Protein AF-A0A7X7MSM4-F1 (afdb_monomer)

Mean predicted aligned error: 11.75 Å

Nearest PDB structures (foldseek):
  4ycg-assembly1_A  TM=7.084E-01  e=5.075E-04  Mus musculus
  4yci-assembly1_B  TM=6.351E-01  e=1.186E-03  Mus musculus
  6g5k-assembly1_A  TM=1.797E-01  e=1.759E+00  Clostridium botulinum
  2nm1-assembly1_A  TM=2.088E-01  e=3.469E+00  Clostridium botulinum
  6g5k-assembly2_B  TM=1.821E-01  e=3.098E+00  Clostridium botulinum

Structure (mmCIF, N/CA/C/O backbone):
data_AF-A0A7X7MSM4-F1
#
_entry.id   AF-A0A7X7MSM4-F1
#
loop_
_atom_site.group_PDB
_atom_site.id
_atom_site.type_symbol
_atom_site.label_atom_id
_atom_site.label_alt_id
_atom_site.label_comp_id
_atom_site.label_asym_id
_atom_site.label_entity_id
_atom_site.label_seq_id
_atom_site.pdbx_PDB_ins_code
_atom_site.Cartn_x
_atom_site.Cartn_y
_atom_site.Cartn_z
_atom_site.occupancy
_atom_site.B_iso_or_equiv
_atom_site.auth_seq_id
_atom_site.auth_comp_id
_atom_site.auth_asym_id
_atom_site.auth_atom_id
_atom_site.pdbx_PDB_model_num
ATOM 1 N N . MET A 1 1 ? 29.891 16.832 -31.764 1.00 49.75 1 MET A N 1
ATOM 2 C CA . MET A 1 1 ? 29.745 17.097 -30.317 1.00 49.75 1 MET A CA 1
ATOM 3 C C . MET A 1 1 ? 29.552 15.747 -29.644 1.00 49.75 1 MET A C 1
ATOM 5 O O . MET A 1 1 ? 28.662 15.024 -30.068 1.00 49.75 1 MET A O 1
ATOM 9 N N . TYR A 1 2 ? 30.433 15.344 -28.725 1.00 67.25 2 TYR A N 1
ATOM 10 C CA . TYR A 1 2 ? 30.343 14.034 -28.066 1.00 67.25 2 TYR A CA 1
ATOM 11 C C . TYR A 1 2 ? 29.548 14.181 -26.764 1.00 67.25 2 TYR A C 1
ATOM 13 O O . TYR A 1 2 ? 30.027 14.790 -25.814 1.00 67.25 2 TYR A O 1
ATOM 21 N N . TYR A 1 3 ? 28.326 13.645 -26.734 1.00 86.38 3 TYR A N 1
ATOM 22 C CA . TYR A 1 3 ? 27.412 13.709 -25.581 1.00 86.38 3 TYR A CA 1
ATOM 23 C C . TYR A 1 3 ? 27.647 12.590 -24.559 1.00 86.38 3 TYR A C 1
ATOM 25 O O . TYR A 1 3 ? 26.788 12.309 -23.731 1.00 86.38 3 TYR A O 1
ATOM 33 N N . SER A 1 4 ? 28.794 11.915 -24.611 1.00 89.00 4 SER A N 1
ATOM 34 C CA . SER A 1 4 ? 29.025 10.716 -23.807 1.00 89.00 4 SER A CA 1
ATOM 35 C C . SER A 1 4 ? 29.181 11.024 -22.305 1.00 89.00 4 SER A C 1
ATOM 37 O O . SER A 1 4 ? 28.826 10.212 -21.456 1.00 89.00 4 SER A O 1
ATOM 39 N N . ALA A 1 5 ? 29.602 12.244 -21.969 1.00 93.44 5 ALA A N 1
ATOM 40 C CA . ALA A 1 5 ? 29.641 12.759 -20.601 1.00 93.44 5 ALA A CA 1
ATOM 41 C C . ALA A 1 5 ? 28.328 13.428 -20.143 1.00 93.44 5 ALA A C 1
ATOM 43 O O . ALA A 1 5 ? 28.282 13.978 -19.046 1.00 93.44 5 ALA A O 1
ATOM 44 N N . TYR A 1 6 ? 27.285 13.467 -20.980 1.00 94.94 6 TYR A N 1
ATOM 45 C CA . TYR A 1 6 ? 26.054 14.190 -20.650 1.00 94.94 6 TYR A CA 1
ATOM 46 C C . TYR A 1 6 ? 25.112 13.300 -19.840 1.00 94.94 6 TYR A C 1
ATOM 48 O O . TYR A 1 6 ? 24.932 12.125 -20.162 1.00 94.94 6 TYR A O 1
ATOM 56 N N . ASN A 1 7 ? 24.489 13.877 -18.815 1.00 94.38 7 ASN A N 1
ATOM 57 C CA . ASN A 1 7 ? 23.416 13.248 -18.058 1.00 94.38 7 ASN A CA 1
ATOM 58 C C . ASN A 1 7 ? 22.048 13.763 -18.538 1.00 94.38 7 ASN A C 1
ATOM 60 O O . ASN A 1 7 ? 21.883 14.929 -18.918 1.00 94.38 7 ASN A O 1
ATOM 64 N N . TRP A 1 8 ? 21.081 12.850 -18.526 1.00 93.69 8 TRP A N 1
ATOM 65 C CA . TRP A 1 8 ? 19.710 13.058 -18.986 1.00 93.69 8 TRP A CA 1
ATOM 66 C C . TRP A 1 8 ? 18.687 12.663 -17.909 1.00 93.69 8 TRP A C 1
ATOM 68 O O . TRP A 1 8 ? 17.534 12.412 -18.239 1.00 93.69 8 TRP A O 1
ATOM 78 N N . GLY A 1 9 ? 19.094 12.605 -16.636 1.00 91.25 9 GLY A N 1
ATOM 79 C CA . GLY A 1 9 ? 18.265 12.114 -15.529 1.00 91.25 9 GLY A CA 1
ATOM 80 C C . GLY A 1 9 ? 17.025 12.954 -15.234 1.00 91.25 9 GLY A C 1
ATOM 81 O O . GLY A 1 9 ? 16.038 12.432 -14.746 1.00 91.25 9 GLY A O 1
ATOM 82 N N . GLN A 1 10 ? 17.033 14.246 -15.579 1.00 92.75 10 GLN A N 1
ATOM 83 C CA . GLN A 1 10 ? 15.855 15.121 -15.465 1.00 92.75 10 GLN A CA 1
ATOM 84 C C . GLN A 1 10 ? 15.074 15.274 -16.780 1.00 92.75 10 GLN A C 1
ATOM 86 O O . GLN A 1 10 ? 14.201 16.139 -16.893 1.00 92.75 10 GLN A O 1
ATOM 91 N N . HIS A 1 11 ? 15.420 14.510 -17.817 1.00 93.25 11 HIS A N 1
ATOM 92 C CA . HIS A 1 11 ? 14.712 14.579 -19.087 1.00 93.25 11 HIS A CA 1
ATOM 93 C C . HIS A 1 11 ? 13.347 13.891 -18.954 1.00 93.25 11 HIS A C 1
ATOM 95 O O . HIS A 1 11 ? 13.256 12.771 -18.474 1.00 93.25 11 HIS A O 1
ATOM 101 N N . ASN A 1 12 ? 12.278 14.516 -19.450 1.00 94.31 12 ASN A N 1
ATOM 102 C CA . ASN A 1 12 ? 10.908 13.989 -19.345 1.00 94.31 12 ASN A CA 1
ATOM 103 C C . ASN A 1 12 ? 10.600 12.802 -20.286 1.00 94.31 12 ASN A C 1
ATOM 105 O O . ASN A 1 12 ? 9.439 12.401 -20.424 1.00 94.31 12 ASN A O 1
ATOM 109 N N . LEU A 1 13 ? 11.624 12.283 -20.968 1.00 95.56 13 LEU A N 1
ATOM 110 C CA . LEU A 1 13 ? 11.537 11.210 -21.953 1.00 95.56 13 LEU A CA 1
ATOM 111 C C . LEU A 1 13 ? 12.741 10.277 -21.837 1.00 95.56 13 LEU A C 1
ATOM 113 O O . LEU A 1 13 ? 13.874 10.744 -21.731 1.00 95.56 13 LEU A O 1
ATOM 117 N N . LEU A 1 14 ? 12.480 8.982 -21.971 1.00 96.06 14 LEU A N 1
ATOM 118 C CA . LEU A 1 14 ? 13.456 7.902 -22.081 1.00 96.06 14 LEU A CA 1
ATOM 119 C C . LEU A 1 14 ? 13.618 7.526 -23.555 1.00 96.06 14 LEU A C 1
ATOM 121 O O . LEU A 1 14 ? 12.632 7.191 -24.204 1.00 96.06 14 LEU A O 1
ATOM 125 N N . TRP A 1 15 ? 14.833 7.563 -24.101 1.00 95.38 15 TRP A N 1
ATOM 126 C CA . TRP A 1 15 ? 15.082 7.170 -25.492 1.00 95.38 15 TRP A CA 1
ATOM 127 C C . TRP A 1 15 ? 15.639 5.749 -25.585 1.00 95.38 15 TRP A C 1
ATOM 129 O O . TRP A 1 15 ? 16.510 5.343 -24.813 1.00 95.38 15 TRP A O 1
ATOM 139 N N . THR A 1 16 ? 15.174 4.983 -26.567 1.00 95.50 16 THR A N 1
ATOM 140 C CA . THR A 1 16 ? 15.733 3.667 -26.903 1.00 95.50 16 THR A CA 1
ATOM 141 C C . THR A 1 16 ? 15.725 3.469 -28.409 1.00 95.50 16 THR A C 1
ATOM 143 O O . THR A 1 16 ? 14.747 3.815 -29.073 1.00 95.50 16 THR A O 1
ATOM 146 N N . GLY A 1 17 ? 16.807 2.922 -28.956 1.00 94.31 17 GLY A N 1
ATOM 147 C CA . GLY A 1 17 ? 16.936 2.720 -30.394 1.00 94.31 17 GLY A CA 1
ATOM 148 C C . GLY A 1 17 ? 18.284 3.145 -30.936 1.00 94.31 17 GLY A C 1
ATOM 149 O O . GLY A 1 17 ? 19.222 3.410 -30.195 1.00 94.31 17 GLY A O 1
ATOM 150 N N . LEU A 1 18 ? 18.350 3.319 -32.247 1.00 92.94 18 LEU A N 1
ATOM 151 C CA . LEU A 1 18 ? 19.477 3.929 -32.933 1.00 92.94 18 LEU A CA 1
ATOM 152 C C . LEU A 1 18 ? 19.071 5.310 -33.453 1.00 92.94 18 LEU A C 1
ATOM 154 O O . LEU A 1 18 ? 18.166 5.430 -34.275 1.00 92.94 18 LEU A O 1
ATOM 158 N N . ASN A 1 19 ? 19.771 6.365 -33.027 1.00 89.69 19 ASN A N 1
ATOM 159 C CA . ASN A 1 19 ? 19.680 7.688 -33.664 1.00 89.69 19 ASN A CA 1
ATOM 160 C C . ASN A 1 19 ? 20.375 7.714 -35.039 1.00 89.69 19 ASN A C 1
ATOM 162 O O . ASN A 1 19 ? 20.174 8.624 -35.837 1.00 89.69 19 ASN A O 1
ATOM 166 N N . GLY A 1 20 ? 21.233 6.729 -35.276 1.00 86.50 20 GLY A N 1
ATOM 167 C CA . GLY A 1 20 ? 22.053 6.496 -36.453 1.00 86.50 20 GLY A CA 1
ATOM 168 C C . GLY A 1 20 ? 22.912 5.256 -36.193 1.00 86.50 20 GLY A C 1
ATOM 169 O O . GLY A 1 20 ? 22.944 4.764 -35.067 1.00 86.50 20 GLY A O 1
ATOM 170 N N . VAL A 1 21 ? 23.628 4.772 -37.211 1.00 81.06 21 VAL A N 1
ATOM 171 C CA . VAL A 1 21 ? 24.317 3.460 -37.191 1.00 81.06 21 VAL A CA 1
ATOM 172 C C . VAL A 1 21 ? 25.213 3.241 -35.965 1.00 81.06 21 VAL A C 1
ATOM 174 O O . VAL A 1 21 ? 25.279 2.135 -35.454 1.00 81.06 21 VAL A O 1
ATOM 177 N N . ASN A 1 22 ? 25.868 4.291 -35.464 1.00 84.62 22 ASN A N 1
ATOM 178 C CA . ASN A 1 22 ? 26.800 4.188 -34.336 1.00 84.62 22 ASN A CA 1
ATOM 179 C C . ASN A 1 22 ? 26.330 4.944 -33.086 1.00 84.62 22 ASN A C 1
ATOM 181 O O . ASN A 1 22 ? 27.128 5.163 -32.176 1.00 84.62 22 ASN A O 1
ATOM 185 N N . TRP A 1 23 ? 25.082 5.424 -33.064 1.00 89.06 23 TRP A N 1
ATOM 186 C CA . TRP A 1 23 ? 24.568 6.336 -32.033 1.00 89.06 23 TRP A CA 1
ATOM 187 C C . TRP A 1 23 ? 23.361 5.720 -31.312 1.00 89.06 23 TRP A C 1
ATOM 189 O O . TRP A 1 23 ? 22.225 6.153 -31.545 1.00 89.06 23 TRP A O 1
ATOM 199 N N . PRO A 1 24 ? 23.588 4.696 -30.474 1.00 92.19 24 PRO A N 1
ATOM 200 C CA . PRO A 1 24 ? 22.528 4.063 -29.708 1.00 92.19 24 PRO A CA 1
ATOM 201 C C . PRO A 1 24 ? 21.974 4.976 -28.612 1.00 92.19 24 PRO A C 1
ATOM 203 O O . PRO A 1 24 ? 22.691 5.747 -27.973 1.00 92.19 24 PRO A O 1
ATOM 206 N N . TYR A 1 25 ? 20.678 4.829 -28.380 1.00 93.88 25 TYR A N 1
ATOM 207 C CA . TYR A 1 25 ? 19.969 5.259 -27.192 1.00 93.88 25 TYR A CA 1
ATOM 208 C C . TYR A 1 25 ? 19.653 4.035 -26.341 1.00 93.88 25 TYR A C 1
ATOM 210 O O . TYR A 1 25 ? 19.102 3.048 -26.835 1.00 93.88 25 TYR A O 1
ATOM 218 N N . ARG A 1 26 ? 19.965 4.131 -25.052 1.00 94.81 26 ARG A N 1
ATOM 219 C CA . ARG A 1 26 ? 19.650 3.126 -24.038 1.00 94.81 26 ARG A CA 1
ATOM 220 C C . ARG A 1 26 ? 19.013 3.831 -22.853 1.00 94.81 26 ARG A C 1
ATOM 222 O O . ARG A 1 26 ? 19.369 4.972 -22.559 1.00 94.81 26 ARG A O 1
ATOM 229 N N . SER A 1 27 ? 18.088 3.157 -22.187 1.00 96.69 27 SER A N 1
ATOM 230 C CA . SER A 1 27 ? 17.395 3.697 -21.017 1.00 96.69 27 SER A CA 1
ATOM 231 C C . SER A 1 27 ? 17.534 2.761 -19.827 1.00 96.69 27 SER A C 1
ATOM 233 O O . SER A 1 27 ? 17.449 1.544 -19.979 1.00 96.69 27 SER A O 1
ATOM 235 N N . LEU A 1 28 ? 17.733 3.338 -18.644 1.00 96.88 28 LEU A N 1
ATOM 236 C CA . LEU A 1 28 ? 17.734 2.620 -17.374 1.00 96.88 28 LEU A CA 1
ATOM 237 C C . LEU A 1 28 ? 16.419 2.882 -16.645 1.00 96.88 28 LEU A C 1
ATOM 239 O O . LEU A 1 28 ? 15.907 3.998 -16.657 1.00 96.88 28 LEU A O 1
ATOM 243 N N . LEU A 1 29 ? 15.881 1.846 -16.011 1.00 97.38 29 LEU A N 1
ATOM 244 C CA . LEU A 1 29 ? 14.667 1.917 -15.203 1.00 97.38 29 LEU A CA 1
ATOM 245 C C . LEU A 1 29 ? 14.931 1.228 -13.864 1.00 97.38 29 LEU A C 1
ATOM 247 O O . LEU A 1 29 ? 15.522 0.149 -13.825 1.00 97.38 29 LEU A O 1
ATOM 251 N N . ARG A 1 30 ? 14.462 1.806 -12.759 1.00 95.38 30 ARG A N 1
ATOM 252 C CA . ARG A 1 30 ? 14.508 1.172 -11.435 1.00 95.38 30 ARG A CA 1
ATOM 253 C C . ARG A 1 30 ? 13.174 1.385 -10.735 1.00 95.38 30 ARG A C 1
ATOM 255 O O . ARG A 1 30 ? 12.691 2.506 -10.656 1.00 95.38 30 ARG A O 1
ATOM 262 N N . PHE A 1 31 ? 12.591 0.303 -10.229 1.00 93.75 31 PHE A N 1
ATOM 263 C CA . PHE A 1 31 ? 11.325 0.335 -9.500 1.00 93.75 31 PHE A CA 1
ATOM 264 C C . PHE A 1 31 ? 11.568 0.053 -8.021 1.00 93.75 31 PHE A C 1
ATOM 266 O O . PHE A 1 31 ? 12.302 -0.876 -7.681 1.00 93.75 31 PHE A O 1
ATOM 273 N N . ASP A 1 32 ? 10.936 0.836 -7.150 1.00 88.25 32 ASP A N 1
ATOM 274 C CA . ASP A 1 32 ? 10.901 0.548 -5.720 1.00 88.25 32 ASP A CA 1
ATOM 275 C C . ASP A 1 32 ? 9.791 -0.471 -5.418 1.00 88.25 32 ASP A C 1
ATOM 277 O O . ASP A 1 32 ? 8.602 -0.173 -5.528 1.00 88.25 32 ASP A O 1
ATOM 281 N N . LEU A 1 33 ? 10.196 -1.685 -5.037 1.00 84.69 33 LEU A N 1
ATOM 282 C CA . LEU A 1 33 ? 9.299 -2.771 -4.633 1.00 84.69 33 LEU A CA 1
ATOM 283 C C . LEU A 1 33 ? 9.235 -2.948 -3.111 1.00 84.69 33 LEU A C 1
ATOM 285 O O . LEU A 1 33 ? 8.723 -3.958 -2.628 1.00 84.69 33 LEU A O 1
ATOM 289 N N . SER A 1 34 ? 9.733 -1.983 -2.332 1.00 76.38 34 SER A N 1
ATOM 290 C CA . SER A 1 34 ? 9.702 -2.030 -0.865 1.00 76.38 34 SER A CA 1
ATOM 291 C C . SER A 1 34 ? 8.282 -2.185 -0.314 1.00 76.38 34 SER A C 1
ATOM 293 O O . SER A 1 34 ? 8.083 -2.852 0.700 1.00 76.38 34 SER A O 1
ATOM 295 N N . SER A 1 35 ? 7.279 -1.666 -1.027 1.00 71.44 35 SER A N 1
ATOM 296 C CA . SER A 1 35 ? 5.860 -1.824 -0.700 1.00 71.44 35 SER A CA 1
ATOM 297 C C . SER A 1 35 ? 5.337 -3.256 -0.855 1.00 71.44 35 SER A C 1
ATOM 299 O O . SER A 1 35 ? 4.280 -3.562 -0.313 1.00 71.44 35 SER A O 1
ATOM 301 N N . LEU A 1 36 ? 6.048 -4.141 -1.562 1.00 69.50 36 LEU A N 1
ATOM 302 C CA . LEU A 1 36 ? 5.736 -5.571 -1.650 1.00 69.50 36 LEU A CA 1
ATOM 303 C C . LEU A 1 36 ? 6.496 -6.396 -0.611 1.00 69.50 36 LEU A C 1
ATOM 305 O O . LEU A 1 36 ? 6.230 -7.591 -0.462 1.00 69.50 36 LEU A O 1
ATOM 309 N N . ARG A 1 37 ? 7.440 -5.793 0.121 1.00 68.38 37 ARG A N 1
ATOM 310 C CA . ARG A 1 37 ? 8.276 -6.516 1.075 1.00 68.38 37 ARG A CA 1
ATOM 311 C C . ARG A 1 37 ? 7.413 -7.239 2.090 1.00 68.38 37 ARG A C 1
ATOM 313 O O . ARG A 1 37 ? 6.567 -6.651 2.747 1.00 68.38 37 ARG A O 1
ATOM 320 N N . ALA A 1 38 ? 7.642 -8.543 2.192 1.00 55.28 38 ALA A N 1
ATOM 321 C CA . ALA A 1 38 ? 6.866 -9.463 3.011 1.00 55.28 38 ALA A CA 1
ATOM 322 C C . ALA A 1 38 ? 5.399 -9.669 2.579 1.00 55.28 38 ALA A C 1
ATOM 324 O O . ALA A 1 38 ? 4.798 -10.607 3.089 1.00 55.28 38 ALA A O 1
ATOM 325 N N . ARG A 1 39 ? 4.834 -8.943 1.606 1.00 62.69 39 ARG A N 1
ATOM 326 C CA . ARG A 1 39 ? 3.379 -8.878 1.338 1.00 62.69 39 ARG A CA 1
ATOM 327 C C . ARG A 1 39 ? 2.772 -10.016 0.521 1.00 62.69 39 ARG A C 1
ATOM 329 O O . ARG A 1 39 ? 1.593 -9.985 0.194 1.00 62.69 39 ARG A O 1
ATOM 336 N N . TYR A 1 40 ? 3.561 -11.042 0.236 1.00 68.44 40 TYR A N 1
ATOM 337 C CA . TYR A 1 40 ? 3.130 -12.181 -0.560 1.00 68.44 40 TYR A CA 1
ATOM 338 C C . TYR A 1 40 ? 3.906 -13.456 -0.190 1.00 68.44 40 TYR A C 1
ATOM 340 O O . TYR A 1 40 ? 4.929 -13.412 0.511 1.00 68.44 40 TYR A O 1
ATOM 348 N N . THR A 1 41 ? 3.379 -14.602 -0.617 1.00 69.19 41 THR A N 1
ATOM 349 C CA . THR A 1 41 ? 4.001 -15.931 -0.530 1.00 69.19 41 THR A CA 1
ATOM 350 C C . THR A 1 41 ? 4.704 -16.318 -1.829 1.00 69.19 41 THR A C 1
ATOM 352 O O . THR A 1 41 ? 5.757 -16.948 -1.759 1.00 69.19 41 THR A O 1
ATOM 355 N N . ALA A 1 42 ? 4.178 -15.901 -2.983 1.00 74.62 42 ALA A N 1
ATOM 356 C CA . ALA A 1 42 ? 4.824 -16.046 -4.287 1.00 74.62 42 ALA A CA 1
ATOM 357 C C . ALA A 1 42 ? 4.467 -14.877 -5.218 1.00 74.62 42 ALA A C 1
ATOM 359 O O . ALA A 1 42 ? 3.326 -14.415 -5.202 1.00 74.62 42 ALA A O 1
ATOM 360 N N . LEU A 1 43 ? 5.435 -14.414 -6.016 1.00 82.50 43 LEU A N 1
ATOM 361 C CA . LEU A 1 43 ? 5.165 -13.606 -7.207 1.00 82.50 43 LEU A CA 1
ATOM 362 C C . LEU A 1 43 ? 4.741 -14.537 -8.345 1.00 82.50 43 LEU A C 1
ATOM 364 O O . LEU A 1 43 ? 5.405 -15.541 -8.595 1.00 82.50 43 LEU A O 1
ATOM 368 N N . GLU A 1 44 ? 3.644 -14.208 -9.016 1.00 84.44 44 GLU A N 1
ATOM 369 C CA . GLU A 1 44 ? 3.061 -15.035 -10.078 1.00 84.44 44 GLU A CA 1
ATOM 370 C C . GLU A 1 44 ? 3.448 -14.525 -11.465 1.00 84.44 44 GLU A C 1
ATOM 372 O O . GLU A 1 44 ? 3.837 -15.305 -12.330 1.00 84.44 44 GLU A O 1
ATOM 377 N N . SER A 1 45 ? 3.344 -13.213 -11.670 1.00 85.62 45 SER A N 1
ATOM 378 C CA . SER A 1 45 ? 3.643 -12.559 -12.941 1.00 85.62 45 SER A CA 1
ATOM 379 C C . SER A 1 45 ? 3.942 -11.081 -12.735 1.00 85.62 45 SER A C 1
ATOM 381 O O . SER A 1 45 ? 3.625 -10.492 -11.694 1.00 85.62 45 SER A O 1
ATOM 383 N N . ALA A 1 46 ? 4.548 -10.464 -13.743 1.00 91.88 46 ALA A N 1
ATOM 384 C CA . ALA A 1 46 ? 4.709 -9.021 -13.778 1.00 91.88 46 ALA A CA 1
ATOM 385 C C . ALA A 1 46 ? 4.637 -8.478 -15.204 1.00 91.88 46 ALA A C 1
ATOM 387 O O . ALA A 1 46 ? 4.886 -9.169 -16.190 1.00 91.88 46 ALA A O 1
ATOM 388 N N . THR A 1 47 ? 4.271 -7.209 -15.329 1.00 95.06 47 THR A N 1
ATOM 389 C CA . THR A 1 47 ? 4.140 -6.535 -16.617 1.00 95.06 47 THR A CA 1
ATOM 390 C C . THR A 1 47 ? 4.682 -5.119 -16.522 1.00 95.06 47 THR A C 1
ATOM 392 O O . THR A 1 47 ? 4.214 -4.325 -15.706 1.00 95.06 47 THR A O 1
ATOM 395 N N . LEU A 1 48 ? 5.650 -4.791 -17.378 1.00 98.00 48 LEU A N 1
ATOM 396 C CA . LEU A 1 48 ? 6.149 -3.430 -17.556 1.00 98.00 48 LEU A CA 1
ATOM 397 C C . LEU A 1 48 ? 5.445 -2.785 -18.751 1.00 98.00 48 LEU A C 1
ATOM 399 O O . LEU A 1 48 ? 5.496 -3.309 -19.860 1.00 98.00 48 LEU A O 1
ATOM 403 N N . THR A 1 49 ? 4.831 -1.626 -18.535 1.00 97.44 49 THR A N 1
ATOM 404 C CA . THR A 1 49 ? 4.186 -0.832 -19.588 1.00 97.44 49 THR A CA 1
ATOM 405 C C . THR A 1 49 ? 4.910 0.494 -19.781 1.00 97.44 49 THR A C 1
ATOM 407 O O . THR A 1 49 ? 5.129 1.227 -18.816 1.00 97.44 49 THR A O 1
ATOM 410 N N . LEU A 1 50 ? 5.237 0.820 -21.033 1.00 98.19 50 LEU A N 1
ATOM 411 C CA . LEU A 1 50 ? 5.865 2.079 -21.437 1.00 98.19 50 LEU A CA 1
ATOM 412 C C . LEU A 1 50 ? 5.010 2.788 -22.492 1.00 98.19 50 LEU A C 1
ATOM 414 O O . LEU A 1 50 ? 4.628 2.187 -23.498 1.00 98.19 50 LEU A O 1
ATOM 418 N N . ALA A 1 51 ? 4.719 4.073 -22.286 1.00 97.62 51 ALA A N 1
ATOM 419 C CA . ALA A 1 51 ? 3.955 4.880 -23.236 1.00 97.62 51 ALA A CA 1
ATOM 420 C C . ALA A 1 51 ? 4.877 5.551 -24.257 1.00 97.62 51 ALA A C 1
ATOM 422 O O . ALA A 1 51 ? 5.746 6.329 -23.868 1.00 97.62 51 ALA A O 1
ATOM 423 N N . VAL A 1 52 ? 4.670 5.291 -25.548 1.00 98.31 52 VAL A N 1
ATOM 424 C CA . VAL A 1 52 ? 5.396 5.937 -26.650 1.00 98.31 52 VAL A CA 1
ATOM 425 C C . VAL A 1 52 ? 5.011 7.412 -26.725 1.00 98.31 52 VAL A C 1
ATOM 427 O O . VAL A 1 52 ? 3.828 7.752 -26.743 1.00 98.31 52 VAL A O 1
ATOM 430 N N . ARG A 1 53 ? 6.003 8.301 -26.788 1.00 97.56 53 ARG A N 1
ATOM 431 C CA . ARG A 1 53 ? 5.807 9.760 -26.813 1.00 97.56 53 ARG A CA 1
ATOM 432 C C . ARG A 1 53 ? 6.388 10.443 -28.044 1.00 97.56 53 ARG A C 1
ATOM 434 O O . ARG A 1 53 ? 5.925 11.528 -28.386 1.00 97.56 53 ARG A O 1
ATOM 441 N N . ASP A 1 54 ? 7.367 9.824 -28.698 1.00 96.19 54 ASP A N 1
ATOM 442 C CA . ASP A 1 54 ? 7.946 10.337 -29.937 1.00 96.19 54 ASP A CA 1
ATOM 443 C C . ASP A 1 54 ? 8.318 9.184 -30.875 1.00 96.19 54 ASP A C 1
ATOM 445 O O . ASP A 1 54 ? 9.064 8.278 -30.492 1.00 96.19 54 ASP A O 1
ATOM 449 N N . VAL A 1 55 ? 7.799 9.252 -32.102 1.00 96.38 55 VAL A N 1
ATOM 450 C CA . VAL A 1 55 ? 8.048 8.321 -33.212 1.00 96.38 55 VAL A CA 1
ATOM 451 C C . VAL A 1 55 ? 8.803 8.977 -34.378 1.00 96.38 55 VAL A C 1
ATOM 453 O O . VAL A 1 55 ? 8.954 8.374 -35.434 1.00 96.38 55 VAL A O 1
ATOM 456 N N . SER A 1 56 ? 9.303 10.206 -34.221 1.00 95.31 56 SER A N 1
ATOM 457 C CA . SER A 1 56 ? 9.972 10.974 -35.289 1.00 95.31 56 SER A CA 1
ATOM 458 C C . SER A 1 56 ? 11.235 10.314 -35.853 1.00 95.31 56 SER A C 1
ATOM 460 O O . SER A 1 56 ? 11.682 10.676 -36.940 1.00 95.31 56 SER A O 1
ATOM 462 N N . LYS A 1 57 ? 11.806 9.341 -35.133 1.00 93.56 57 LYS A N 1
ATOM 463 C CA . LYS A 1 57 ? 13.012 8.593 -35.523 1.00 93.56 57 LYS A CA 1
ATOM 464 C C . LYS A 1 57 ? 12.713 7.172 -35.993 1.00 93.56 57 LYS A C 1
ATOM 466 O O . LYS A 1 57 ? 13.620 6.342 -36.031 1.00 93.56 57 LYS A O 1
ATOM 471 N N . ILE A 1 58 ? 11.457 6.882 -36.318 1.00 93.38 58 ILE A N 1
ATOM 472 C CA . ILE A 1 58 ? 11.032 5.610 -36.896 1.00 93.38 58 ILE A CA 1
ATOM 473 C C . ILE A 1 58 ? 11.140 5.667 -38.415 1.00 93.38 58 ILE A C 1
ATOM 475 O O . ILE A 1 58 ? 10.729 6.638 -39.049 1.00 93.38 58 ILE A O 1
ATOM 479 N N . SER A 1 59 ? 11.677 4.604 -39.014 1.00 90.75 59 SER A N 1
ATOM 480 C CA . SER A 1 59 ? 11.822 4.486 -40.458 1.00 90.75 59 SER A CA 1
ATOM 481 C C . SER A 1 59 ? 11.168 3.211 -40.980 1.00 90.75 59 SER A C 1
ATOM 483 O O . SER A 1 59 ? 11.708 2.116 -40.846 1.00 90.75 59 SER A O 1
ATOM 485 N N . VAL A 1 60 ? 10.043 3.364 -41.687 1.00 89.88 60 VAL A N 1
ATOM 486 C CA . VAL A 1 60 ? 9.364 2.245 -42.369 1.00 89.88 60 VAL A CA 1
ATOM 487 C C . VAL A 1 60 ? 10.303 1.530 -43.348 1.00 89.88 60 VAL A C 1
ATOM 489 O O . VAL A 1 60 ? 10.284 0.309 -43.452 1.00 89.88 60 VAL A O 1
ATOM 492 N N . ALA A 1 61 ? 11.197 2.272 -44.009 1.00 89.88 61 ALA A N 1
ATOM 493 C CA . ALA A 1 61 ? 12.181 1.715 -44.939 1.00 89.88 61 ALA A CA 1
ATOM 494 C C . ALA A 1 61 ? 13.231 0.810 -44.267 1.00 89.88 61 ALA A C 1
ATOM 496 O O . ALA A 1 61 ? 13.881 0.021 -44.949 1.00 89.88 61 ALA A O 1
ATOM 497 N N . ARG A 1 62 ? 13.427 0.936 -42.948 1.00 88.50 62 ARG A N 1
ATOM 498 C CA . ARG A 1 62 ? 14.350 0.101 -42.163 1.00 88.50 62 ARG A CA 1
ATOM 499 C C . ARG A 1 62 ? 13.668 -1.119 -41.554 1.00 88.50 62 ARG A C 1
ATOM 501 O O . ARG A 1 62 ? 14.363 -1.996 -41.054 1.00 88.50 62 ARG A O 1
ATOM 508 N N . GLY A 1 63 ? 12.343 -1.194 -41.659 1.00 90.19 63 GLY A N 1
ATOM 509 C CA . GLY A 1 63 ? 11.549 -2.294 -41.141 1.00 90.19 63 GLY A CA 1
ATOM 510 C C . GLY A 1 63 ? 11.456 -2.305 -39.619 1.00 90.19 63 GLY A C 1
ATOM 511 O O . GLY A 1 63 ? 11.939 -1.408 -38.921 1.00 90.19 63 GLY A O 1
ATOM 512 N N . ASN A 1 64 ? 10.786 -3.345 -39.134 1.00 93.06 64 ASN A N 1
ATOM 513 C CA . ASN A 1 64 ? 10.549 -3.583 -37.718 1.00 93.06 64 ASN A CA 1
ATOM 514 C C . ASN A 1 64 ? 11.863 -3.817 -36.971 1.00 93.06 64 ASN A C 1
ATOM 516 O O . ASN A 1 64 ? 12.842 -4.303 -37.538 1.00 93.06 64 ASN A O 1
ATOM 520 N N . PHE A 1 65 ? 11.866 -3.491 -35.685 1.00 93.00 65 PHE A N 1
ATOM 521 C CA . PHE A 1 65 ? 13.007 -3.723 -34.810 1.00 93.00 65 PHE A CA 1
ATOM 522 C C . PHE A 1 65 ? 12.529 -4.164 -33.433 1.00 93.00 65 PHE A C 1
ATOM 524 O O . PHE A 1 65 ? 11.410 -3.854 -33.020 1.00 93.00 65 PHE A O 1
ATOM 531 N N . ASP A 1 66 ? 13.398 -4.865 -32.718 1.00 94.38 66 ASP A N 1
ATOM 532 C CA . ASP A 1 66 ? 13.082 -5.353 -31.386 1.00 94.38 66 ASP A CA 1
ATOM 533 C C . ASP A 1 66 ? 13.560 -4.376 -30.323 1.00 94.38 66 ASP A C 1
ATOM 535 O O . ASP A 1 66 ? 14.692 -3.888 -30.359 1.00 94.38 66 ASP A O 1
ATOM 539 N N . LEU A 1 67 ? 12.702 -4.157 -29.336 1.00 96.25 67 LEU A N 1
ATOM 540 C CA . LEU A 1 67 ? 13.087 -3.673 -28.024 1.00 96.25 67 LEU A CA 1
ATOM 541 C C . LEU A 1 67 ? 13.399 -4.879 -27.141 1.00 96.25 67 LEU A C 1
ATOM 543 O O . LEU A 1 67 ? 12.694 -5.891 -27.170 1.00 96.25 67 LEU A O 1
ATOM 547 N N . LYS A 1 68 ? 14.460 -4.775 -26.348 1.00 96.00 68 LYS A N 1
ATOM 548 C CA . LYS A 1 68 ? 14.952 -5.830 -25.464 1.00 96.00 68 LYS A CA 1
ATOM 549 C C . LYS A 1 68 ? 15.138 -5.248 -24.071 1.00 96.00 68 LYS A C 1
ATOM 551 O O . LYS A 1 68 ? 15.766 -4.202 -23.908 1.00 96.00 68 LYS A O 1
ATOM 556 N N . LEU A 1 69 ? 14.575 -5.930 -23.081 1.00 97.62 69 LEU A N 1
ATOM 557 C CA . LEU A 1 69 ? 14.666 -5.558 -21.678 1.00 97.62 69 LEU A CA 1
ATOM 558 C C . LEU A 1 69 ? 15.606 -6.530 -20.970 1.00 97.62 69 LEU A C 1
ATOM 560 O O . LEU A 1 69 ? 15.310 -7.720 -20.868 1.00 97.62 69 LEU A O 1
ATOM 564 N N . PHE A 1 70 ? 16.728 -6.020 -20.482 1.00 97.31 70 PHE A N 1
ATOM 565 C CA . PHE A 1 70 ? 17.728 -6.785 -19.753 1.00 97.31 70 PHE A CA 1
ATOM 566 C C . PHE A 1 70 ? 17.709 -6.452 -18.266 1.00 97.31 70 PHE A C 1
ATOM 568 O O . PHE A 1 70 ? 17.425 -5.322 -17.867 1.00 97.31 70 PHE A O 1
ATOM 575 N N . LEU A 1 71 ? 18.076 -7.433 -17.451 1.00 96.56 71 LEU A N 1
ATOM 576 C CA . LEU A 1 71 ? 18.466 -7.217 -16.068 1.00 96.56 71 LEU A CA 1
ATOM 577 C C . LEU A 1 71 ? 19.875 -6.608 -16.030 1.00 96.56 71 LEU A C 1
ATOM 579 O O . LEU A 1 71 ? 20.793 -7.105 -16.688 1.00 96.56 71 LEU A O 1
ATOM 583 N N . VAL A 1 72 ? 20.039 -5.522 -15.275 1.00 97.06 72 VAL A N 1
ATOM 584 C CA . VAL A 1 72 ? 21.354 -4.912 -15.037 1.00 97.06 72 VAL A CA 1
ATOM 585 C C . VAL A 1 72 ? 22.130 -5.769 -14.038 1.00 97.06 72 VAL A C 1
ATOM 587 O O . VAL A 1 72 ? 21.548 -6.277 -13.081 1.00 97.06 72 VAL A O 1
ATOM 590 N N . ASP A 1 73 ? 23.434 -5.933 -14.253 1.00 95.44 73 ASP A N 1
ATOM 591 C CA . ASP A 1 73 ? 24.281 -6.686 -13.327 1.00 95.44 73 ASP A CA 1
ATOM 592 C C . ASP A 1 73 ? 24.479 -5.940 -11.993 1.00 95.44 73 ASP A C 1
ATOM 594 O O . ASP A 1 73 ? 24.573 -4.707 -11.958 1.00 95.44 73 ASP A O 1
ATOM 598 N N . ASP A 1 74 ? 24.590 -6.684 -10.890 1.00 94.56 74 ASP A N 1
ATOM 599 C CA . ASP A 1 74 ? 24.793 -6.131 -9.545 1.00 94.56 74 ASP A CA 1
ATOM 600 C C . ASP A 1 74 ? 26.073 -5.283 -9.436 1.00 94.56 74 ASP A C 1
ATOM 602 O O . ASP A 1 74 ? 26.116 -4.344 -8.637 1.00 94.56 74 ASP A O 1
ATOM 606 N N . ALA A 1 75 ? 27.088 -5.531 -10.275 1.00 95.06 75 ALA A N 1
ATOM 607 C CA . ALA A 1 75 ? 28.287 -4.696 -10.369 1.00 95.06 75 ALA A CA 1
ATOM 608 C C . ALA A 1 75 ? 27.977 -3.231 -10.728 1.00 95.06 75 ALA A C 1
ATOM 610 O O . ALA A 1 75 ? 28.748 -2.330 -10.400 1.00 95.06 75 ALA A O 1
ATOM 611 N N . ASN A 1 76 ? 26.832 -2.985 -11.365 1.00 97.00 76 ASN A N 1
ATOM 612 C CA . ASN A 1 76 ? 26.359 -1.658 -11.731 1.00 97.00 76 ASN A CA 1
ATOM 613 C C . ASN A 1 76 ? 25.260 -1.131 -10.792 1.00 97.00 76 ASN A C 1
ATOM 615 O O . ASN A 1 76 ? 24.710 -0.063 -11.043 1.00 97.00 76 ASN A O 1
ATOM 619 N N . ALA A 1 77 ? 24.929 -1.809 -9.687 1.00 95.50 77 ALA A N 1
ATOM 620 C CA . ALA A 1 77 ? 23.798 -1.418 -8.838 1.00 95.50 77 ALA A CA 1
ATOM 621 C C . ALA A 1 77 ? 23.919 -0.017 -8.209 1.00 95.50 77 ALA A C 1
ATOM 623 O O . ALA A 1 77 ? 22.910 0.603 -7.876 1.00 95.50 77 ALA A O 1
ATOM 624 N N . ALA A 1 78 ? 25.137 0.513 -8.088 1.00 95.38 78 ALA A N 1
ATOM 625 C CA . ALA A 1 78 ? 25.392 1.825 -7.499 1.00 95.38 78 ALA A CA 1
ATOM 626 C C . ALA A 1 78 ? 25.042 3.019 -8.412 1.00 95.38 78 ALA A C 1
ATOM 628 O O . ALA A 1 78 ? 25.242 4.158 -7.994 1.00 95.38 78 ALA A O 1
ATOM 629 N N . TRP A 1 79 ? 24.528 2.798 -9.632 1.00 95.31 79 TRP A N 1
ATOM 630 C CA . TRP A 1 79 ? 24.150 3.909 -10.512 1.00 95.31 79 TRP A CA 1
ATOM 631 C C . TRP A 1 79 ? 23.052 4.790 -9.901 1.00 95.31 79 TRP A C 1
ATOM 633 O O . TRP A 1 79 ? 22.161 4.320 -9.178 1.00 95.31 79 TRP A O 1
ATOM 643 N N . THR A 1 80 ? 23.122 6.077 -10.238 1.00 93.44 80 THR A N 1
ATOM 644 C CA . THR A 1 80 ? 22.168 7.118 -9.843 1.00 93.44 80 THR A CA 1
ATOM 645 C C . THR A 1 80 ? 21.587 7.782 -11.095 1.00 93.44 80 THR A C 1
ATOM 647 O O . THR A 1 80 ? 22.294 7.976 -12.082 1.00 93.44 80 THR A O 1
ATOM 650 N N . GLU A 1 81 ? 20.293 8.111 -11.091 1.00 89.44 81 GLU A N 1
ATOM 651 C CA . GLU A 1 81 ? 19.556 8.693 -12.237 1.00 89.44 81 GLU A CA 1
ATOM 652 C C . GLU A 1 81 ? 20.196 9.984 -12.776 1.00 89.44 81 GLU A C 1
ATOM 654 O O . GLU A 1 81 ? 20.208 10.255 -13.977 1.00 89.44 81 GLU A O 1
ATOM 659 N N . GLY A 1 82 ? 20.881 10.703 -11.896 1.00 89.81 82 GLY A N 1
ATOM 660 C CA . GLY A 1 82 ? 21.582 11.935 -12.195 1.00 89.81 82 GLY A CA 1
ATOM 661 C C . GLY A 1 82 ? 20.647 13.136 -12.274 1.00 89.81 82 GLY A C 1
ATOM 662 O O . GLY A 1 82 ? 19.427 13.023 -12.350 1.00 89.81 82 GLY A O 1
ATOM 663 N N . THR A 1 83 ? 21.231 14.323 -12.159 1.00 90.44 83 THR A N 1
ATOM 664 C CA . THR A 1 83 ? 20.481 15.532 -11.782 1.00 90.44 83 THR A CA 1
ATOM 665 C C . THR A 1 83 ? 20.373 16.563 -12.898 1.00 90.44 83 THR A C 1
ATOM 667 O O . THR A 1 83 ? 20.001 17.710 -12.645 1.00 90.44 83 THR A O 1
ATOM 670 N N . LYS A 1 84 ? 20.744 16.202 -14.130 1.00 94.25 84 LYS A N 1
ATOM 671 C CA . LYS A 1 84 ? 20.882 17.133 -15.254 1.00 94.25 84 LYS A CA 1
ATOM 672 C C . LYS A 1 84 ? 19.958 16.769 -16.408 1.00 94.25 84 LYS A C 1
ATOM 674 O O . LYS A 1 84 ? 19.443 15.660 -16.516 1.00 94.25 84 LYS A O 1
ATOM 679 N N . ASN A 1 85 ? 19.773 17.737 -17.297 1.00 93.38 85 ASN A N 1
ATOM 680 C CA . ASN A 1 85 ? 19.042 17.574 -18.541 1.00 93.38 85 ASN A CA 1
ATOM 681 C C . ASN A 1 85 ? 19.888 18.133 -19.690 1.00 93.38 85 ASN A C 1
ATOM 683 O O . ASN A 1 85 ? 20.131 19.339 -19.734 1.00 93.38 85 ASN A O 1
ATOM 687 N N . ALA A 1 86 ? 20.347 17.259 -20.590 1.00 91.94 86 ALA A N 1
ATOM 688 C CA . ALA A 1 86 ? 21.152 17.628 -21.754 1.00 91.94 86 ALA A CA 1
ATOM 689 C C . ALA A 1 86 ? 22.401 18.464 -21.406 1.00 91.94 86 ALA A C 1
ATOM 691 O O . ALA A 1 86 ? 22.796 19.356 -22.158 1.00 91.94 86 ALA A O 1
ATOM 692 N N . ALA A 1 87 ? 23.038 18.169 -20.272 1.00 94.38 87 ALA A N 1
ATOM 693 C CA . ALA A 1 87 ? 24.238 18.857 -19.807 1.00 94.38 87 ALA A CA 1
ATOM 694 C C . ALA A 1 87 ? 25.279 17.854 -19.303 1.00 94.38 87 ALA A C 1
ATOM 696 O O . ALA A 1 87 ? 24.954 16.699 -19.030 1.00 94.38 87 ALA A O 1
ATOM 697 N N . VAL A 1 88 ? 26.532 18.301 -19.172 1.00 95.00 88 VAL A N 1
ATOM 698 C CA . VAL A 1 88 ? 27.607 17.494 -18.575 1.00 95.00 88 VAL A CA 1
ATOM 699 C C . VAL A 1 88 ? 27.168 17.009 -17.192 1.00 95.00 88 VAL A C 1
ATOM 701 O O . VAL A 1 88 ? 26.633 17.789 -16.400 1.00 95.00 88 VAL A O 1
ATOM 704 N N . ALA A 1 89 ? 27.363 15.717 -16.937 1.00 94.25 89 ALA A N 1
ATOM 705 C CA . ALA A 1 89 ? 26.995 15.064 -15.692 1.00 94.25 89 ALA A CA 1
ATOM 706 C C . ALA A 1 89 ? 27.670 15.729 -14.479 1.00 94.25 89 ALA A C 1
ATOM 708 O O . ALA A 1 89 ? 28.813 16.185 -14.558 1.00 94.25 89 ALA A O 1
ATOM 709 N N . GLY A 1 90 ? 26.956 15.810 -13.353 1.00 92.56 90 GLY A N 1
ATOM 710 C CA . GLY A 1 90 ? 27.569 16.172 -12.077 1.00 92.56 90 GLY A CA 1
ATOM 711 C C . GLY A 1 90 ? 28.423 15.023 -11.540 1.00 92.56 90 GLY A C 1
ATOM 712 O O . GLY A 1 90 ? 28.211 13.871 -11.905 1.00 92.56 90 GLY A O 1
ATOM 713 N N . ALA A 1 91 ? 29.382 15.315 -10.658 1.00 92.88 91 ALA A N 1
ATOM 714 C CA . ALA A 1 91 ? 30.145 14.267 -9.977 1.00 92.88 91 ALA A CA 1
ATOM 715 C C . ALA A 1 91 ? 29.192 13.289 -9.264 1.00 92.88 91 ALA A C 1
ATOM 717 O O . ALA A 1 91 ? 28.332 13.721 -8.497 1.00 92.88 91 ALA A O 1
ATOM 718 N N . GLY A 1 92 ? 29.341 11.989 -9.528 1.00 91.75 92 GLY A N 1
ATOM 719 C CA . GLY A 1 92 ? 28.459 10.950 -8.981 1.00 91.75 92 GLY A CA 1
ATOM 720 C C . GLY A 1 92 ? 27.214 10.623 -9.815 1.00 91.75 92 GLY A C 1
ATOM 721 O O . GLY A 1 92 ? 26.631 9.559 -9.604 1.00 91.75 92 GLY A O 1
ATOM 722 N N . ASP A 1 93 ? 26.825 11.474 -10.771 1.00 94.62 93 ASP A N 1
ATOM 723 C CA . ASP A 1 93 ? 25.717 11.189 -11.691 1.00 94.62 93 ASP A CA 1
ATOM 724 C C . ASP A 1 93 ? 26.136 10.103 -12.695 1.00 94.62 93 ASP A C 1
ATOM 726 O O . ASP A 1 93 ? 27.296 10.045 -13.118 1.00 94.62 93 ASP A O 1
ATOM 730 N N . SER A 1 94 ? 25.193 9.274 -13.140 1.00 95.25 94 SER A N 1
ATOM 731 C CA . SER A 1 94 ? 25.455 8.348 -14.243 1.00 95.25 94 SER A CA 1
ATOM 732 C C . SER A 1 94 ? 25.368 9.041 -15.613 1.00 95.25 94 SER A C 1
ATOM 734 O O . SER A 1 94 ? 24.606 9.991 -15.826 1.00 95.25 94 SER A O 1
ATOM 736 N N . CYS A 1 95 ? 26.164 8.579 -16.574 1.00 95.06 95 CYS A N 1
ATOM 737 C CA . CYS A 1 95 ? 26.107 9.000 -17.976 1.00 95.06 95 CYS A CA 1
ATOM 738 C C . CYS A 1 95 ? 26.564 7.859 -18.893 1.00 95.06 95 CYS A C 1
ATOM 740 O O . CYS A 1 95 ? 26.856 6.761 -18.427 1.00 95.06 95 CYS A O 1
ATOM 742 N N . TRP A 1 96 ? 26.645 8.084 -20.207 1.00 94.88 96 TRP A N 1
ATOM 743 C CA . TRP A 1 96 ? 27.064 7.028 -21.138 1.00 94.88 96 TRP A CA 1
ATOM 744 C C . TRP A 1 96 ? 28.445 6.450 -20.789 1.00 94.88 96 TRP A C 1
ATOM 746 O O . TRP A 1 96 ? 28.660 5.245 -20.853 1.00 94.88 96 TRP A O 1
ATOM 756 N N . GLU A 1 97 ? 29.394 7.299 -20.406 1.00 94.88 97 GLU A N 1
ATOM 757 C CA . GLU A 1 97 ? 30.765 6.882 -20.086 1.00 94.88 97 GLU A CA 1
ATOM 758 C C . GLU A 1 97 ? 30.889 6.225 -18.704 1.00 94.88 97 GLU A C 1
ATOM 760 O O . GLU A 1 97 ? 31.675 5.290 -18.535 1.00 94.88 97 GLU A O 1
ATOM 765 N N . PHE A 1 98 ? 30.117 6.695 -17.721 1.00 96.00 98 PHE A N 1
ATOM 766 C CA . PHE A 1 98 ? 30.374 6.426 -16.308 1.00 96.00 98 PHE A CA 1
ATOM 767 C C . PHE A 1 98 ? 29.127 5.973 -15.549 1.00 96.00 98 PHE A C 1
ATOM 769 O O . PHE A 1 98 ? 28.058 6.568 -15.675 1.00 96.00 98 PHE A O 1
ATOM 776 N N . LEU A 1 99 ? 29.319 4.977 -14.683 1.00 96.38 99 LEU A N 1
ATOM 777 C CA . LEU A 1 99 ? 28.388 4.612 -13.615 1.00 96.38 99 LEU A CA 1
ATOM 778 C C . LEU A 1 99 ? 28.229 5.778 -12.624 1.00 96.38 99 LEU A C 1
ATOM 780 O O . LEU A 1 99 ? 27.123 6.100 -12.202 1.00 96.38 99 LEU A O 1
ATOM 784 N N . SER A 1 100 ? 29.366 6.388 -12.277 1.00 96.19 100 SER A N 1
ATOM 785 C CA . SER A 1 100 ? 29.509 7.569 -11.426 1.00 96.19 100 SER A CA 1
ATOM 786 C C . SER A 1 100 ? 30.534 8.489 -12.079 1.00 96.19 100 SER A C 1
ATOM 788 O O . SER A 1 100 ? 31.713 8.129 -12.193 1.00 96.19 100 SER A O 1
ATOM 790 N N . PHE A 1 101 ? 30.076 9.647 -12.558 1.00 95.19 101 PHE A N 1
ATOM 791 C CA . PHE A 1 101 ? 30.855 10.539 -13.411 1.00 95.19 101 PHE A CA 1
ATOM 792 C C . PHE A 1 101 ? 32.251 10.862 -12.854 1.00 95.19 101 PHE A C 1
ATOM 794 O O . PHE A 1 101 ? 32.423 11.121 -11.661 1.00 95.19 101 PHE A O 1
ATOM 801 N N . ASP A 1 102 ? 33.223 10.812 -13.770 1.00 90.75 102 ASP A N 1
ATOM 802 C CA . ASP A 1 102 ? 34.667 11.064 -13.622 1.00 90.75 102 ASP A CA 1
ATOM 803 C C . ASP A 1 102 ? 35.447 10.111 -12.697 1.00 90.75 102 ASP A C 1
ATOM 805 O O . ASP A 1 102 ? 36.634 10.304 -12.452 1.00 90.75 102 ASP A O 1
ATOM 809 N N . THR A 1 103 ? 34.808 9.058 -12.174 1.00 94.56 103 THR A N 1
ATOM 810 C CA . THR A 1 103 ? 35.440 8.188 -11.162 1.00 94.56 103 THR A CA 1
ATOM 811 C C . THR A 1 103 ? 35.238 6.698 -11.399 1.00 94.56 103 THR A C 1
ATOM 813 O O . THR A 1 103 ? 36.181 5.928 -11.227 1.00 94.56 103 THR A O 1
ATOM 816 N N . VAL A 1 104 ? 34.039 6.269 -11.806 1.00 96.88 104 VAL A N 1
ATOM 817 C CA . VAL A 1 104 ? 33.713 4.842 -11.943 1.00 96.88 104 VAL A CA 1
ATOM 818 C C . VAL A 1 104 ? 33.073 4.577 -13.299 1.00 96.88 104 VAL A C 1
ATOM 820 O O . VAL A 1 104 ? 31.986 5.074 -13.599 1.00 96.88 104 VAL A O 1
ATOM 823 N N . GLY A 1 105 ? 33.754 3.789 -14.131 1.00 96.38 105 GLY A N 1
ATOM 824 C CA . GLY A 1 105 ? 33.200 3.283 -15.386 1.00 96.38 105 GLY A CA 1
ATOM 825 C C . GLY A 1 105 ? 32.163 2.185 -15.147 1.00 96.38 105 GLY A C 1
ATOM 826 O O . GLY A 1 105 ? 32.186 1.512 -14.119 1.00 96.38 105 GLY A O 1
ATOM 827 N N . TRP A 1 106 ? 31.266 1.986 -16.108 1.00 97.56 106 TRP A N 1
ATOM 828 C CA . TRP A 1 106 ? 30.332 0.859 -16.089 1.00 97.56 106 TRP A CA 1
ATOM 829 C C . TRP A 1 106 ? 31.069 -0.482 -16.185 1.00 97.56 106 TRP A C 1
ATOM 831 O O . TRP A 1 106 ? 31.962 -0.647 -17.027 1.00 97.56 106 TRP A O 1
ATOM 841 N N . ALA A 1 107 ? 30.626 -1.483 -15.421 1.00 96.12 107 ALA A N 1
ATOM 842 C CA . ALA A 1 107 ? 30.854 -2.867 -15.823 1.00 96.12 107 ALA A CA 1
ATOM 843 C C . ALA A 1 107 ? 30.177 -3.076 -17.190 1.00 96.12 107 ALA A C 1
ATOM 845 O O . ALA A 1 107 ? 29.074 -2.578 -17.412 1.00 96.12 107 ALA A O 1
ATOM 846 N N . GLY A 1 108 ? 30.864 -3.730 -18.130 1.00 94.12 108 GLY A N 1
ATOM 847 C CA . GLY A 1 108 ? 30.446 -3.819 -19.537 1.00 94.12 108 GLY A CA 1
ATOM 848 C C . GLY A 1 108 ? 30.929 -2.674 -20.439 1.00 94.12 108 GLY A C 1
ATOM 849 O O . GLY A 1 108 ? 30.739 -2.726 -21.653 1.00 94.12 108 GLY A O 1
ATOM 850 N N . GLY A 1 109 ? 31.607 -1.666 -19.879 1.00 94.88 109 GLY A N 1
ATOM 851 C CA . GLY A 1 109 ? 32.136 -0.528 -20.630 1.00 94.88 109 GLY A CA 1
ATOM 852 C C . GLY A 1 109 ? 31.072 0.512 -20.991 1.00 94.88 109 GLY A C 1
ATOM 853 O O . GLY A 1 109 ? 29.952 0.493 -20.487 1.00 94.88 109 GLY A O 1
ATOM 854 N N . LYS A 1 110 ? 31.438 1.466 -21.854 1.00 93.38 110 LYS A N 1
ATOM 855 C CA . LYS A 1 110 ? 30.608 2.638 -22.182 1.00 93.38 110 LYS A CA 1
ATOM 856 C C . LYS A 1 110 ? 29.197 2.226 -22.617 1.00 93.38 110 LYS A C 1
ATOM 858 O O . LYS A 1 110 ? 29.022 1.447 -23.554 1.00 93.38 110 LYS A O 1
ATOM 863 N N . GLY A 1 111 ? 28.201 2.777 -21.936 1.00 91.62 111 GLY A N 1
ATOM 864 C CA . GLY A 1 111 ? 26.795 2.487 -22.151 1.00 91.62 111 GLY A CA 1
ATOM 865 C C . GLY A 1 111 ? 26.339 1.139 -21.598 1.00 91.62 111 GLY A C 1
ATOM 866 O O . GLY A 1 111 ? 25.303 0.683 -22.055 1.00 91.62 111 GLY A O 1
ATOM 867 N N . ILE A 1 112 ? 27.078 0.491 -20.686 1.00 93.25 112 ILE A N 1
ATOM 868 C CA . ILE A 1 112 ? 26.751 -0.758 -19.956 1.00 93.25 112 ILE A CA 1
ATOM 869 C C . ILE A 1 112 ? 26.735 -2.071 -20.779 1.00 93.25 112 ILE A C 1
ATOM 871 O O . ILE A 1 112 ? 26.991 -3.156 -20.257 1.00 93.25 112 ILE A O 1
ATOM 875 N N . GLY A 1 113 ? 26.479 -1.993 -22.086 1.00 89.31 113 GLY A N 1
ATOM 876 C CA . GLY A 1 113 ? 26.310 -3.137 -22.995 1.00 89.31 113 GLY A CA 1
ATOM 877 C C . GLY A 1 113 ? 24.905 -3.212 -23.604 1.00 89.31 113 GLY A C 1
ATOM 878 O O . GLY A 1 113 ? 24.048 -2.397 -23.280 1.00 89.31 113 GLY A O 1
ATOM 879 N N . ALA A 1 114 ? 24.672 -4.165 -24.515 1.00 86.12 114 ALA A N 1
ATOM 880 C CA . ALA A 1 114 ? 23.380 -4.337 -25.209 1.00 86.12 114 ALA A CA 1
ATOM 881 C C . ALA A 1 114 ? 22.937 -5.803 -25.381 1.00 86.12 114 ALA A C 1
ATOM 883 O O . ALA A 1 114 ? 21.969 -6.089 -26.084 1.00 86.12 114 ALA A O 1
ATOM 884 N N . ASN A 1 115 ? 23.662 -6.754 -24.790 1.00 87.38 115 ASN A N 1
ATOM 885 C CA . ASN A 1 115 ? 23.325 -8.174 -24.834 1.00 87.38 115 ASN A CA 1
ATOM 886 C C . ASN A 1 115 ? 23.981 -8.922 -23.663 1.00 87.38 115 ASN A C 1
ATOM 888 O O . ASN A 1 115 ? 24.909 -8.404 -23.043 1.00 87.38 115 ASN A O 1
ATOM 892 N N . SER A 1 116 ? 23.538 -10.156 -23.413 1.00 82.06 116 SER A N 1
ATOM 893 C CA . SER A 1 116 ? 23.949 -11.003 -22.282 1.00 82.06 116 SER A CA 1
ATOM 894 C C . SER A 1 116 ? 25.417 -11.456 -22.303 1.00 82.06 116 SER A C 1
ATOM 896 O O . SER A 1 116 ? 25.831 -12.205 -21.426 1.00 82.06 116 SER A O 1
ATOM 898 N N . THR A 1 117 ? 26.213 -11.050 -23.300 1.00 86.44 117 THR A N 1
ATOM 899 C CA . THR A 1 117 ? 27.669 -11.275 -23.295 1.00 86.44 117 THR A CA 1
ATOM 900 C C . THR A 1 117 ? 28.438 -10.115 -22.658 1.00 86.44 117 THR A C 1
ATOM 902 O O . THR A 1 117 ? 29.611 -10.274 -22.325 1.00 86.44 117 THR A O 1
ATOM 905 N N . SER A 1 118 ? 27.799 -8.952 -22.471 1.00 90.88 118 SER A N 1
ATOM 906 C CA . SER A 1 118 ? 28.397 -7.834 -21.738 1.00 90.88 118 SER A CA 1
ATOM 907 C C . SER A 1 118 ? 28.385 -8.123 -20.243 1.00 90.88 118 SER A C 1
ATOM 909 O O . SER A 1 118 ? 27.357 -8.496 -19.699 1.00 90.88 118 SER A O 1
ATOM 911 N N . THR A 1 119 ? 29.492 -7.850 -19.554 1.00 93.62 119 THR A N 1
ATOM 912 C CA . THR A 1 119 ? 29.584 -7.994 -18.092 1.00 93.62 119 THR A CA 1
ATOM 913 C C . THR A 1 119 ? 28.732 -6.985 -17.316 1.00 93.62 119 THR A C 1
ATOM 915 O O . THR A 1 119 ? 28.637 -7.084 -16.099 1.00 93.62 119 THR A O 1
ATOM 918 N N . GLY A 1 120 ? 28.137 -5.996 -17.993 1.00 94.38 120 GLY A N 1
ATOM 919 C CA . GLY A 1 120 ? 27.276 -4.992 -17.367 1.00 94.38 120 GLY A CA 1
ATOM 920 C C . GLY A 1 120 ? 25.802 -5.365 -17.253 1.00 94.38 120 GLY A C 1
ATOM 921 O O . GLY A 1 120 ? 25.047 -4.660 -16.578 1.00 94.38 120 GLY A O 1
ATOM 922 N N . VAL A 1 121 ? 25.388 -6.444 -17.915 1.00 94.56 121 VAL A N 1
ATOM 923 C CA . VAL A 1 121 ? 24.014 -6.957 -17.927 1.00 94.56 121 VAL A CA 1
ATOM 924 C C . VAL A 1 121 ? 24.043 -8.470 -17.769 1.00 94.56 121 VAL A C 1
ATOM 926 O O . VAL A 1 121 ? 25.002 -9.116 -18.176 1.00 94.56 121 VAL A O 1
ATOM 929 N N . SER A 1 122 ? 22.990 -9.050 -17.210 1.00 89.56 122 SER A N 1
ATOM 930 C CA . SER A 1 122 ? 22.950 -10.484 -16.915 1.00 89.56 122 SER A CA 1
ATOM 931 C C . SER A 1 122 ? 21.998 -11.227 -17.854 1.00 89.56 122 SER A C 1
ATOM 933 O O . SER A 1 122 ? 22.428 -11.948 -18.756 1.00 89.56 122 SER A O 1
ATOM 935 N N . ASN A 1 123 ? 20.692 -11.019 -17.695 1.00 93.81 123 ASN A N 1
ATOM 936 C CA . ASN A 1 123 ? 19.658 -11.826 -18.344 1.00 93.81 123 ASN A CA 1
ATOM 937 C C . ASN A 1 123 ? 18.768 -10.978 -19.260 1.00 93.81 123 ASN A C 1
ATOM 939 O O . ASN A 1 123 ? 18.360 -9.879 -18.890 1.00 93.81 123 ASN A O 1
ATOM 943 N N . LEU A 1 124 ? 18.425 -11.503 -20.443 1.00 95.12 124 LEU A N 1
ATOM 944 C CA . LEU A 1 124 ? 17.310 -10.979 -21.239 1.00 95.12 124 LEU A CA 1
ATOM 945 C C . LEU A 1 124 ? 16.007 -11.408 -20.563 1.00 95.12 124 LEU A C 1
ATOM 947 O O . LEU A 1 124 ? 15.770 -12.603 -20.416 1.00 95.12 124 LEU A O 1
ATOM 951 N N . LEU A 1 125 ? 15.175 -10.449 -20.167 1.00 96.00 125 LEU A N 1
ATOM 952 C CA . LEU A 1 125 ? 13.922 -10.722 -19.461 1.00 96.00 125 LEU A CA 1
ATOM 953 C C . LEU A 1 125 ? 12.729 -10.793 -20.411 1.00 96.00 125 LEU A C 1
ATOM 955 O O . LEU A 1 125 ? 11.830 -11.606 -20.218 1.00 96.00 125 LEU A O 1
ATOM 959 N N . ALA A 1 126 ? 12.713 -9.925 -21.422 1.00 96.69 126 ALA A N 1
ATOM 960 C CA . ALA A 1 126 ? 11.637 -9.846 -22.401 1.00 96.69 126 ALA A CA 1
ATOM 961 C C . ALA A 1 126 ? 12.093 -9.122 -23.671 1.00 96.69 126 ALA A C 1
ATOM 963 O O . ALA A 1 126 ? 13.031 -8.318 -23.653 1.00 96.69 126 ALA A O 1
ATOM 964 N N . SER A 1 127 ? 11.386 -9.366 -24.773 1.00 96.06 127 SER A N 1
ATOM 965 C CA . SER A 1 127 ? 11.552 -8.623 -26.018 1.00 96.06 127 SER A CA 1
ATOM 966 C C . SER A 1 127 ? 10.203 -8.368 -26.680 1.00 96.06 127 SER A C 1
ATOM 968 O O . SER A 1 127 ? 9.292 -9.187 -26.568 1.00 96.06 127 SER A O 1
ATOM 970 N N . VAL A 1 128 ? 10.079 -7.220 -27.342 1.00 97.06 128 VAL A N 1
ATOM 971 C CA . VAL A 1 128 ? 8.886 -6.818 -28.090 1.00 97.06 128 VAL A CA 1
ATOM 972 C C . VAL A 1 128 ? 9.319 -6.281 -29.444 1.00 97.06 128 VAL A C 1
ATOM 974 O O . VAL A 1 128 ? 10.124 -5.351 -29.511 1.00 97.06 128 VAL A O 1
ATOM 977 N N . THR A 1 129 ? 8.749 -6.825 -30.515 1.00 96.38 129 THR A N 1
ATOM 978 C CA . THR A 1 129 ? 8.928 -6.291 -31.865 1.00 96.38 129 THR A CA 1
ATOM 979 C C . THR A 1 129 ? 8.041 -5.067 -32.060 1.00 96.38 129 THR A C 1
ATOM 981 O O . THR A 1 129 ? 6.823 -5.127 -31.887 1.00 96.38 129 THR A O 1
ATOM 984 N N . VAL A 1 130 ? 8.649 -3.951 -32.446 1.00 95.81 130 VAL A N 1
ATOM 985 C CA . VAL A 1 130 ? 7.946 -2.728 -32.828 1.00 95.81 130 VAL A CA 1
ATOM 986 C C . VAL A 1 130 ? 7.608 -2.798 -34.309 1.00 95.81 130 VAL A C 1
ATOM 988 O O . VAL A 1 130 ? 8.500 -2.857 -35.159 1.00 95.81 130 VAL A O 1
ATOM 991 N N . ASP A 1 131 ? 6.315 -2.738 -34.612 1.00 95.56 131 ASP A N 1
ATOM 992 C CA . ASP A 1 131 ? 5.838 -2.526 -35.972 1.00 95.56 131 ASP A CA 1
ATOM 993 C C . ASP A 1 131 ? 5.935 -1.040 -36.338 1.00 95.56 131 ASP A C 1
ATOM 995 O O . ASP A 1 131 ? 5.161 -0.197 -35.874 1.00 95.56 131 ASP A O 1
ATOM 999 N N . VAL A 1 132 ? 6.916 -0.719 -37.182 1.00 93.88 132 VAL A N 1
ATOM 1000 C CA . VAL A 1 132 ? 7.201 0.660 -37.596 1.00 93.88 132 VAL A CA 1
ATOM 1001 C C . VAL A 1 132 ? 6.100 1.259 -38.469 1.00 93.88 132 VAL A C 1
ATOM 1003 O O . VAL A 1 132 ? 6.040 2.478 -38.603 1.00 93.88 132 VAL A O 1
ATOM 1006 N N . ALA A 1 133 ? 5.236 0.431 -39.064 1.00 95.19 133 ALA A N 1
ATOM 1007 C CA . ALA A 1 133 ? 4.126 0.905 -39.883 1.00 95.19 133 ALA A CA 1
ATOM 1008 C C . ALA A 1 133 ? 2.932 1.373 -39.042 1.00 95.19 133 ALA A C 1
ATOM 1010 O O . ALA A 1 133 ? 2.123 2.166 -39.523 1.00 95.19 133 ALA A O 1
ATOM 1011 N N . THR A 1 134 ? 2.809 0.887 -37.804 1.00 96.00 134 THR A N 1
ATOM 1012 C CA . THR A 1 134 ? 1.623 1.121 -36.971 1.00 96.00 134 THR A CA 1
ATOM 1013 C C . THR A 1 134 ? 1.919 1.850 -35.668 1.00 96.00 134 THR A C 1
ATOM 1015 O O . THR A 1 134 ? 0.995 2.413 -35.088 1.00 96.00 134 THR A O 1
ATOM 1018 N N . VAL A 1 135 ? 3.170 1.893 -35.194 1.00 97.00 135 VAL A N 1
ATOM 1019 C CA . VAL A 1 135 ? 3.513 2.576 -33.939 1.00 97.00 135 VAL A CA 1
ATOM 1020 C C . VAL A 1 135 ? 3.218 4.081 -33.996 1.00 97.00 135 VAL A C 1
ATOM 1022 O O . VAL A 1 135 ? 3.646 4.784 -34.909 1.00 97.00 135 VAL A O 1
ATOM 1025 N N . THR A 1 136 ? 2.499 4.600 -32.997 1.00 97.31 136 THR A N 1
ATOM 1026 C CA . THR A 1 136 ? 2.154 6.027 -32.890 1.00 97.31 136 THR A CA 1
ATOM 1027 C C . THR A 1 136 ? 2.352 6.557 -31.470 1.00 97.31 136 THR A C 1
ATOM 1029 O O . THR A 1 136 ? 2.480 5.793 -30.509 1.00 97.31 136 THR A O 1
ATOM 1032 N N . ASN A 1 137 ? 2.370 7.884 -31.319 1.00 97.06 137 ASN A N 1
ATOM 1033 C CA . ASN A 1 137 ? 2.379 8.521 -30.002 1.00 97.06 137 ASN A CA 1
ATOM 1034 C C . ASN A 1 137 ? 1.122 8.127 -29.212 1.00 97.06 137 ASN A C 1
ATOM 1036 O O . ASN A 1 137 ? 0.005 8.232 -29.712 1.00 97.06 137 ASN A O 1
ATOM 1040 N N . GLY A 1 138 ? 1.309 7.705 -27.963 1.00 93.50 138 GLY A N 1
ATOM 1041 C CA . GLY A 1 138 ? 0.259 7.176 -27.094 1.00 93.50 138 GLY A CA 1
ATOM 1042 C C . GLY A 1 138 ? 0.153 5.649 -27.095 1.00 93.50 138 GLY A C 1
ATOM 1043 O O . GLY A 1 138 ? -0.468 5.101 -26.183 1.00 93.50 138 GLY A O 1
ATOM 1044 N N . HIS A 1 139 ? 0.785 4.942 -28.043 1.00 97.62 139 HIS A N 1
ATOM 1045 C CA . HIS A 1 139 ? 0.867 3.480 -27.983 1.00 97.62 139 HIS A CA 1
ATOM 1046 C C . HIS A 1 139 ? 1.544 3.016 -26.691 1.00 97.62 139 HIS A C 1
ATOM 1048 O O . HIS A 1 139 ? 2.527 3.604 -26.238 1.00 97.62 139 HIS A O 1
ATOM 1054 N N . LYS A 1 140 ? 1.027 1.933 -26.106 1.00 95.88 140 LYS A N 1
ATOM 1055 C CA . LYS A 1 140 ? 1.597 1.301 -24.916 1.00 95.88 140 LYS A CA 1
ATOM 1056 C C . LYS A 1 140 ? 2.360 0.047 -25.343 1.00 95.88 140 LYS A C 1
ATOM 1058 O O . LYS A 1 140 ? 1.762 -0.895 -25.853 1.00 95.88 140 LYS A O 1
ATOM 1063 N N . ILE A 1 141 ? 3.676 0.050 -25.149 1.00 97.75 141 ILE A N 1
ATOM 1064 C CA . ILE A 1 141 ? 4.514 -1.141 -25.305 1.00 97.75 141 ILE A CA 1
ATOM 1065 C C . ILE A 1 141 ? 4.506 -1.900 -23.984 1.00 97.75 141 ILE A C 1
ATOM 1067 O O . ILE A 1 141 ? 4.741 -1.310 -22.928 1.00 97.75 141 ILE A O 1
ATOM 1071 N N . VAL A 1 142 ? 4.226 -3.198 -24.054 1.00 97.50 142 VAL A N 1
ATOM 1072 C CA . VAL A 1 142 ? 4.020 -4.059 -22.890 1.00 97.50 142 VAL A CA 1
ATOM 1073 C C . VAL A 1 142 ? 5.042 -5.191 -22.909 1.00 97.50 142 VAL A C 1
ATOM 1075 O O . VAL A 1 142 ? 5.077 -5.974 -23.854 1.00 97.50 142 VAL A O 1
ATOM 1078 N N . PHE A 1 143 ? 5.856 -5.282 -21.860 1.00 97.88 143 PHE A N 1
ATOM 1079 C CA . PHE A 1 143 ? 6.781 -6.387 -21.626 1.00 97.88 143 PHE A CA 1
ATOM 1080 C C . PHE A 1 143 ? 6.206 -7.309 -20.552 1.00 97.88 143 PHE A C 1
ATOM 1082 O O . PHE A 1 143 ? 6.016 -6.890 -19.408 1.00 97.88 143 PHE A O 1
ATOM 1089 N N . THR A 1 144 ? 5.965 -8.565 -20.914 1.00 96.75 144 THR A N 1
ATOM 1090 C CA . THR A 1 144 ? 5.591 -9.628 -19.974 1.00 96.75 144 THR A CA 1
ATOM 1091 C C . THR A 1 144 ? 6.844 -10.184 -19.300 1.00 96.75 144 THR A C 1
ATOM 1093 O O . THR A 1 144 ? 7.796 -10.555 -19.982 1.00 96.75 144 THR A O 1
ATOM 1096 N N . LEU A 1 145 ? 6.854 -10.234 -17.967 1.00 95.06 145 LEU A N 1
ATOM 1097 C CA . LEU A 1 145 ? 8.017 -10.571 -17.138 1.00 95.06 145 LEU A CA 1
ATOM 1098 C C . LEU A 1 145 ? 7.789 -11.866 -16.347 1.00 95.06 145 LEU A C 1
ATOM 1100 O O . LEU A 1 145 ? 7.987 -11.909 -15.135 1.00 95.06 145 LEU A O 1
ATOM 1104 N N . ASP A 1 146 ? 7.395 -12.925 -17.053 1.00 89.19 146 ASP A N 1
ATOM 1105 C CA . ASP A 1 146 ? 7.006 -14.210 -16.444 1.00 89.19 146 ASP A CA 1
ATOM 1106 C C . ASP A 1 146 ? 8.141 -15.248 -16.451 1.00 89.19 146 ASP A C 1
ATOM 1108 O O . ASP A 1 146 ? 7.980 -16.374 -15.980 1.00 89.19 146 ASP A O 1
ATOM 1112 N N . SER A 1 147 ? 9.308 -14.888 -16.998 1.00 91.69 147 SER A N 1
ATOM 1113 C CA . SER A 1 147 ? 10.492 -15.753 -16.954 1.00 91.69 147 SER A CA 1
ATOM 1114 C C . SER A 1 147 ? 10.956 -15.995 -15.506 1.00 91.69 147 SER A C 1
ATOM 1116 O O . SER A 1 147 ? 10.860 -15.082 -14.675 1.00 91.69 147 SER A O 1
ATOM 1118 N N . PRO A 1 148 ? 11.513 -17.180 -15.188 1.00 92.25 148 PRO A N 1
ATOM 1119 C CA . PRO A 1 148 ? 12.086 -17.457 -13.870 1.00 92.25 148 PRO A CA 1
ATOM 1120 C C . PRO A 1 148 ? 13.116 -16.413 -13.422 1.00 92.25 148 PRO A C 1
ATOM 1122 O O . PRO A 1 148 ? 13.148 -16.041 -12.252 1.00 92.25 148 PRO A O 1
ATOM 1125 N N . GLU A 1 149 ? 13.928 -15.907 -14.348 1.00 94.06 149 GLU A N 1
ATOM 1126 C CA . GLU A 1 149 ? 14.943 -14.881 -14.114 1.00 94.06 149 GLU A CA 1
ATOM 1127 C C . GLU A 1 149 ? 14.312 -13.545 -13.708 1.00 94.06 149 GLU A C 1
ATOM 1129 O O . GLU A 1 149 ? 14.749 -12.922 -12.738 1.00 94.06 149 GLU A O 1
ATOM 1134 N N . ALA A 1 150 ? 13.261 -13.117 -14.418 1.00 94.56 150 ALA A N 1
ATOM 1135 C CA . ALA A 1 150 ? 12.549 -11.883 -14.104 1.00 94.56 150 ALA A CA 1
ATOM 1136 C C . ALA A 1 150 ? 11.858 -11.975 -12.738 1.00 94.56 150 ALA A C 1
ATOM 1138 O O . ALA A 1 150 ? 12.039 -11.094 -11.897 1.00 94.56 150 ALA A O 1
ATOM 1139 N N . LEU A 1 151 ? 11.125 -13.065 -12.486 1.00 91.94 151 LEU A N 1
ATOM 1140 C CA . LEU A 1 151 ? 10.450 -13.285 -11.208 1.00 91.94 151 LEU A CA 1
ATOM 1141 C C . LEU A 1 151 ? 11.452 -13.369 -10.051 1.00 91.94 151 LEU A C 1
ATOM 1143 O O . LEU A 1 151 ? 11.225 -12.761 -9.008 1.00 91.94 151 LEU A O 1
ATOM 1147 N N . ALA A 1 152 ? 12.592 -14.043 -10.234 1.00 91.88 152 ALA A N 1
ATOM 1148 C CA . ALA A 1 152 ? 13.642 -14.120 -9.219 1.00 91.88 152 ALA A CA 1
ATOM 1149 C C . ALA A 1 152 ? 14.265 -12.749 -8.901 1.00 91.88 152 ALA A C 1
ATOM 1151 O O . ALA A 1 152 ? 14.531 -12.460 -7.730 1.00 91.88 152 ALA A O 1
ATOM 1152 N N . ALA A 1 153 ? 14.474 -11.896 -9.909 1.00 93.19 153 ALA A N 1
ATOM 1153 C CA . ALA A 1 153 ? 14.977 -10.538 -9.709 1.00 93.19 153 ALA A CA 1
ATOM 1154 C C . ALA A 1 153 ? 13.966 -9.669 -8.943 1.00 93.19 153 ALA A C 1
ATOM 1156 O O . ALA A 1 153 ? 14.308 -9.094 -7.910 1.00 93.19 153 ALA A O 1
ATOM 1157 N N . LEU A 1 154 ? 12.704 -9.643 -9.386 1.00 92.81 154 LEU A N 1
ATOM 1158 C CA . LEU A 1 154 ? 11.626 -8.900 -8.724 1.00 92.81 154 LEU A CA 1
ATOM 1159 C C . LEU A 1 154 ? 11.426 -9.358 -7.273 1.00 92.81 154 LEU A C 1
ATOM 1161 O O . LEU A 1 154 ? 11.289 -8.536 -6.368 1.00 92.81 154 LEU A O 1
ATOM 1165 N N . GLU A 1 155 ? 11.488 -10.668 -7.038 1.00 87.62 155 GLU A N 1
ATOM 1166 C CA . GLU A 1 155 ? 11.425 -11.276 -5.714 1.00 87.62 155 GLU A CA 1
ATOM 1167 C C . GLU A 1 155 ? 12.593 -10.828 -4.822 1.00 87.62 155 GLU A C 1
ATOM 1169 O O . GLU A 1 155 ? 12.407 -10.498 -3.648 1.00 87.62 155 GLU A O 1
ATOM 1174 N N . ALA A 1 156 ? 13.815 -10.808 -5.359 1.00 88.00 156 ALA A N 1
ATOM 1175 C CA . ALA A 1 156 ? 14.989 -10.344 -4.634 1.00 88.00 156 ALA A CA 1
ATOM 1176 C C . ALA A 1 156 ? 14.842 -8.867 -4.232 1.00 88.00 156 ALA A C 1
ATOM 1178 O O . ALA A 1 156 ? 15.084 -8.525 -3.070 1.00 88.00 156 ALA A O 1
ATOM 1179 N N . TRP A 1 157 ? 14.384 -8.017 -5.152 1.00 91.00 157 TRP A N 1
ATOM 1180 C CA . TRP A 1 157 ? 14.171 -6.587 -4.917 1.00 91.00 157 TRP A CA 1
ATOM 1181 C C . TRP A 1 157 ? 13.078 -6.335 -3.881 1.00 91.00 157 TRP A C 1
ATOM 1183 O O . TRP A 1 157 ? 13.292 -5.586 -2.929 1.00 91.00 157 TRP A O 1
ATOM 1193 N N . ALA A 1 158 ? 11.941 -7.023 -3.996 1.00 86.00 158 ALA A N 1
ATOM 1194 C CA . ALA A 1 158 ? 10.866 -6.950 -3.012 1.00 86.00 158 ALA A CA 1
ATOM 1195 C C . ALA A 1 158 ? 11.324 -7.435 -1.624 1.00 86.00 158 ALA A C 1
ATOM 1197 O O . ALA A 1 158 ? 10.882 -6.918 -0.602 1.00 86.00 158 ALA A O 1
ATOM 1198 N N . ARG A 1 159 ? 12.276 -8.374 -1.544 1.00 80.75 159 ARG A N 1
ATOM 1199 C CA . ARG A 1 159 ? 12.895 -8.807 -0.276 1.00 80.75 159 ARG A CA 1
ATOM 1200 C C . ARG A 1 159 ? 13.979 -7.859 0.253 1.00 80.75 159 ARG A C 1
ATOM 1202 O O . ARG A 1 159 ? 14.537 -8.126 1.320 1.00 80.75 159 ARG A O 1
ATOM 1209 N N . GLY A 1 160 ? 14.250 -6.751 -0.436 1.00 82.81 160 GLY A N 1
ATOM 1210 C CA . GLY A 1 160 ? 15.248 -5.753 -0.050 1.00 82.81 160 GLY A CA 1
ATOM 1211 C C . GLY A 1 160 ? 16.688 -6.159 -0.366 1.00 82.81 160 GLY A C 1
ATOM 1212 O O . GLY A 1 160 ? 17.608 -5.673 0.289 1.00 82.81 160 GLY A O 1
ATOM 1213 N N . ARG A 1 161 ? 16.897 -7.078 -1.318 1.00 88.31 161 ARG A N 1
ATOM 1214 C CA . ARG A 1 161 ? 18.228 -7.348 -1.881 1.00 88.31 161 ARG A CA 1
ATOM 1215 C C . ARG A 1 161 ? 18.601 -6.275 -2.910 1.00 88.31 161 ARG A C 1
ATOM 1217 O O . ARG A 1 161 ? 17.791 -5.406 -3.229 1.00 88.31 161 ARG A O 1
ATOM 1224 N N . THR A 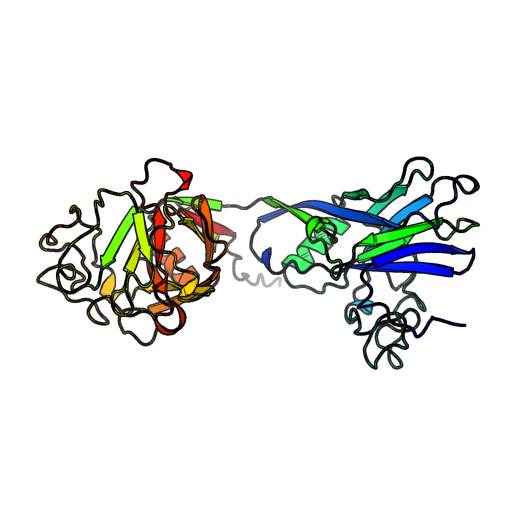1 162 ? 19.833 -6.345 -3.414 1.00 92.06 162 THR A N 1
ATOM 1225 C CA . THR A 1 162 ? 20.369 -5.440 -4.437 1.00 92.06 162 THR A CA 1
ATOM 1226 C C . THR A 1 162 ? 19.406 -5.288 -5.613 1.00 92.06 162 THR A C 1
ATOM 1228 O O . THR A 1 162 ? 18.926 -6.279 -6.159 1.00 92.06 162 THR A O 1
ATOM 1231 N N . ASN A 1 163 ? 19.122 -4.040 -5.989 1.00 94.69 163 ASN A N 1
ATOM 1232 C CA . ASN A 1 163 ? 18.281 -3.695 -7.129 1.00 94.69 163 ASN A CA 1
ATOM 1233 C C . ASN A 1 163 ? 19.076 -2.833 -8.110 1.00 94.69 163 ASN A C 1
ATOM 1235 O O . ASN A 1 163 ? 19.106 -1.606 -8.003 1.00 94.69 163 ASN A O 1
ATOM 1239 N N . ALA A 1 164 ? 19.728 -3.490 -9.067 1.00 95.19 164 ALA A N 1
ATOM 1240 C CA . ALA A 1 164 ? 20.466 -2.811 -10.121 1.00 95.19 164 ALA A CA 1
ATOM 1241 C C . ALA A 1 164 ? 19.555 -2.210 -11.207 1.00 95.19 164 ALA A C 1
ATOM 1243 O O . ALA A 1 164 ? 19.986 -1.321 -11.940 1.00 95.19 164 ALA A O 1
ATOM 1244 N N . GLY A 1 165 ? 18.281 -2.602 -11.254 1.00 96.56 165 GLY A N 1
ATOM 1245 C CA . GLY A 1 165 ? 17.303 -2.123 -12.223 1.00 96.56 165 GLY A CA 1
ATOM 1246 C C . GLY A 1 165 ? 17.340 -2.868 -13.559 1.00 96.56 165 GLY A C 1
ATOM 1247 O O . GLY A 1 165 ? 17.850 -3.982 -13.681 1.00 96.56 165 GLY A O 1
ATOM 1248 N N . LEU A 1 166 ? 16.742 -2.238 -14.562 1.00 97.75 166 LEU A N 1
ATOM 1249 C CA . LEU A 1 166 ? 16.501 -2.771 -15.894 1.00 97.75 166 LEU A CA 1
ATOM 1250 C C . LEU A 1 166 ? 17.177 -1.885 -16.937 1.00 97.75 166 LEU A C 1
ATOM 1252 O O . LEU A 1 166 ? 17.171 -0.659 -16.813 1.00 97.75 166 LEU A O 1
ATOM 1256 N N . LEU A 1 167 ? 17.695 -2.507 -17.990 1.00 97.88 167 LEU A N 1
ATOM 1257 C CA . LEU A 1 167 ? 18.213 -1.836 -19.172 1.00 97.88 167 LEU A CA 1
ATOM 1258 C C . LEU A 1 167 ? 17.280 -2.093 -20.355 1.00 97.88 167 LEU A C 1
ATOM 1260 O O . LEU A 1 167 ? 17.050 -3.238 -20.740 1.00 97.88 167 LEU A O 1
ATOM 1264 N N . LEU A 1 168 ? 16.795 -1.020 -20.965 1.00 97.81 168 LEU A N 1
ATOM 1265 C CA . LEU A 1 168 ? 16.029 -1.051 -22.200 1.00 97.81 168 LEU A CA 1
ATOM 1266 C C . LEU A 1 168 ? 16.934 -0.653 -23.374 1.00 97.81 168 LEU A C 1
ATOM 1268 O O . LEU A 1 168 ? 17.485 0.453 -23.406 1.00 97.81 168 LEU A O 1
ATOM 1272 N N . VAL A 1 169 ? 17.078 -1.565 -24.333 1.00 95.75 169 VAL A N 1
ATOM 1273 C CA . VAL A 1 169 ? 17.856 -1.381 -25.569 1.00 95.75 169 VAL A CA 1
ATOM 1274 C C . VAL A 1 169 ? 17.034 -1.790 -26.788 1.00 95.75 169 VAL A C 1
ATOM 1276 O O . VAL A 1 169 ? 15.995 -2.439 -26.661 1.00 95.75 169 VAL A O 1
ATOM 1279 N N . SER A 1 170 ? 17.499 -1.431 -27.981 1.00 92.69 170 SER A N 1
ATOM 1280 C CA . SER A 1 170 ? 17.008 -2.010 -29.234 1.00 92.69 170 SER A CA 1
ATOM 1281 C C . SER A 1 170 ? 17.955 -3.082 -29.763 1.00 92.69 170 SER A C 1
ATOM 1283 O O . SER A 1 170 ? 19.061 -3.257 -29.252 1.00 92.69 170 SER A O 1
ATOM 1285 N N . ASP A 1 171 ? 17.575 -3.751 -30.849 1.00 83.50 171 ASP A N 1
ATOM 1286 C CA . ASP A 1 171 ? 18.547 -4.470 -31.666 1.00 83.50 171 ASP A CA 1
ATOM 1287 C C . ASP A 1 171 ? 19.500 -3.508 -32.399 1.00 83.50 171 ASP A C 1
ATOM 1289 O O . ASP A 1 171 ? 19.210 -2.959 -33.467 1.00 83.50 171 ASP A O 1
ATOM 1293 N N . GLU A 1 172 ? 20.659 -3.293 -31.785 1.00 84.44 172 GLU A N 1
ATOM 1294 C CA . GLU A 1 172 ? 21.717 -2.422 -32.294 1.00 84.44 172 GLU A CA 1
ATOM 1295 C C . GLU A 1 172 ? 22.519 -3.044 -33.447 1.00 84.44 172 GLU A C 1
ATOM 1297 O O . GLU A 1 172 ? 23.344 -2.358 -34.044 1.00 84.44 172 GLU A O 1
ATOM 1302 N N . ALA A 1 173 ? 22.283 -4.316 -33.799 1.00 74.19 173 ALA A N 1
ATOM 1303 C CA . ALA A 1 173 ? 22.912 -4.935 -34.968 1.00 74.19 173 ALA A CA 1
ATOM 1304 C C . ALA A 1 173 ? 22.288 -4.464 -36.297 1.00 74.19 173 ALA A C 1
ATOM 1306 O O . ALA A 1 173 ? 22.828 -4.735 -37.373 1.00 74.19 173 ALA A O 1
ATOM 1307 N N . SER A 1 174 ? 21.151 -3.761 -36.245 1.00 64.81 174 SER A N 1
ATOM 1308 C CA . SER A 1 174 ? 20.462 -3.244 -37.427 1.00 64.81 174 SER A CA 1
ATOM 1309 C C . SER A 1 174 ? 21.161 -2.006 -38.018 1.00 64.81 174 SER A C 1
ATOM 1311 O O . SER A 1 174 ? 21.622 -1.110 -37.314 1.00 64.81 174 SER A O 1
ATOM 1313 N N . SER A 1 175 ? 21.250 -1.930 -39.352 1.00 61.06 175 SER A N 1
ATOM 1314 C CA . SER A 1 175 ? 21.872 -0.791 -40.044 1.00 61.06 175 SER A CA 1
ATOM 1315 C C . SER A 1 175 ? 20.845 0.308 -40.337 1.00 61.06 175 SER A C 1
ATOM 1317 O O . SER A 1 175 ? 20.233 0.369 -41.407 1.00 61.06 175 SER A O 1
ATOM 1319 N N . GLY A 1 176 ? 20.641 1.220 -39.389 1.00 77.25 176 GLY A N 1
ATOM 1320 C CA . GLY A 1 176 ? 19.828 2.411 -39.642 1.00 77.25 176 GLY A CA 1
ATOM 1321 C C . GLY A 1 176 ? 19.295 3.093 -38.395 1.00 77.25 176 GLY A C 1
ATOM 1322 O O . GLY A 1 176 ? 19.355 2.556 -37.300 1.00 77.25 176 GLY A O 1
ATOM 1323 N N . GLN A 1 177 ? 18.778 4.307 -38.578 1.00 88.81 177 GLN A N 1
ATOM 1324 C CA . GLN A 1 177 ? 18.043 5.006 -37.531 1.00 88.81 177 GLN A CA 1
ATOM 1325 C C . GLN A 1 177 ? 16.675 4.335 -37.338 1.00 88.81 177 GLN A C 1
ATOM 1327 O O . GLN A 1 177 ? 15.911 4.231 -38.296 1.00 88.81 177 GLN A O 1
ATOM 1332 N N . ASN A 1 178 ? 16.405 3.902 -36.109 1.00 92.12 178 ASN A N 1
ATOM 1333 C CA . ASN A 1 178 ? 15.111 3.442 -35.611 1.00 92.12 178 ASN A CA 1
ATOM 1334 C C . ASN A 1 178 ? 15.115 3.650 -34.095 1.00 92.12 178 ASN A C 1
ATOM 1336 O O . ASN A 1 178 ? 15.790 2.918 -33.371 1.00 92.12 178 ASN A O 1
ATOM 1340 N N . ALA A 1 179 ? 14.416 4.677 -33.615 1.00 94.56 179 ALA A N 1
ATOM 1341 C CA . ALA A 1 179 ? 14.330 4.970 -32.190 1.00 94.56 179 ALA A CA 1
ATOM 1342 C C . ALA A 1 179 ? 12.958 5.494 -31.780 1.00 94.56 179 ALA A C 1
ATOM 1344 O O . ALA A 1 179 ? 12.276 6.175 -32.545 1.00 94.56 179 ALA A O 1
ATOM 1345 N N . LEU A 1 180 ? 12.601 5.198 -30.535 1.00 96.31 180 LEU A N 1
ATOM 1346 C CA . LEU A 1 180 ? 11.405 5.687 -29.865 1.00 96.31 180 LEU A CA 1
ATOM 1347 C C . LEU A 1 180 ? 11.806 6.466 -28.622 1.00 96.31 180 LEU A C 1
ATOM 1349 O O . LEU A 1 180 ? 12.833 6.178 -27.996 1.00 96.31 180 LEU A O 1
ATOM 1353 N N . SER A 1 181 ? 10.946 7.404 -28.239 1.00 97.25 181 SER A N 1
ATOM 1354 C CA . SER A 1 181 ? 10.939 7.904 -26.871 1.00 97.25 181 SER A CA 1
ATOM 1355 C C . SER A 1 181 ? 9.718 7.405 -26.108 1.00 97.25 181 SER A C 1
ATOM 1357 O O . SER A 1 181 ? 8.624 7.273 -26.667 1.00 97.25 181 SER A O 1
ATOM 1359 N N . PHE A 1 182 ? 9.914 7.155 -24.821 1.00 98.31 182 PHE A N 1
ATOM 1360 C CA . PHE A 1 182 ? 8.878 6.828 -23.856 1.00 98.31 182 PHE A CA 1
ATOM 1361 C C . PHE A 1 182 ? 8.781 7.934 -22.813 1.00 98.31 182 PHE A C 1
ATOM 1363 O O . PHE A 1 182 ? 9.751 8.650 -22.580 1.00 98.31 182 PHE A O 1
ATOM 1370 N N . ALA A 1 183 ? 7.635 8.075 -22.157 1.00 97.06 183 ALA A N 1
ATOM 1371 C CA . ALA A 1 183 ? 7.538 8.948 -20.989 1.00 97.06 183 ALA A CA 1
ATOM 1372 C C . ALA A 1 183 ? 8.460 8.441 -19.862 1.00 97.06 183 ALA A C 1
ATOM 1374 O O . ALA A 1 183 ? 8.536 7.236 -19.622 1.00 97.06 183 ALA A O 1
ATOM 1375 N N . SER A 1 184 ? 9.158 9.359 -19.186 1.00 95.19 184 SER A N 1
ATOM 1376 C CA . SER A 1 184 ? 9.957 9.072 -17.983 1.00 95.19 184 SER A CA 1
ATOM 1377 C C . SER A 1 184 ? 9.140 9.274 -16.697 1.00 95.19 184 SER A C 1
ATOM 1379 O O . SER A 1 184 ? 7.951 9.605 -16.753 1.00 95.19 184 SER A O 1
ATOM 1381 N N . ALA A 1 185 ? 9.767 9.105 -15.529 1.00 92.06 185 ALA A N 1
ATOM 1382 C CA . ALA A 1 185 ? 9.144 9.398 -14.236 1.00 92.06 185 ALA A CA 1
ATOM 1383 C C . ALA A 1 185 ? 8.819 10.900 -14.056 1.00 92.06 185 ALA A C 1
ATOM 1385 O O . ALA A 1 185 ? 7.846 11.250 -13.383 1.00 92.06 185 ALA A O 1
ATOM 1386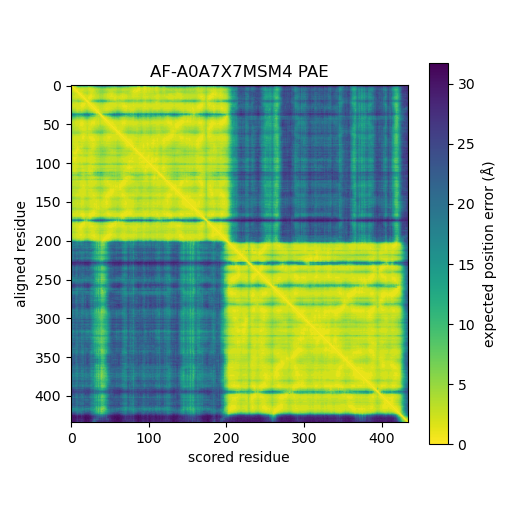 N N . GLU A 1 186 ? 9.564 11.783 -14.724 1.00 91.25 186 GLU A N 1
ATOM 1387 C CA . GLU A 1 186 ? 9.407 13.245 -14.725 1.00 91.25 186 GLU A CA 1
ATOM 1388 C C . GLU A 1 186 ? 8.285 13.711 -15.664 1.00 91.25 186 GLU A C 1
ATOM 1390 O O . GLU A 1 186 ? 7.931 14.893 -15.678 1.00 91.25 186 GLU A O 1
ATOM 1395 N N . HIS A 1 187 ? 7.711 12.814 -16.475 1.00 92.19 187 HIS A N 1
ATOM 1396 C CA . HIS A 1 187 ? 6.666 13.186 -17.421 1.00 92.19 187 HIS A CA 1
ATOM 1397 C C . HIS A 1 187 ? 5.443 13.775 -16.697 1.00 92.19 187 HIS A C 1
ATOM 1399 O O . HIS A 1 187 ? 5.007 13.280 -15.653 1.00 92.19 187 HIS A O 1
ATOM 1405 N N . ALA A 1 188 ? 4.869 14.846 -17.251 1.00 92.06 188 ALA A N 1
ATOM 1406 C CA . ALA A 1 188 ? 3.805 15.607 -16.592 1.00 92.06 188 ALA A CA 1
ATOM 1407 C C . ALA A 1 188 ? 2.514 14.790 -16.397 1.00 92.06 188 ALA A C 1
ATOM 1409 O O . ALA A 1 188 ? 1.854 14.908 -15.367 1.00 92.06 188 ALA A O 1
ATOM 1410 N N . THR A 1 189 ? 2.173 13.933 -17.363 1.00 88.06 189 THR A N 1
ATOM 1411 C CA . THR A 1 189 ? 1.003 13.047 -17.288 1.00 88.06 189 THR A CA 1
ATOM 1412 C C . THR A 1 189 ? 1.362 11.766 -16.544 1.00 88.06 189 THR A C 1
ATOM 1414 O O . THR A 1 189 ? 2.142 10.967 -17.063 1.00 88.06 189 THR A O 1
ATOM 1417 N N . ALA A 1 190 ? 0.783 11.563 -15.357 1.00 83.62 190 ALA A N 1
ATOM 1418 C CA . ALA A 1 190 ? 1.065 10.411 -14.497 1.00 83.62 190 ALA A CA 1
ATOM 1419 C C . ALA A 1 190 ? 0.750 9.060 -15.167 1.00 83.62 190 ALA A C 1
ATOM 1421 O O . ALA A 1 190 ? 1.574 8.154 -15.100 1.00 83.62 190 ALA A O 1
ATOM 1422 N N . ASP A 1 191 ? -0.370 8.961 -15.890 1.00 85.69 191 ASP A N 1
ATOM 1423 C CA . ASP A 1 191 ? -0.819 7.729 -16.572 1.00 85.69 191 ASP A CA 1
ATOM 1424 C C . ASP A 1 191 ? 0.071 7.304 -17.757 1.00 85.69 191 ASP A C 1
ATOM 1426 O O . ASP A 1 191 ? -0.083 6.216 -18.323 1.00 85.69 191 ASP A O 1
ATOM 1430 N N . ASP A 1 192 ? 0.994 8.172 -18.173 1.00 85.88 192 ASP A N 1
ATOM 1431 C CA . ASP A 1 192 ? 1.972 7.860 -19.211 1.00 85.88 192 ASP A CA 1
ATOM 1432 C C . ASP A 1 192 ? 3.309 7.372 -18.653 1.00 85.88 192 ASP A C 1
ATOM 1434 O O . ASP A 1 192 ? 4.071 6.765 -19.403 1.00 85.88 192 ASP A O 1
ATOM 1438 N N . ARG A 1 193 ? 3.591 7.591 -17.363 1.00 93.69 193 ARG A N 1
ATOM 1439 C CA . ARG A 1 193 ? 4.867 7.210 -16.739 1.00 93.69 193 ARG A CA 1
ATOM 1440 C C . ARG A 1 193 ? 5.070 5.685 -16.767 1.00 93.69 193 ARG A C 1
ATOM 1442 O O . ARG A 1 193 ? 4.083 4.945 -16.791 1.00 93.69 193 ARG A O 1
ATOM 1449 N N . PRO A 1 194 ? 6.326 5.194 -16.734 1.00 97.00 194 PRO A N 1
ATOM 1450 C CA . PRO A 1 194 ? 6.607 3.762 -16.683 1.00 97.00 194 PRO A CA 1
ATOM 1451 C C . PRO A 1 194 ? 5.889 3.089 -15.510 1.00 97.00 194 PRO A C 1
ATOM 1453 O O . PRO A 1 194 ? 5.999 3.541 -14.371 1.00 97.00 194 PRO A O 1
ATOM 1456 N N . ALA A 1 195 ? 5.177 1.996 -15.783 1.00 93.81 195 ALA A N 1
ATOM 1457 C CA . ALA A 1 195 ? 4.403 1.275 -14.776 1.00 93.81 195 ALA A CA 1
ATOM 1458 C C . ALA A 1 195 ? 4.787 -0.205 -14.753 1.00 93.81 195 ALA A C 1
ATOM 1460 O O . ALA A 1 195 ? 4.737 -0.876 -15.783 1.00 93.81 195 ALA A O 1
ATOM 1461 N N . LEU A 1 196 ? 5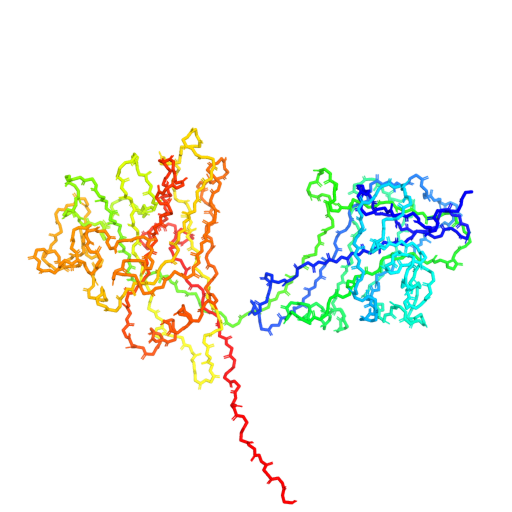.137 -0.709 -13.569 1.00 95.00 196 LEU A N 1
ATOM 1462 C CA . LEU A 1 196 ? 5.368 -2.125 -13.307 1.00 95.00 196 LEU A CA 1
ATOM 1463 C C . LEU A 1 196 ? 4.203 -2.667 -12.473 1.00 95.00 196 LEU A C 1
ATOM 1465 O O . LEU A 1 196 ? 4.066 -2.332 -11.297 1.00 95.00 196 LEU A O 1
ATOM 1469 N N . ALA A 1 197 ? 3.361 -3.489 -13.089 1.00 89.19 197 ALA A N 1
ATOM 1470 C CA . ALA A 1 197 ? 2.299 -4.218 -12.407 1.00 89.19 197 ALA A CA 1
ATOM 1471 C C . ALA A 1 197 ? 2.818 -5.599 -11.988 1.00 89.19 197 ALA A C 1
ATOM 1473 O O . ALA A 1 197 ? 3.462 -6.273 -12.788 1.00 89.19 197 ALA A O 1
ATOM 1474 N N . VAL A 1 198 ? 2.542 -6.017 -10.752 1.00 86.88 198 VAL A N 1
ATOM 1475 C CA . VAL A 1 198 ? 2.981 -7.304 -10.192 1.00 86.88 198 VAL A CA 1
ATOM 1476 C C . VAL A 1 198 ? 1.766 -8.046 -9.640 1.00 86.88 198 VAL A C 1
ATOM 1478 O O . VAL A 1 198 ? 1.008 -7.477 -8.854 1.00 86.88 198 VAL A O 1
ATOM 1481 N N . THR A 1 199 ? 1.609 -9.311 -10.020 1.00 83.62 199 THR A N 1
ATOM 1482 C CA . THR A 1 199 ? 0.584 -10.223 -9.495 1.00 83.62 199 THR A CA 1
ATOM 1483 C C . THR A 1 199 ? 1.234 -11.213 -8.533 1.00 83.62 199 THR A C 1
ATOM 1485 O O . THR A 1 199 ? 2.344 -11.689 -8.778 1.00 83.62 199 THR A O 1
ATOM 1488 N N . TYR A 1 200 ? 0.571 -11.509 -7.414 1.00 81.38 200 TYR A N 1
ATOM 1489 C CA . TYR A 1 200 ? 1.121 -12.336 -6.343 1.00 81.38 200 TYR A CA 1
ATOM 1490 C C . TYR A 1 200 ? 0.031 -13.075 -5.552 1.00 81.38 200 TYR A C 1
ATOM 1492 O O . TYR A 1 200 ? -1.102 -12.603 -5.455 1.00 81.38 200 TYR A O 1
ATOM 1500 N N . SER A 1 201 ? 0.404 -14.182 -4.905 1.00 74.25 201 SER A N 1
ATOM 1501 C CA . SER A 1 201 ? -0.436 -14.907 -3.939 1.00 74.25 201 SER A CA 1
ATOM 1502 C C . SER A 1 201 ? -0.028 -14.590 -2.498 1.00 74.25 201 SER A C 1
ATOM 1504 O O . SER A 1 201 ? 1.155 -14.375 -2.234 1.00 74.25 201 SER A O 1
ATOM 1506 N N . ALA A 1 202 ? -0.952 -14.644 -1.534 1.00 69.38 202 ALA A N 1
ATOM 1507 C CA . ALA A 1 202 ? -0.650 -14.573 -0.100 1.00 69.38 202 ALA A CA 1
ATOM 1508 C C . ALA A 1 202 ? -1.482 -15.598 0.694 1.00 69.38 202 ALA A C 1
ATOM 1510 O O . ALA A 1 202 ? -2.642 -15.840 0.368 1.00 69.38 202 ALA A O 1
ATOM 1511 N N . ASP A 1 203 ? -0.902 -16.189 1.745 1.00 74.81 203 ASP A N 1
ATOM 1512 C CA . ASP A 1 203 ? -1.643 -16.991 2.732 1.00 74.81 203 ASP A CA 1
ATOM 1513 C C . ASP A 1 203 ? -2.301 -16.046 3.742 1.00 74.81 203 ASP A C 1
ATOM 1515 O O . ASP A 1 203 ? -1.751 -15.731 4.803 1.00 74.81 203 ASP A O 1
ATOM 1519 N N . GLU A 1 204 ? -3.436 -15.499 3.319 1.00 80.94 204 GLU A N 1
ATOM 1520 C CA . GLU A 1 204 ? -4.154 -14.429 3.992 1.00 80.94 204 GLU A CA 1
ATOM 1521 C C . GLU A 1 204 ? -5.488 -14.919 4.552 1.00 80.94 204 GLU A C 1
ATOM 1523 O O . GLU A 1 204 ? -6.260 -15.602 3.881 1.00 80.94 204 GLU A O 1
ATOM 1528 N N . THR A 1 205 ? -5.806 -14.502 5.775 1.00 88.44 205 THR A N 1
ATOM 1529 C CA . THR A 1 205 ? -7.160 -14.605 6.327 1.00 88.44 205 THR A CA 1
ATOM 1530 C C . THR A 1 205 ? -7.702 -13.212 6.628 1.00 88.44 205 THR A C 1
ATOM 1532 O O . THR A 1 205 ? -7.037 -12.403 7.277 1.00 88.44 205 THR A O 1
ATOM 1535 N N . ALA A 1 206 ? -8.919 -12.931 6.161 1.00 91.94 206 ALA A N 1
ATOM 1536 C CA . ALA A 1 206 ? -9.611 -11.674 6.412 1.00 91.94 206 ALA A CA 1
ATOM 1537 C C . ALA A 1 206 ? -10.595 -11.815 7.579 1.00 91.94 206 ALA A C 1
ATOM 1539 O O . ALA A 1 206 ? -11.407 -12.738 7.615 1.00 91.94 206 ALA A O 1
ATOM 1540 N N . PHE A 1 207 ? -10.551 -10.855 8.495 1.00 95.38 207 PHE A N 1
ATOM 1541 C CA . PHE A 1 207 ? -11.403 -10.771 9.672 1.00 95.38 207 PHE A CA 1
ATOM 1542 C C . PHE A 1 207 ? -12.178 -9.459 9.634 1.00 95.38 207 PHE A C 1
ATOM 1544 O O . PHE A 1 207 ? -11.591 -8.393 9.459 1.00 95.38 207 PHE A O 1
ATOM 1551 N N . VAL A 1 208 ? -13.492 -9.521 9.827 1.00 95.75 208 VAL A N 1
ATOM 1552 C CA . VAL A 1 208 ? -14.287 -8.324 10.136 1.00 95.75 208 VAL A CA 1
ATOM 1553 C C . VAL A 1 208 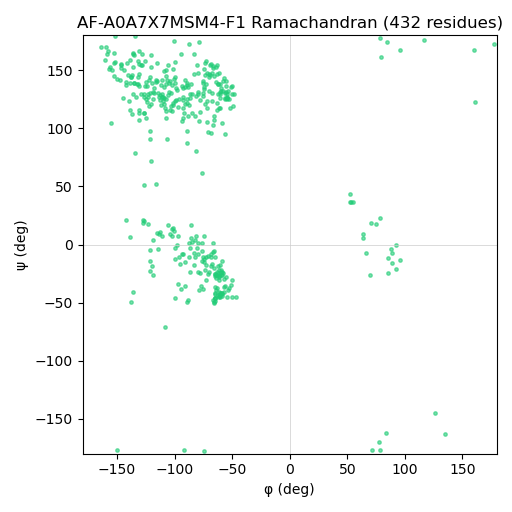? -14.159 -7.999 11.620 1.00 95.75 208 VAL A C 1
ATOM 1555 O O . VAL A 1 208 ? -13.889 -8.893 12.426 1.00 95.75 208 VAL A O 1
ATOM 1558 N N . ALA A 1 209 ? -14.346 -6.732 11.989 1.00 96.25 209 ALA A N 1
ATOM 1559 C CA . ALA A 1 209 ? -14.325 -6.348 13.396 1.00 96.25 209 ALA A CA 1
ATOM 1560 C C . ALA A 1 209 ? -15.364 -7.151 14.204 1.00 96.25 209 ALA A C 1
ATOM 1562 O O . ALA A 1 209 ? -16.528 -7.274 13.813 1.00 96.25 209 ALA A O 1
ATOM 1563 N N . SER A 1 210 ? -14.916 -7.723 15.322 1.00 95.56 210 SER A N 1
ATOM 1564 C CA . SER A 1 210 ? -15.744 -8.491 16.257 1.00 95.56 210 SER A CA 1
ATOM 1565 C C . SER A 1 210 ? -16.429 -7.605 17.292 1.00 95.56 210 SER A C 1
ATOM 1567 O O . SER A 1 210 ? -17.437 -8.021 17.854 1.00 95.56 210 SER A O 1
ATOM 1569 N N . GLU A 1 211 ? -15.864 -6.424 17.545 1.00 95.50 211 GLU A N 1
ATOM 1570 C CA . GLU A 1 211 ? -16.406 -5.326 18.350 1.00 95.50 211 GLU A CA 1
ATOM 1571 C C . GLU A 1 211 ? -15.849 -4.020 17.773 1.00 95.50 211 GLU A C 1
ATOM 1573 O O . GLU A 1 211 ? -14.669 -3.961 17.401 1.00 95.50 211 GLU A O 1
ATOM 1578 N N . ASP A 1 212 ? -16.655 -2.967 17.737 1.00 94.88 212 ASP A N 1
ATOM 1579 C CA . ASP A 1 212 ? -16.190 -1.604 17.546 1.00 94.88 212 ASP A CA 1
ATOM 1580 C C . ASP A 1 212 ? -16.875 -0.632 18.509 1.00 94.88 212 ASP A C 1
ATOM 1582 O O . ASP A 1 212 ? -17.800 -0.970 19.230 1.00 94.88 212 ASP A O 1
ATOM 1586 N N . ASN A 1 213 ? -16.330 0.566 18.671 1.00 94.25 213 ASN A N 1
ATOM 1587 C CA . ASN A 1 213 ? -17.049 1.628 19.367 1.00 94.25 213 ASN A CA 1
ATOM 1588 C C . ASN A 1 213 ? -16.509 2.975 18.921 1.00 94.25 213 ASN A C 1
ATOM 1590 O O . ASN A 1 213 ? -15.330 3.124 18.593 1.00 94.25 213 ASN A O 1
ATOM 1594 N N . PHE A 1 214 ? -17.355 3.985 18.993 1.00 91.62 214 PHE A N 1
ATOM 1595 C CA . PHE A 1 214 ? -16.993 5.361 18.739 1.00 91.62 214 PHE A CA 1
ATOM 1596 C C . PHE A 1 214 ? -17.147 6.202 20.017 1.00 91.62 214 PHE A C 1
ATOM 1598 O O . PHE A 1 214 ? -18.076 6.038 20.804 1.00 91.62 214 PHE A O 1
ATOM 1605 N N . MET A 1 215 ? -16.209 7.119 20.249 1.00 95.19 215 MET A N 1
ATOM 1606 C CA . MET A 1 215 ? -16.186 7.991 21.420 1.00 95.19 215 MET A CA 1
ATOM 1607 C C . MET A 1 215 ? -16.104 9.457 21.007 1.00 95.19 215 MET A C 1
ATOM 1609 O O . MET A 1 215 ? -15.276 9.838 20.176 1.00 95.19 215 MET A O 1
ATOM 1613 N N . PHE A 1 216 ? -16.911 10.291 21.668 1.00 95.06 216 PHE A N 1
ATOM 1614 C CA . PHE A 1 216 ? -17.009 11.722 21.403 1.00 95.06 216 PHE A CA 1
ATOM 1615 C C . PHE A 1 216 ? -16.726 12.552 22.658 1.00 95.06 216 PHE A C 1
ATOM 1617 O O . PHE A 1 216 ? -17.356 12.357 23.696 1.00 95.06 216 PHE A O 1
ATOM 1624 N N . SER A 1 217 ? -15.792 13.500 22.559 1.00 96.31 217 SER A N 1
ATOM 1625 C CA . SER A 1 217 ? -15.331 14.284 23.711 1.00 96.31 217 SER A CA 1
ATOM 1626 C C . SER A 1 217 ? -16.194 15.485 24.088 1.00 96.31 217 SER A C 1
ATOM 1628 O O . SER A 1 217 ? -15.905 16.121 25.102 1.00 96.31 217 SER A O 1
ATOM 1630 N N . LEU A 1 218 ? -17.199 15.846 23.286 1.00 95.50 218 LEU A N 1
ATOM 1631 C CA . LEU A 1 218 ? -18.054 16.991 23.595 1.00 95.50 218 LEU A CA 1
ATOM 1632 C C . LEU A 1 218 ? -18.748 16.752 24.942 1.00 95.50 218 LEU A C 1
ATOM 1634 O O . LEU A 1 218 ? -19.298 15.677 25.166 1.00 95.50 218 LEU A O 1
ATOM 1638 N N . GLY A 1 219 ? -18.730 17.748 25.833 1.00 93.19 219 GLY A N 1
ATOM 1639 C CA . GLY A 1 219 ? -19.100 17.592 27.248 1.00 93.19 219 GLY A CA 1
ATOM 1640 C C . GLY A 1 219 ? -20.402 16.818 27.498 1.00 93.19 219 GLY A C 1
ATOM 1641 O O . GLY A 1 219 ? -20.417 15.887 28.302 1.00 93.19 219 GLY A O 1
ATOM 1642 N N . SER A 1 220 ? -21.465 17.126 26.748 1.00 92.75 220 SER A N 1
ATOM 1643 C CA . SER A 1 220 ? -22.782 16.468 26.839 1.00 92.75 220 SER A CA 1
ATOM 1644 C C . SER A 1 220 ? -22.833 15.021 26.315 1.00 92.75 220 SER A C 1
ATOM 1646 O O . SER A 1 220 ? -23.822 14.321 26.538 1.00 92.75 220 SER A O 1
ATOM 1648 N N . TYR A 1 221 ? -21.775 14.560 25.649 1.00 94.69 221 TYR A N 1
ATOM 1649 C CA . TYR A 1 221 ? -21.655 13.241 25.023 1.00 94.69 221 TYR A CA 1
ATOM 1650 C C . TYR A 1 221 ? -20.586 12.356 25.679 1.00 94.69 221 TYR A C 1
ATOM 1652 O O . TYR A 1 221 ? -20.489 11.176 25.348 1.00 94.69 221 TYR A O 1
ATOM 1660 N N . THR A 1 222 ? -19.836 12.874 26.657 1.00 96.31 222 THR A N 1
ATOM 1661 C CA . THR A 1 222 ? -18.711 12.155 27.289 1.00 96.31 222 THR A CA 1
ATOM 1662 C C . THR A 1 222 ? -19.097 10.829 27.959 1.00 96.31 222 THR A C 1
ATOM 1664 O O . THR A 1 222 ? -18.283 9.910 28.047 1.00 96.31 222 THR A O 1
ATOM 1667 N N . ASN A 1 223 ? -20.355 10.710 28.386 1.00 96.94 223 ASN A N 1
ATOM 1668 C CA . ASN A 1 223 ? -20.913 9.518 29.024 1.00 96.94 223 ASN A CA 1
ATOM 1669 C C . ASN A 1 223 ? -21.811 8.692 28.095 1.00 96.94 223 ASN A C 1
ATOM 1671 O O . ASN A 1 223 ? -22.503 7.788 28.563 1.00 96.94 223 ASN A O 1
ATOM 1675 N N . ARG A 1 224 ? -21.850 9.004 26.796 1.00 95.56 224 ARG A N 1
ATOM 1676 C CA . ARG A 1 224 ? -22.683 8.277 25.838 1.00 95.56 224 ARG A CA 1
ATOM 1677 C C . ARG A 1 224 ? -21.922 7.123 25.203 1.00 95.56 224 ARG A C 1
ATOM 1679 O O . ARG A 1 224 ? -20.734 7.243 24.909 1.00 95.56 224 ARG A O 1
ATOM 1686 N N . ASN A 1 225 ? -22.627 6.017 25.001 1.00 94.56 225 ASN A N 1
ATOM 1687 C CA . ASN A 1 225 ? -22.133 4.850 24.286 1.00 94.56 225 ASN A CA 1
ATOM 1688 C C . ASN A 1 225 ? -22.685 4.840 22.852 1.00 94.56 225 ASN A C 1
ATOM 1690 O O . ASN A 1 225 ? -23.827 5.247 22.609 1.00 94.56 225 ASN A O 1
ATOM 1694 N N . TRP A 1 226 ? -21.837 4.403 21.923 1.00 90.81 226 TRP A N 1
ATOM 1695 C CA . TRP A 1 226 ? -22.100 4.397 20.487 1.00 90.81 226 TRP A CA 1
ATOM 1696 C C . TRP A 1 226 ? -21.847 3.004 19.891 1.00 90.81 226 TRP A C 1
ATOM 1698 O O . TRP A 1 226 ? -21.646 2.892 18.691 1.00 90.81 226 TRP A O 1
ATOM 1708 N N . GLY A 1 227 ? -21.874 1.947 20.711 1.00 85.06 227 GLY A N 1
ATOM 1709 C CA . GLY A 1 227 ? -21.587 0.575 20.275 1.00 85.06 227 GLY A CA 1
ATOM 1710 C C . GLY A 1 227 ? -22.688 -0.068 19.435 1.00 85.06 227 GLY A C 1
ATOM 1711 O O . GLY A 1 227 ? -22.500 -1.124 18.855 1.00 85.06 227 GLY A O 1
ATOM 1712 N N . LYS A 1 228 ? -23.867 0.557 19.352 1.00 80.94 228 LYS A N 1
ATOM 1713 C CA . LYS A 1 228 ? -24.941 0.165 18.431 1.00 80.94 228 LYS A CA 1
ATOM 1714 C C . LYS A 1 228 ? -25.379 1.366 17.604 1.00 80.94 228 LYS A C 1
ATOM 1716 O O . LYS A 1 228 ? -26.551 1.740 17.611 1.00 80.94 228 LYS A O 1
ATOM 1721 N N . TRP A 1 229 ? -24.423 2.043 16.982 1.00 68.56 229 TRP A N 1
ATOM 1722 C CA . TRP A 1 229 ? -24.658 3.336 16.353 1.00 68.56 229 TRP A CA 1
ATOM 1723 C C . TRP A 1 229 ? -25.709 3.264 15.224 1.00 68.56 229 TRP A C 1
ATOM 1725 O O . TRP A 1 229 ? -25.613 2.453 14.305 1.00 68.56 229 TRP A O 1
ATOM 1735 N N . ALA A 1 230 ? -26.747 4.107 15.299 1.00 63.78 230 ALA A N 1
ATOM 1736 C CA . ALA A 1 230 ? -27.880 4.100 14.364 1.00 63.78 230 ALA A CA 1
ATOM 1737 C C . ALA A 1 230 ? -27.523 4.581 12.946 1.00 63.78 230 ALA A C 1
ATOM 1739 O O . ALA A 1 230 ? -28.207 4.229 11.984 1.00 63.78 230 ALA A O 1
ATOM 1740 N N . THR A 1 231 ? -26.456 5.369 12.799 1.00 70.19 231 THR A N 1
ATOM 1741 C CA . THR A 1 231 ? -25.782 5.535 11.510 1.00 70.19 231 THR A CA 1
ATOM 1742 C C . THR A 1 231 ? -24.563 4.620 11.556 1.00 70.19 231 THR A C 1
ATOM 1744 O O . THR A 1 231 ? -23.809 4.729 12.495 1.00 70.19 231 THR A O 1
ATOM 1747 N N . PRO A 1 232 ? -24.331 3.668 10.650 1.00 83.62 232 PRO A N 1
ATOM 1748 C CA . PRO A 1 232 ? -23.265 2.672 10.830 1.00 83.62 232 PRO A CA 1
ATOM 1749 C C . PRO A 1 232 ? -21.863 3.251 10.541 1.00 83.62 232 PRO A C 1
ATOM 1751 O O . PRO A 1 232 ? -21.198 2.865 9.580 1.00 83.62 232 PRO A O 1
ATOM 1754 N N . GLN A 1 233 ? -21.443 4.263 11.302 1.00 91.38 233 GLN A N 1
ATOM 1755 C CA . GLN A 1 233 ? -20.268 5.094 11.048 1.00 91.38 233 GLN A CA 1
ATOM 1756 C C . GLN A 1 233 ? -19.435 5.317 12.314 1.00 91.38 233 GLN A C 1
ATOM 1758 O O . GLN A 1 233 ? -19.966 5.627 13.374 1.00 91.38 233 GLN A O 1
ATOM 1763 N N . LEU A 1 234 ? -18.115 5.255 12.184 1.00 94.62 234 LEU A N 1
ATOM 1764 C CA . LEU A 1 234 ? -17.150 5.469 13.254 1.00 94.62 234 LEU A CA 1
ATOM 1765 C C . LEU A 1 234 ? -16.347 6.743 12.976 1.00 94.62 234 LEU A C 1
ATOM 1767 O O . LEU A 1 234 ? -15.794 6.923 11.889 1.00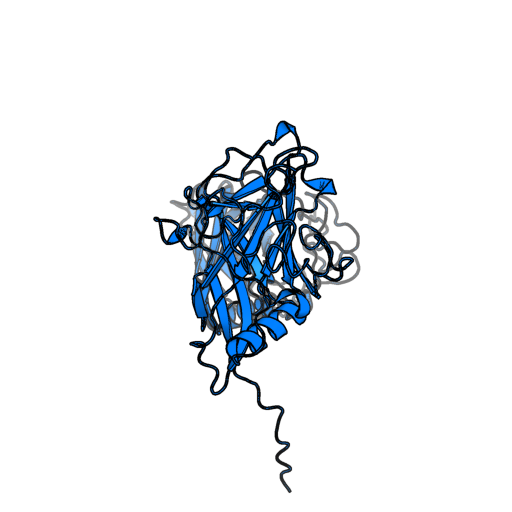 94.62 234 LEU A O 1
ATOM 1771 N N . GLY A 1 235 ? -16.303 7.649 13.952 1.00 94.56 235 GLY A N 1
ATOM 1772 C CA . GLY A 1 235 ? -15.600 8.924 13.832 1.00 94.56 235 GLY A CA 1
ATOM 1773 C C . GLY A 1 235 ? -14.136 8.857 14.269 1.00 94.56 235 GLY A C 1
ATOM 1774 O O . GLY A 1 235 ? -13.811 8.316 15.330 1.00 94.56 235 GLY A O 1
ATOM 1775 N N . ILE A 1 236 ? -13.249 9.491 13.499 1.00 96.19 236 ILE A N 1
ATOM 1776 C CA . ILE A 1 236 ? -11.822 9.618 13.828 1.00 96.19 236 ILE A CA 1
ATOM 1777 C C . ILE A 1 236 ? -11.350 11.033 13.492 1.00 96.19 236 ILE A C 1
ATOM 1779 O O . ILE A 1 236 ? -11.336 11.412 12.324 1.00 96.19 236 ILE A O 1
ATOM 1783 N N . GLY A 1 237 ? -10.937 11.810 14.493 1.00 95.12 237 GLY A N 1
ATOM 1784 C CA . GLY A 1 237 ? -10.352 13.138 14.291 1.00 95.12 237 GLY A CA 1
ATOM 1785 C C . GLY A 1 237 ? -11.031 14.251 15.067 1.00 95.12 237 GLY A C 1
ATOM 1786 O O . GLY A 1 237 ? -11.465 14.042 16.196 1.00 95.12 237 GLY A O 1
ATOM 1787 N N . LEU A 1 238 ? -11.099 15.445 14.487 1.00 94.06 238 LEU A N 1
ATOM 1788 C CA . LEU A 1 238 ? -11.670 16.624 15.129 1.00 94.06 238 LEU A CA 1
ATOM 1789 C C . LEU A 1 238 ? -13.009 17.010 14.498 1.00 94.06 238 LEU A C 1
ATOM 1791 O O . LEU A 1 238 ? -13.085 17.383 13.331 1.00 94.06 238 LEU A O 1
ATOM 1795 N N . ASN A 1 239 ? -14.075 16.959 15.296 1.00 91.38 239 ASN A N 1
ATOM 1796 C CA . ASN A 1 239 ? -15.392 17.475 14.916 1.00 91.38 239 ASN A CA 1
ATOM 1797 C C . ASN A 1 239 ? -15.443 19.008 14.981 1.00 91.38 239 ASN A C 1
ATOM 1799 O O . ASN A 1 239 ? -16.082 19.671 14.161 1.00 91.38 239 ASN A O 1
ATOM 1803 N N . SER A 1 240 ? -14.787 19.560 15.996 1.00 89.94 240 SER A N 1
ATOM 1804 C CA . SER A 1 240 ? -14.588 20.989 16.226 1.00 89.94 240 SER A CA 1
ATOM 1805 C C . SER A 1 240 ? -13.126 21.223 16.608 1.00 89.94 240 SER A C 1
ATOM 1807 O O . SER A 1 240 ? -12.345 20.278 16.681 1.00 89.94 240 SER A O 1
ATOM 1809 N N . THR A 1 241 ? -12.730 22.468 16.852 1.00 85.31 241 THR A N 1
ATOM 1810 C CA . THR A 1 241 ? -11.366 22.784 17.305 1.00 85.31 241 THR A CA 1
ATOM 1811 C C . THR A 1 241 ? -11.001 22.111 18.631 1.00 85.31 241 THR A C 1
ATOM 1813 O O . THR A 1 241 ? -9.819 21.936 18.915 1.00 85.31 241 THR A O 1
ATOM 1816 N N . THR A 1 242 ? -11.991 21.714 19.436 1.00 88.56 242 THR A N 1
ATOM 1817 C CA . THR A 1 242 ? -11.781 21.082 20.746 1.00 88.56 242 THR A CA 1
ATOM 1818 C C . THR A 1 242 ? -12.352 19.676 20.841 1.00 88.56 242 THR A C 1
ATOM 1820 O O . THR A 1 242 ? -11.862 18.879 21.645 1.00 88.56 242 THR A O 1
ATOM 1823 N N . ASP A 1 243 ? -13.379 19.361 20.049 1.00 93.44 243 ASP A N 1
ATOM 1824 C CA . ASP A 1 243 ? -14.100 18.105 20.190 1.00 93.44 243 ASP A CA 1
ATOM 1825 C C . ASP A 1 243 ? -13.533 17.012 19.295 1.00 93.44 243 ASP A C 1
ATOM 1827 O O . ASP A 1 243 ? -13.427 17.149 18.074 1.00 93.44 243 ASP A O 1
ATOM 1831 N N . LYS A 1 244 ? -13.233 15.887 19.931 1.00 95.25 244 LYS A N 1
ATOM 1832 C CA . LYS A 1 244 ? -12.475 14.777 19.382 1.00 95.25 244 LYS A CA 1
ATOM 1833 C C . LYS A 1 244 ? -13.376 13.576 19.173 1.00 95.25 244 LYS A C 1
ATOM 1835 O O . LYS A 1 244 ? -14.228 13.252 20.002 1.00 95.25 244 LYS A O 1
ATOM 1840 N N . TYR A 1 245 ? -13.108 12.901 18.076 1.00 95.44 245 TYR A N 1
ATOM 1841 C CA . TYR A 1 245 ? -13.666 11.638 17.655 1.00 95.44 245 TYR A CA 1
ATOM 1842 C C . TYR A 1 245 ? -12.576 10.574 17.722 1.00 95.44 245 TYR A C 1
ATOM 1844 O O . TYR A 1 245 ? -11.469 10.773 17.212 1.00 95.44 245 TYR A O 1
ATOM 1852 N N . ARG A 1 246 ? -12.886 9.453 18.370 1.00 96.69 246 ARG A N 1
ATOM 1853 C CA . ARG A 1 246 ? -11.984 8.305 18.495 1.00 96.69 246 ARG A CA 1
ATOM 1854 C C . ARG A 1 246 ? -12.747 7.020 18.271 1.00 96.69 246 ARG A C 1
ATOM 1856 O O . ARG A 1 246 ? -13.905 6.916 18.663 1.00 96.69 246 ARG A O 1
ATOM 1863 N N . THR A 1 247 ? -12.074 6.049 17.676 1.00 97.06 247 THR A N 1
ATOM 1864 C CA . THR A 1 247 ? -12.671 4.759 17.337 1.00 97.06 247 THR A CA 1
ATOM 1865 C C . THR A 1 247 ? -11.874 3.627 17.967 1.00 97.06 247 THR A C 1
ATOM 1867 O O . THR A 1 247 ? -10.645 3.641 17.923 1.00 97.06 247 THR A O 1
ATOM 1870 N N . LEU A 1 248 ? -12.578 2.660 18.544 1.00 98.06 248 LEU A N 1
ATOM 1871 C CA . LEU A 1 248 ? -12.048 1.412 19.077 1.00 98.06 248 LEU A CA 1
ATOM 1872 C C . LEU A 1 248 ? -12.426 0.262 18.149 1.00 98.06 248 LEU A C 1
ATOM 1874 O O . LEU A 1 248 ? -13.537 0.248 17.630 1.00 98.06 248 LEU A O 1
ATOM 1878 N N . LEU A 1 249 ? -11.520 -0.695 17.958 1.00 98.25 249 LEU A N 1
ATOM 1879 C CA . LEU A 1 249 ? -11.762 -1.899 17.157 1.00 98.25 249 LEU A CA 1
ATOM 1880 C C . LEU A 1 249 ? -11.179 -3.137 17.841 1.00 98.25 249 LEU A C 1
ATOM 1882 O O . LEU A 1 249 ? -10.079 -3.088 18.395 1.00 98.25 249 LEU A O 1
ATOM 1886 N N . ARG A 1 250 ? -11.862 -4.274 17.715 1.00 97.75 250 ARG A N 1
ATOM 1887 C CA . ARG A 1 250 ? -11.324 -5.613 17.985 1.00 97.75 250 ARG A CA 1
ATOM 1888 C C . ARG A 1 250 ? -11.585 -6.549 16.827 1.00 97.75 250 ARG A C 1
ATOM 1890 O O . ARG A 1 250 ? -12.549 -6.397 16.086 1.00 97.75 250 ARG A O 1
ATOM 1897 N N . PHE A 1 251 ? -10.727 -7.553 16.734 1.00 97.94 251 PHE A N 1
ATOM 1898 C CA . PHE A 1 251 ? -10.845 -8.652 15.792 1.00 97.94 251 PHE A CA 1
ATOM 1899 C C . PHE A 1 251 ? -10.670 -9.965 16.550 1.00 97.94 251 PHE A C 1
ATOM 1901 O O . PHE A 1 251 ? -9.770 -10.079 17.389 1.00 97.94 251 PHE A O 1
ATOM 1908 N N . ASP A 1 252 ? -11.516 -10.946 16.249 1.00 96.31 252 ASP A N 1
ATOM 1909 C CA . ASP A 1 252 ? -11.364 -12.316 16.729 1.00 96.31 252 ASP A CA 1
ATOM 1910 C C . ASP A 1 252 ? -10.493 -13.096 15.742 1.00 96.31 252 ASP A C 1
ATOM 1912 O O . ASP A 1 252 ? -10.905 -13.364 14.618 1.00 96.31 252 ASP A O 1
ATOM 1916 N N . LEU A 1 253 ? -9.274 -13.436 16.166 1.00 95.44 253 LEU A N 1
ATOM 1917 C CA . LEU A 1 253 ? -8.292 -14.154 15.349 1.00 95.44 253 LEU A CA 1
ATOM 1918 C C . LEU A 1 253 ? -8.208 -15.648 15.698 1.00 95.44 253 LEU A C 1
ATOM 1920 O O . LEU A 1 253 ? -7.242 -16.314 15.322 1.00 95.44 253 LEU A O 1
ATOM 1924 N N . SER A 1 254 ? -9.177 -16.180 16.448 1.00 90.50 254 SER A N 1
ATOM 1925 C CA . SER A 1 254 ? -9.160 -17.566 16.935 1.00 90.50 254 SER A CA 1
ATOM 1926 C C . SER A 1 254 ? -9.166 -18.615 15.815 1.00 90.50 254 SER A C 1
ATOM 1928 O O . SER A 1 254 ? -8.648 -19.714 16.011 1.00 90.50 254 SER A O 1
ATOM 1930 N N . SER A 1 255 ? -9.676 -18.275 14.627 1.00 89.44 255 SER A N 1
ATOM 1931 C CA . SER A 1 255 ? -9.732 -19.172 13.464 1.00 89.44 255 SER A CA 1
ATOM 1932 C C . SER A 1 255 ? -8.452 -19.208 12.617 1.00 89.44 255 SER A C 1
ATOM 1934 O O . SER A 1 255 ? -8.426 -19.872 11.583 1.00 89.44 255 SER A O 1
ATOM 1936 N N . LEU A 1 256 ? -7.399 -18.481 13.002 1.00 88.81 256 LEU A N 1
ATOM 1937 C CA . LEU A 1 256 ? -6.157 -18.382 12.233 1.00 88.81 256 LEU A CA 1
ATOM 1938 C C . LEU A 1 256 ? -5.354 -19.702 12.303 1.00 88.81 256 LEU A C 1
ATOM 1940 O O . LEU A 1 256 ? -4.895 -20.096 13.381 1.00 88.81 256 LEU A O 1
ATOM 1944 N N . ASP A 1 257 ? -5.144 -20.381 11.165 1.00 81.69 257 ASP A N 1
ATOM 1945 C CA . ASP A 1 257 ? -4.376 -21.639 11.103 1.00 81.69 257 ASP A CA 1
ATOM 1946 C C . ASP A 1 257 ? -2.874 -21.404 11.314 1.00 81.69 257 ASP A C 1
ATOM 1948 O O . ASP A 1 257 ? -2.148 -20.953 10.431 1.00 81.69 257 ASP A O 1
ATOM 1952 N N . ARG A 1 258 ? -2.379 -21.768 12.498 1.00 78.88 258 ARG A N 1
ATOM 1953 C CA . ARG A 1 258 ? -0.991 -21.517 12.912 1.00 78.88 258 ARG A CA 1
ATOM 1954 C C . ARG A 1 258 ? -0.218 -22.760 13.306 1.00 78.88 258 ARG A C 1
ATOM 1956 O O . ARG A 1 258 ? 0.837 -22.639 13.946 1.00 78.88 258 ARG A O 1
ATOM 1963 N N . ALA A 1 259 ? -0.692 -23.946 12.921 1.00 74.06 259 ALA A N 1
ATOM 1964 C CA . ALA A 1 259 ? -0.071 -25.212 13.314 1.00 74.06 259 ALA A CA 1
ATOM 1965 C C . ALA A 1 259 ? 1.449 -25.225 13.043 1.00 74.06 259 ALA A C 1
ATOM 1967 O O . ALA A 1 259 ? 2.213 -25.807 13.812 1.00 74.06 259 ALA A O 1
ATOM 1968 N N . ARG A 1 260 ? 1.915 -24.502 12.010 1.00 66.56 260 ARG A N 1
ATOM 1969 C CA . ARG A 1 260 ? 3.344 -24.292 11.696 1.00 66.56 260 ARG A CA 1
ATOM 1970 C C . ARG A 1 260 ? 3.668 -22.891 11.175 1.00 66.56 260 ARG A C 1
ATOM 1972 O O . ARG A 1 260 ? 4.687 -22.705 10.519 1.00 66.56 260 ARG A O 1
ATOM 1979 N N . LYS A 1 261 ? 2.810 -21.912 11.458 1.00 81.06 261 LYS A N 1
ATOM 1980 C CA . LYS A 1 261 ? 2.900 -20.566 10.887 1.00 81.06 261 LYS A CA 1
ATOM 1981 C C . LYS A 1 261 ? 2.867 -19.487 11.965 1.00 81.06 261 LYS A C 1
ATOM 1983 O O . LYS A 1 261 ? 2.347 -19.732 13.056 1.00 81.06 261 LYS A O 1
ATOM 1988 N N . GLN A 1 262 ? 3.443 -18.331 11.674 1.00 85.69 262 GLN A N 1
ATOM 1989 C CA . GLN A 1 262 ? 3.386 -17.128 12.504 1.00 85.69 262 GLN A CA 1
ATOM 1990 C C . GLN A 1 262 ? 2.862 -15.945 11.690 1.00 85.69 262 GLN A C 1
ATOM 1992 O O . GLN A 1 262 ? 2.938 -15.962 10.463 1.00 85.69 262 GLN A O 1
ATOM 1997 N N . VAL A 1 263 ? 2.326 -14.934 12.368 1.00 89.75 263 VAL A N 1
ATOM 1998 C CA . VAL A 1 263 ? 1.900 -13.674 11.760 1.00 89.75 263 VAL A CA 1
ATOM 1999 C C . VAL A 1 263 ? 3.120 -12.984 11.168 1.00 89.75 263 VAL A C 1
ATOM 2001 O O . VAL A 1 263 ? 4.080 -12.684 11.874 1.00 89.75 263 VAL A O 1
ATOM 2004 N N . LYS A 1 264 ? 3.050 -12.721 9.868 1.00 87.06 264 LYS A N 1
ATOM 2005 C CA . LYS A 1 264 ? 4.076 -12.012 9.109 1.00 87.06 264 LYS A CA 1
ATOM 2006 C C . LYS A 1 264 ? 3.819 -10.508 9.123 1.00 87.06 264 LYS A C 1
ATOM 2008 O O . LYS A 1 264 ? 4.709 -9.720 9.417 1.00 87.06 264 LYS A O 1
ATOM 2013 N N . TRP A 1 265 ? 2.583 -10.131 8.814 1.00 89.12 265 TRP 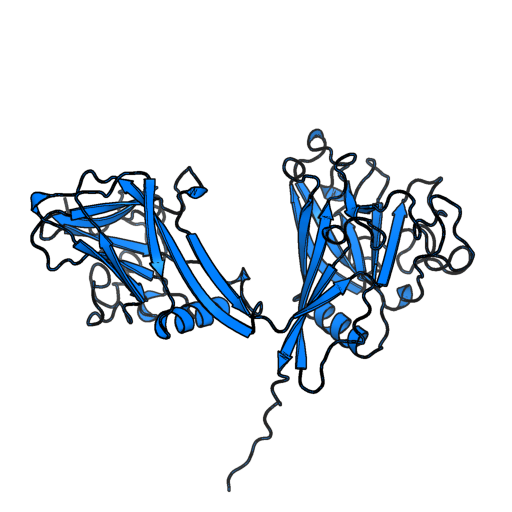A N 1
ATOM 2014 C CA . TRP A 1 265 ? 2.063 -8.765 8.843 1.00 89.12 265 TRP A CA 1
ATOM 2015 C C . TRP A 1 265 ? 0.539 -8.800 8.810 1.00 89.12 265 TRP A C 1
ATOM 2017 O O . TRP A 1 265 ? -0.078 -9.845 8.580 1.00 89.12 265 TRP A O 1
ATOM 2027 N N . ALA A 1 266 ? -0.074 -7.644 9.033 1.00 93.94 266 ALA A N 1
ATOM 2028 C CA . ALA A 1 266 ? -1.494 -7.465 8.794 1.00 93.94 266 ALA A CA 1
ATOM 2029 C C . ALA A 1 266 ? -1.791 -6.118 8.144 1.00 93.94 266 ALA A C 1
ATOM 2031 O O . ALA A 1 266 ? -1.004 -5.181 8.225 1.00 93.94 266 ALA A O 1
ATOM 2032 N N . THR A 1 267 ? -2.942 -6.020 7.498 1.00 95.25 267 THR A N 1
ATOM 2033 C CA . THR A 1 267 ? -3.456 -4.775 6.943 1.00 95.25 267 THR A CA 1
ATOM 2034 C C . THR A 1 267 ? -4.842 -4.514 7.506 1.00 95.25 267 THR A C 1
ATOM 2036 O O . THR A 1 267 ? -5.734 -5.344 7.355 1.00 95.25 267 THR A O 1
ATOM 2039 N N . LEU A 1 268 ? -5.028 -3.363 8.151 1.00 98.25 268 LEU A N 1
ATOM 2040 C CA . LEU A 1 268 ? -6.350 -2.860 8.515 1.00 98.25 268 LEU A CA 1
ATOM 2041 C C . LEU A 1 268 ? -6.843 -1.937 7.402 1.00 98.25 268 LEU A C 1
ATOM 2043 O O . LEU A 1 268 ? -6.182 -0.954 7.072 1.00 98.25 268 LEU A O 1
ATOM 2047 N N . THR A 1 269 ? -8.017 -2.228 6.856 1.00 97.44 269 THR A N 1
ATOM 2048 C CA . THR A 1 269 ? -8.704 -1.370 5.892 1.00 97.44 269 THR A CA 1
ATOM 2049 C C . THR A 1 269 ? -9.957 -0.786 6.524 1.00 97.44 269 THR A C 1
ATOM 2051 O O . THR A 1 269 ? -10.801 -1.517 7.047 1.00 97.44 269 THR A O 1
ATOM 2054 N N . LEU A 1 270 ? -10.071 0.537 6.450 1.00 98.12 270 LEU A N 1
ATOM 2055 C CA . LEU A 1 270 ? -11.268 1.296 6.789 1.00 98.12 270 LEU A CA 1
ATOM 2056 C C . LEU A 1 270 ? -11.778 1.982 5.529 1.00 98.12 270 LEU A C 1
ATOM 2058 O O . LEU A 1 270 ? -10.985 2.537 4.773 1.00 98.12 270 LEU A O 1
ATOM 2062 N N . THR A 1 271 ? -13.087 2.007 5.330 1.00 97.62 271 THR A N 1
ATOM 2063 C CA . THR A 1 271 ? -13.687 2.658 4.162 1.00 97.62 271 THR A CA 1
ATOM 2064 C C . THR A 1 271 ? -14.409 3.913 4.611 1.00 97.62 271 THR A C 1
ATOM 2066 O O . THR A 1 271 ? -15.263 3.855 5.499 1.00 97.62 271 THR A O 1
ATOM 2069 N N . GLN A 1 272 ? -14.087 5.048 3.996 1.00 97.31 272 GLN A N 1
ATOM 2070 C CA . GLN A 1 272 ? -14.764 6.313 4.253 1.00 97.31 272 GLN A CA 1
ATOM 2071 C C . GLN A 1 272 ? -16.250 6.189 3.883 1.00 97.31 272 GLN A C 1
ATOM 2073 O O . GLN A 1 272 ? -16.613 5.969 2.727 1.00 97.31 272 GLN A O 1
ATOM 2078 N N . ALA A 1 273 ? -17.125 6.338 4.871 1.00 96.44 273 ALA A N 1
ATOM 2079 C CA . ALA A 1 273 ? -18.569 6.213 4.727 1.00 96.44 273 ALA A CA 1
ATOM 2080 C C . ALA A 1 273 ? -19.241 7.555 4.407 1.00 96.44 273 ALA A C 1
ATOM 2082 O O . ALA A 1 273 ? -20.189 7.597 3.622 1.00 96.44 273 ALA A O 1
ATOM 2083 N N . ALA A 1 274 ? -18.746 8.663 4.966 1.00 94.88 274 ALA A N 1
ATOM 2084 C CA . ALA A 1 274 ? -19.309 9.991 4.725 1.00 94.88 274 ALA A CA 1
ATOM 2085 C C . ALA A 1 274 ? -18.291 11.126 4.883 1.00 94.88 274 ALA A C 1
ATOM 2087 O O . ALA A 1 274 ? -17.471 11.120 5.791 1.00 94.88 274 ALA A O 1
ATOM 2088 N N . ASN A 1 275 ? -18.427 12.176 4.070 1.00 93.56 275 ASN A N 1
ATOM 2089 C CA . ASN A 1 275 ? -17.504 13.323 4.064 1.00 93.56 275 ASN A CA 1
ATOM 2090 C C . ASN A 1 275 ? -18.018 14.555 4.814 1.00 93.56 275 ASN A C 1
ATOM 2092 O O . ASN A 1 275 ? -17.448 15.637 4.701 1.00 93.56 275 ASN A O 1
ATOM 2096 N N . THR A 1 276 ? -19.099 14.434 5.587 1.00 93.56 276 THR A N 1
ATOM 2097 C CA . THR A 1 276 ? -19.756 15.589 6.231 1.00 93.56 276 THR A CA 1
ATOM 2098 C C . THR A 1 276 ? -18.853 16.329 7.231 1.00 93.56 276 THR A C 1
ATOM 2100 O O . THR A 1 276 ? -19.114 17.493 7.552 1.00 93.56 276 THR A O 1
ATOM 2103 N N . LYS A 1 277 ? -17.776 15.677 7.692 1.00 93.81 277 LYS A N 1
ATOM 2104 C CA . LYS A 1 277 ? -16.789 16.185 8.659 1.00 93.81 277 LYS A CA 1
ATOM 2105 C C . LYS A 1 277 ? -15.403 16.461 8.065 1.00 93.81 277 LYS A C 1
ATOM 2107 O O . LYS A 1 277 ? -14.490 16.815 8.802 1.00 93.81 277 LYS A O 1
ATOM 2112 N N . ILE A 1 278 ? -15.261 16.360 6.745 1.00 94.31 278 ILE A N 1
ATOM 2113 C CA . ILE A 1 278 ? -14.048 16.772 6.037 1.00 94.31 278 ILE A CA 1
ATOM 2114 C C . ILE A 1 278 ? -14.185 18.251 5.666 1.00 94.31 278 ILE A C 1
ATOM 2116 O O . ILE A 1 278 ? -15.186 18.668 5.076 1.00 94.31 278 ILE A O 1
ATOM 2120 N N . LYS A 1 279 ? -13.204 19.062 6.069 1.00 92.88 279 LYS A N 1
ATOM 2121 C CA . LYS A 1 279 ? -13.165 20.523 5.936 1.00 92.88 279 LYS A CA 1
ATOM 2122 C C . LYS A 1 279 ? -11.783 20.958 5.427 1.00 92.88 279 LYS A C 1
ATOM 2124 O O . LYS A 1 279 ? -10.982 21.476 6.201 1.00 92.88 279 LYS A O 1
ATOM 2129 N N . PRO A 1 280 ? -11.507 20.833 4.115 1.00 90.44 280 PRO A N 1
ATOM 2130 C CA . PRO A 1 280 ? -10.175 21.115 3.571 1.00 90.44 280 PRO A CA 1
ATOM 2131 C C . PRO A 1 280 ? -9.715 22.563 3.783 1.00 90.44 280 PRO A C 1
ATOM 2133 O O . PRO A 1 280 ? -8.523 22.823 3.919 1.00 90.44 280 PRO A O 1
ATOM 2136 N N . ALA A 1 281 ? -10.666 23.500 3.883 1.00 88.94 281 ALA A N 1
ATOM 2137 C CA . ALA A 1 281 ? -10.406 24.902 4.211 1.00 88.94 281 ALA A CA 1
ATOM 2138 C C . ALA A 1 281 ? -9.728 25.101 5.580 1.00 88.94 281 ALA A C 1
ATOM 2140 O O . ALA A 1 281 ? -9.067 26.112 5.789 1.00 88.94 281 ALA A O 1
ATOM 2141 N N . ASN A 1 282 ? -9.874 24.142 6.495 1.00 85.62 282 ASN A N 1
ATOM 2142 C CA . ASN A 1 282 ? -9.314 24.202 7.840 1.00 85.62 282 ASN A CA 1
ATOM 2143 C C . ASN A 1 282 ? -8.006 23.393 7.972 1.00 85.62 282 ASN A C 1
ATOM 2145 O O . ASN A 1 282 ? -7.376 23.403 9.026 1.00 85.62 282 ASN A O 1
ATOM 2149 N N . GLY A 1 283 ? -7.590 22.707 6.905 1.00 85.12 283 GLY A N 1
ATOM 2150 C CA . GLY A 1 283 ? -6.397 21.872 6.844 1.00 85.12 283 GLY A CA 1
ATOM 2151 C C . GLY A 1 283 ? -6.504 20.911 5.666 1.00 85.12 283 GLY A C 1
ATOM 2152 O O . GLY A 1 283 ? -7.463 20.147 5.571 1.00 85.12 283 GLY A O 1
ATOM 2153 N N . THR A 1 284 ? -5.538 20.958 4.750 1.00 89.31 284 THR A N 1
ATOM 2154 C CA . THR A 1 284 ? -5.572 20.178 3.502 1.00 89.31 284 THR A CA 1
ATOM 2155 C C . THR A 1 284 ? -5.086 18.743 3.673 1.00 89.31 284 THR A C 1
ATOM 2157 O O . THR A 1 284 ? -5.386 17.897 2.831 1.00 89.31 284 THR A O 1
ATOM 2160 N N . ALA A 1 285 ? -4.376 18.446 4.760 1.00 91.19 285 ALA A N 1
ATOM 2161 C CA . ALA A 1 285 ? -3.940 17.106 5.113 1.00 91.19 285 ALA A CA 1
ATOM 2162 C C . ALA A 1 285 ? -3.911 16.923 6.633 1.00 91.19 285 ALA A C 1
ATOM 2164 O O . ALA A 1 285 ? -3.717 17.889 7.371 1.00 91.19 285 ALA A O 1
ATOM 2165 N N . PHE A 1 286 ? -4.102 15.687 7.087 1.00 93.00 286 PHE A N 1
ATOM 2166 C CA . PHE A 1 286 ? -3.988 15.316 8.493 1.00 93.00 286 PHE A CA 1
ATOM 2167 C C . PHE A 1 286 ? -3.604 13.850 8.657 1.00 93.00 286 PHE A C 1
ATOM 2169 O O . PHE A 1 286 ? -3.888 13.018 7.797 1.00 93.00 286 PHE A O 1
ATOM 2176 N N . ASP A 1 287 ? -3.006 13.533 9.800 1.00 93.94 287 ASP A N 1
ATOM 2177 C CA . ASP A 1 287 ? -2.547 12.183 10.102 1.00 93.94 287 ASP A CA 1
ATOM 2178 C C . ASP A 1 287 ? -3.543 11.438 10.982 1.00 93.94 287 ASP A C 1
ATOM 2180 O O . ASP A 1 287 ? -4.001 11.950 12.008 1.00 93.94 287 ASP A O 1
ATOM 2184 N N . VAL A 1 288 ? -3.819 10.188 10.617 1.00 95.88 288 VAL A N 1
ATOM 2185 C CA . VAL A 1 288 ? -4.537 9.218 11.443 1.00 95.88 288 VAL A CA 1
ATOM 2186 C C . VAL A 1 288 ? -3.545 8.196 11.973 1.00 95.88 288 VAL A C 1
ATOM 2188 O O . VAL A 1 288 ? -2.788 7.591 11.219 1.00 95.88 288 VAL A O 1
ATOM 2191 N N . ARG A 1 289 ? -3.560 7.977 13.282 1.00 97.06 289 ARG A N 1
ATOM 2192 C CA . ARG A 1 289 ? -2.698 7.029 13.981 1.00 97.06 289 ARG A CA 1
ATOM 2193 C C . ARG A 1 289 ? -3.493 5.783 14.331 1.00 97.06 289 ARG A C 1
ATOM 2195 O O . ARG A 1 289 ? -4.560 5.873 14.938 1.00 97.06 289 ARG A O 1
ATOM 2202 N N . LEU A 1 290 ? -2.930 4.630 13.992 1.00 98.50 290 LEU A N 1
ATOM 2203 C CA . LEU A 1 290 ? -3.359 3.342 14.510 1.00 98.50 290 LEU A CA 1
ATOM 2204 C C . LEU A 1 290 ? -2.530 3.015 15.751 1.00 98.50 290 LEU A C 1
ATOM 2206 O O . LEU A 1 290 ? -1.307 2.878 15.683 1.00 98.50 290 LEU A O 1
ATOM 2210 N N . LEU A 1 291 ? -3.203 2.897 16.887 1.00 98.69 291 LEU A N 1
ATOM 2211 C CA . LEU A 1 291 ? -2.601 2.715 18.199 1.00 98.69 291 LEU A CA 1
ATOM 2212 C C . LEU A 1 291 ? -3.015 1.360 18.777 1.00 98.69 291 LEU A C 1
ATOM 2214 O O . LEU A 1 291 ? -4.165 0.942 18.649 1.00 98.69 291 LEU A O 1
ATOM 2218 N N . LEU A 1 292 ? -2.083 0.695 19.449 1.00 98.62 292 LEU A N 1
ATOM 2219 C CA . LEU A 1 292 ? -2.363 -0.469 20.278 1.00 98.62 292 LEU A CA 1
ATOM 2220 C C . LEU A 1 292 ? -2.753 0.005 21.678 1.00 98.62 292 LEU A C 1
ATOM 2222 O O . LEU A 1 292 ? -2.008 0.769 22.304 1.00 98.62 292 LEU A O 1
ATOM 2226 N N . LEU A 1 293 ? -3.903 -0.443 22.175 1.00 98.44 293 LEU A N 1
ATOM 2227 C CA . LEU A 1 293 ? -4.330 -0.114 23.530 1.00 98.44 293 LEU A CA 1
ATOM 2228 C C . LEU A 1 293 ? -3.410 -0.749 24.581 1.00 98.44 293 LEU A C 1
ATOM 2230 O O . LEU A 1 293 ? -2.794 -1.787 24.374 1.00 98.44 293 LEU A O 1
ATOM 2234 N N . SER A 1 294 ? -3.310 -0.121 25.747 1.00 98.00 294 SER A N 1
ATOM 2235 C CA . SER A 1 294 ? -2.678 -0.770 26.894 1.00 98.00 294 SER A CA 1
ATOM 2236 C C . SER A 1 294 ? -3.500 -1.978 27.349 1.00 98.00 294 SER A C 1
ATOM 2238 O O . SER A 1 294 ? -4.732 -1.934 27.352 1.00 98.00 294 SER A O 1
ATOM 2240 N N . GLY A 1 295 ? -2.832 -3.037 27.813 1.00 97.00 295 GLY A N 1
ATOM 2241 C CA . GLY A 1 295 ? -3.498 -4.214 28.380 1.00 97.00 295 GLY A CA 1
ATOM 2242 C C . GLY A 1 295 ? -4.400 -3.886 29.579 1.00 97.00 295 GLY A C 1
ATOM 2243 O O . GLY A 1 295 ? -5.385 -4.580 29.810 1.00 97.00 295 GLY A O 1
ATOM 2244 N N . THR A 1 296 ? -4.140 -2.785 30.294 1.00 97.00 296 THR A N 1
ATOM 2245 C CA . THR A 1 296 ? -5.021 -2.277 31.365 1.00 97.00 296 THR A CA 1
ATOM 2246 C C . THR A 1 296 ? -6.391 -1.842 30.841 1.00 97.00 296 THR A C 1
ATOM 2248 O O . THR A 1 296 ? -7.397 -1.953 31.541 1.00 97.00 296 THR A O 1
ATOM 2251 N N . ASN A 1 297 ? -6.450 -1.408 29.582 1.00 98.00 297 ASN A N 1
ATOM 2252 C CA . ASN A 1 297 ? -7.677 -1.009 28.914 1.00 98.00 297 ASN A CA 1
ATOM 2253 C C . ASN A 1 297 ? -8.420 -2.189 28.263 1.00 98.00 297 ASN A C 1
ATOM 2255 O O . ASN A 1 297 ? -9.552 -1.996 27.834 1.00 98.00 297 ASN A O 1
ATOM 2259 N N . ALA A 1 298 ? -7.901 -3.424 28.297 1.00 97.06 298 ALA A N 1
ATOM 2260 C CA . ALA A 1 298 ? -8.499 -4.592 27.633 1.00 97.06 298 ALA A CA 1
ATOM 2261 C C . ALA A 1 298 ? -9.867 -5.056 28.176 1.00 97.06 298 ALA A C 1
ATOM 2263 O O . ALA A 1 298 ? -10.483 -5.955 27.619 1.00 97.06 298 ALA A O 1
ATOM 2264 N N . GLY A 1 299 ? -10.372 -4.472 29.259 1.00 96.12 299 GLY A N 1
ATOM 2265 C CA . GLY A 1 299 ? -11.705 -4.760 29.788 1.00 96.12 299 GLY A CA 1
ATOM 2266 C C . GLY A 1 299 ? -12.849 -3.949 29.171 1.00 96.12 299 GLY A C 1
ATOM 2267 O O . GLY A 1 299 ? -13.953 -4.034 29.706 1.00 96.12 299 GLY A O 1
ATOM 2268 N N . TRP A 1 300 ? -12.610 -3.129 28.138 1.00 97.25 300 TRP A N 1
ATOM 2269 C CA . TRP A 1 300 ? -13.687 -2.381 27.480 1.00 97.25 300 TRP A CA 1
ATOM 2270 C C . TRP A 1 300 ? -14.646 -3.322 26.749 1.00 97.25 300 TRP A C 1
ATOM 2272 O O . TRP A 1 300 ? -14.252 -4.416 26.345 1.00 97.25 300 TRP A O 1
ATOM 2282 N N . ILE A 1 301 ? -15.893 -2.890 26.591 1.00 95.31 301 ILE A N 1
ATOM 2283 C CA . ILE A 1 301 ? -16.901 -3.564 25.766 1.00 95.31 301 ILE A CA 1
ATOM 2284 C C . ILE A 1 301 ? -17.572 -2.529 24.864 1.00 95.31 301 ILE A C 1
ATOM 2286 O O . ILE A 1 301 ? -17.773 -1.383 25.284 1.00 95.31 301 ILE A O 1
ATOM 2290 N N . GLU A 1 302 ? -17.908 -2.933 23.643 1.00 94.06 302 GLU A N 1
ATOM 2291 C CA . GLU A 1 302 ? -18.592 -2.120 22.626 1.00 94.06 302 GLU A CA 1
ATOM 2292 C C . GLU A 1 302 ? -19.849 -1.445 23.170 1.00 94.06 302 GLU A C 1
ATOM 2294 O O . GLU A 1 302 ? -19.997 -0.235 23.035 1.00 94.06 302 GLU A O 1
ATOM 2299 N N . GLY A 1 303 ? -20.678 -2.184 23.908 1.00 91.94 303 GLY A N 1
ATOM 2300 C CA . GLY A 1 303 ? -21.939 -1.688 24.456 1.00 91.94 303 GLY A CA 1
ATOM 2301 C C . GLY A 1 303 ? -23.095 -1.783 23.460 1.00 91.94 303 GLY A C 1
ATOM 2302 O O . GLY A 1 303 ? -22.939 -2.203 22.323 1.00 91.94 303 GLY A O 1
ATOM 2303 N N . THR A 1 304 ? -24.302 -1.463 23.915 1.00 91.69 304 THR A N 1
ATOM 2304 C CA . THR A 1 304 ? -25.545 -1.742 23.170 1.00 91.69 304 THR A CA 1
ATOM 2305 C C . THR A 1 304 ? -26.336 -0.489 22.805 1.00 91.69 304 THR A C 1
ATOM 2307 O O . THR A 1 304 ? -27.460 -0.588 22.299 1.00 91.69 304 THR A O 1
ATOM 2310 N N . LYS A 1 305 ? -25.800 0.698 23.105 1.00 92.19 305 LYS A N 1
ATOM 2311 C CA . LYS A 1 305 ? -26.521 1.968 22.992 1.00 92.19 305 LYS A CA 1
ATOM 2312 C C . LYS A 1 305 ? -26.164 2.714 21.711 1.00 92.19 305 LYS A C 1
ATOM 2314 O O . LYS A 1 305 ? -25.095 2.545 21.134 1.00 92.19 305 LYS A O 1
ATOM 2319 N N . SER A 1 306 ? -27.090 3.580 21.307 1.00 90.25 306 SER A N 1
ATOM 2320 C CA . SER A 1 306 ? -26.906 4.566 20.247 1.00 90.25 306 SER A CA 1
ATOM 2321 C C . SER A 1 306 ? -27.265 5.930 20.798 1.00 90.25 306 SER A C 1
ATOM 2323 O O . SER A 1 306 ? -28.427 6.173 21.111 1.00 90.25 306 SER A O 1
ATOM 2325 N N . ASP A 1 307 ? -26.281 6.809 20.913 1.00 90.94 307 ASP A N 1
ATOM 2326 C CA . ASP A 1 307 ? -26.459 8.192 21.369 1.00 90.94 307 ASP A CA 1
ATOM 2327 C C . ASP A 1 307 ? -27.205 8.302 22.700 1.00 90.94 307 ASP A C 1
ATOM 2329 O O . ASP A 1 307 ? -28.025 9.191 22.928 1.00 90.94 307 ASP A O 1
ATOM 2333 N N . ALA A 1 308 ? -26.947 7.361 23.595 1.00 93.75 308 ALA A N 1
ATOM 2334 C CA . ALA A 1 308 ? -27.569 7.331 24.903 1.00 93.75 308 ALA A CA 1
ATOM 2335 C C . ALA A 1 308 ? -26.502 7.121 25.965 1.00 93.75 308 ALA A C 1
ATOM 2337 O O . ALA A 1 308 ? -25.407 6.635 25.675 1.00 93.75 308 ALA A O 1
ATOM 2338 N N . THR A 1 309 ? -26.820 7.507 27.199 1.00 96.12 309 THR A N 1
ATOM 2339 C CA . THR A 1 309 ? -25.959 7.246 28.352 1.00 96.12 309 THR A CA 1
ATOM 2340 C C . THR A 1 309 ? -25.568 5.773 28.371 1.00 96.12 309 THR A C 1
ATOM 2342 O O . THR A 1 309 ? -26.430 4.898 28.248 1.00 96.12 309 THR A O 1
ATOM 2345 N N . ALA A 1 310 ? -24.270 5.521 28.504 1.00 96.62 3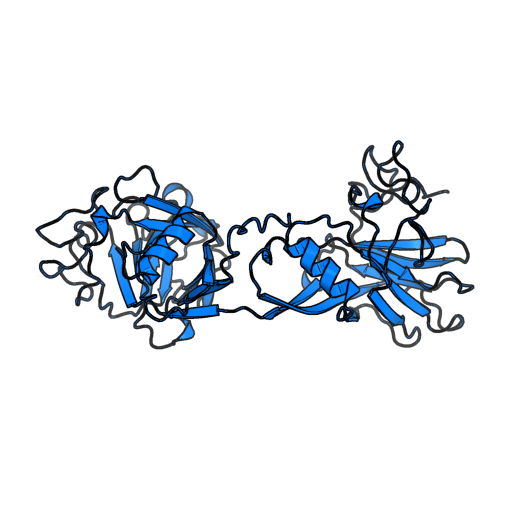10 ALA A N 1
ATOM 2346 C CA . ALA A 1 310 ? -23.723 4.181 28.577 1.00 96.62 310 ALA A CA 1
ATOM 2347 C C . ALA A 1 310 ? -24.388 3.385 29.714 1.00 96.62 310 ALA A C 1
ATOM 2349 O O . ALA A 1 310 ? -24.685 3.914 30.787 1.00 96.62 310 ALA A O 1
ATOM 2350 N N . GLY A 1 311 ? -24.648 2.104 29.474 1.00 95.62 311 GLY A N 1
ATOM 2351 C CA . GLY A 1 311 ? -25.001 1.158 30.522 1.00 95.62 311 GLY A CA 1
ATOM 2352 C C . GLY A 1 311 ? -23.807 0.901 31.441 1.00 95.62 311 GLY A C 1
ATOM 2353 O O . GLY A 1 311 ? -22.656 1.055 31.038 1.00 95.62 311 GLY A O 1
ATOM 2354 N N . VAL A 1 312 ? -24.062 0.498 32.688 1.00 94.44 312 VAL A N 1
ATOM 2355 C CA . VAL A 1 312 ? -22.989 0.122 33.626 1.00 94.44 312 VAL A CA 1
ATOM 2356 C C . VAL A 1 312 ? -22.110 -0.954 32.986 1.00 94.44 312 VAL A C 1
ATOM 2358 O O . VAL A 1 312 ? -22.615 -1.981 32.539 1.00 94.44 312 VAL A O 1
ATOM 2361 N N . GLY A 1 313 ? -20.799 -0.713 32.945 1.00 94.56 313 GLY A N 1
ATOM 2362 C CA . GLY A 1 313 ? -19.841 -1.621 32.313 1.00 94.56 313 GLY A CA 1
ATOM 2363 C C . GLY A 1 313 ? -19.533 -1.327 30.843 1.00 94.56 313 GLY A C 1
ATOM 2364 O O . GLY A 1 313 ? -18.466 -1.725 30.389 1.00 94.56 313 GLY A O 1
ATOM 2365 N N . GLU A 1 314 ? -20.394 -0.604 30.123 1.00 96.56 314 GLU A N 1
ATOM 2366 C CA . GLU A 1 314 ? -20.164 -0.232 28.721 1.00 96.56 314 GLU A CA 1
ATOM 2367 C C . GLU A 1 314 ? -19.113 0.876 28.601 1.00 96.56 314 GLU A C 1
ATOM 2369 O O . GLU A 1 314 ? -18.953 1.698 29.507 1.00 96.56 314 GLU A O 1
ATOM 2374 N N . SER A 1 315 ? -18.391 0.912 27.483 1.00 96.81 315 SER A N 1
ATOM 2375 C CA . SER A 1 315 ? -17.372 1.937 27.258 1.00 96.81 315 SER A CA 1
ATOM 2376 C C . SER A 1 315 ? -17.967 3.245 26.721 1.00 96.81 315 SER A C 1
ATOM 2378 O O . SER A 1 315 ? -18.952 3.260 25.979 1.00 96.81 315 SER A O 1
ATOM 2380 N N . CYS A 1 316 ? -17.370 4.370 27.101 1.00 97.12 316 CYS A N 1
ATOM 2381 C CA . CYS A 1 316 ? -17.685 5.706 26.594 1.00 97.12 316 CYS A CA 1
ATOM 2382 C C . CYS A 1 316 ? -16.435 6.591 26.671 1.00 97.12 316 CYS A C 1
ATOM 2384 O O . CYS A 1 316 ? -15.390 6.150 27.144 1.00 97.12 316 CYS A O 1
ATOM 2386 N N . TRP A 1 317 ? -16.509 7.853 26.243 1.00 97.62 317 TRP A N 1
ATOM 2387 C CA . TRP A 1 317 ? -15.340 8.741 26.280 1.00 97.62 317 TRP A CA 1
ATOM 2388 C C . TRP A 1 317 ? -14.709 8.835 27.681 1.00 97.62 317 TRP A C 1
ATOM 2390 O O . TRP A 1 317 ? -13.491 8.744 27.819 1.00 97.62 317 TRP A O 1
ATOM 2400 N N . ALA A 1 318 ? -15.515 8.992 28.732 1.00 97.75 318 ALA A N 1
ATOM 2401 C CA . ALA A 1 318 ? -15.001 9.163 30.090 1.00 97.75 318 ALA A CA 1
ATOM 2402 C C . ALA A 1 318 ? -14.541 7.852 30.763 1.00 97.75 318 ALA A C 1
ATOM 2404 O O . ALA A 1 318 ? -13.687 7.899 31.651 1.00 97.75 318 ALA A O 1
ATOM 2405 N N . PHE A 1 319 ? -15.058 6.690 30.346 1.00 98.06 319 PHE A N 1
ATOM 2406 C CA . PHE A 1 319 ? -14.877 5.432 31.075 1.00 98.06 319 PHE A CA 1
ATOM 2407 C C . PHE A 1 319 ? -14.606 4.231 30.170 1.00 98.06 319 PHE A C 1
ATOM 2409 O O . PHE A 1 319 ? -15.300 4.017 29.178 1.00 98.06 319 PHE A O 1
ATOM 2416 N N . GLN A 1 320 ? -13.676 3.376 30.602 1.00 97.56 320 GLN A N 1
ATOM 2417 C CA . GLN A 1 320 ? -13.524 2.023 30.064 1.00 97.56 320 GLN A CA 1
ATOM 2418 C C . GLN A 1 320 ? -14.761 1.180 30.391 1.00 97.56 320 GLN A C 1
ATOM 2420 O O . GLN A 1 320 ? -15.256 0.439 29.545 1.00 97.56 320 GLN A O 1
ATOM 2425 N N . LYS A 1 321 ? -15.240 1.312 31.634 1.00 97.25 321 LYS A N 1
ATOM 2426 C CA . LYS A 1 321 ? -16.471 0.712 32.145 1.00 97.25 321 LYS A CA 1
ATOM 2427 C C . LYS A 1 321 ? -17.275 1.795 32.836 1.00 97.25 321 LYS A C 1
ATOM 2429 O O . LYS A 1 321 ? -16.898 2.257 33.919 1.00 97.25 321 LYS A O 1
ATOM 2434 N N . TYR A 1 322 ? -18.360 2.225 32.206 1.00 97.44 322 TYR A N 1
ATOM 2435 C CA . TYR A 1 322 ? -19.134 3.370 32.658 1.00 97.44 322 TYR A CA 1
ATOM 2436 C C . TYR A 1 322 ? -19.502 3.286 34.143 1.00 97.44 322 TYR A C 1
ATOM 2438 O O . TYR A 1 322 ? -19.904 2.230 34.644 1.00 97.44 322 TYR A O 1
ATOM 2446 N N . ASN A 1 323 ? -19.326 4.421 34.829 1.00 93.50 323 ASN A N 1
ATOM 2447 C CA . ASN A 1 323 ? -19.598 4.640 36.251 1.00 93.50 323 ASN A CA 1
ATOM 2448 C C . ASN A 1 323 ? -18.744 3.814 37.239 1.00 93.50 323 ASN A C 1
ATOM 2450 O O . ASN A 1 323 ? -19.039 3.803 38.431 1.00 93.50 323 ASN A O 1
ATOM 2454 N N . THR A 1 324 ? -17.708 3.102 36.776 1.00 96.12 324 THR A N 1
ATOM 2455 C CA . THR A 1 324 ? -16.898 2.226 37.648 1.00 96.12 324 THR A CA 1
ATOM 2456 C C . THR A 1 324 ? -15.401 2.309 37.379 1.00 96.12 324 THR A C 1
ATOM 2458 O O . THR A 1 324 ? -14.632 2.499 38.317 1.00 96.12 324 THR A O 1
ATOM 2461 N N . ILE A 1 325 ? -14.968 2.190 36.121 1.00 97.69 325 ILE A N 1
ATOM 2462 C CA . ILE A 1 325 ? -13.545 2.155 35.763 1.00 97.69 325 ILE A CA 1
ATOM 2463 C C . ILE A 1 325 ? -13.258 3.211 34.698 1.00 97.69 325 ILE A C 1
ATOM 2465 O O . ILE A 1 325 ? -13.735 3.125 33.562 1.00 97.69 325 ILE A O 1
ATOM 2469 N N . ALA A 1 326 ? -12.473 4.221 35.076 1.00 97.81 326 ALA A N 1
ATOM 2470 C CA . ALA A 1 326 ? -11.928 5.198 34.141 1.00 97.81 326 ALA A CA 1
ATOM 2471 C C . ALA A 1 326 ? -10.880 4.547 33.225 1.00 97.81 326 ALA A C 1
ATOM 2473 O O . ALA A 1 326 ? -10.241 3.563 33.592 1.00 97.81 326 ALA A O 1
ATOM 2474 N N . TRP A 1 327 ? -10.675 5.114 32.039 1.00 98.44 327 TRP A N 1
ATOM 2475 C CA . TRP A 1 327 ? -9.601 4.673 31.152 1.00 98.44 327 TRP A CA 1
ATOM 2476 C C . TRP A 1 327 ? -8.224 4.884 31.786 1.00 98.44 327 TRP A C 1
ATOM 2478 O O . TRP A 1 327 ? -7.931 5.963 32.315 1.00 98.44 327 TRP A O 1
ATOM 2488 N N . ALA A 1 328 ? -7.326 3.909 31.632 1.00 97.69 328 ALA A N 1
ATOM 2489 C CA . ALA A 1 328 ? -5.905 4.205 31.741 1.00 97.69 328 ALA A CA 1
ATOM 2490 C C . ALA A 1 328 ? -5.561 5.238 30.656 1.00 97.69 328 ALA A C 1
ATOM 2492 O O . ALA A 1 328 ? -5.951 5.066 29.500 1.00 97.69 328 ALA A O 1
ATOM 2493 N N . GLY A 1 329 ? -4.891 6.328 31.040 1.00 96.62 329 GLY A N 1
ATOM 2494 C CA . GLY A 1 329 ? -4.665 7.482 30.161 1.00 96.62 329 GLY A CA 1
ATOM 2495 C C . GLY A 1 329 ? -5.715 8.598 30.251 1.00 96.62 329 GLY A C 1
ATOM 2496 O O . GLY A 1 329 ? -5.571 9.615 29.577 1.00 96.62 329 GLY A O 1
ATOM 2497 N N . GLY A 1 330 ? -6.739 8.444 31.098 1.00 97.81 330 GLY A N 1
ATOM 2498 C CA . GLY A 1 330 ? -7.786 9.449 31.298 1.00 97.81 330 GLY A CA 1
ATOM 2499 C C . GLY A 1 330 ? -8.839 9.462 30.188 1.00 97.81 330 GLY A C 1
ATOM 2500 O O . GLY A 1 330 ? -8.825 8.629 29.284 1.00 97.81 330 GLY A O 1
ATOM 2501 N N . ALA A 1 331 ? -9.786 10.401 30.269 1.00 96.94 331 ALA A N 1
ATOM 2502 C CA . ALA A 1 331 ? -10.914 10.479 29.342 1.00 96.94 331 ALA A CA 1
ATOM 2503 C C . ALA A 1 331 ? -10.443 10.536 27.874 1.00 96.94 331 ALA A C 1
ATOM 2505 O O . ALA A 1 331 ? -9.611 11.360 27.493 1.00 96.94 331 ALA A O 1
ATOM 2506 N N . GLY A 1 332 ? -10.972 9.627 27.060 1.00 96.06 332 GLY A N 1
ATOM 2507 C CA . GLY A 1 332 ? -10.592 9.423 25.670 1.00 96.06 332 GLY A CA 1
ATOM 2508 C C . GLY A 1 332 ? -9.387 8.504 25.459 1.00 96.06 332 GLY A C 1
ATOM 2509 O O . GLY A 1 332 ? -9.201 8.097 24.317 1.00 96.06 332 GLY A O 1
ATOM 2510 N N . ILE A 1 333 ? -8.616 8.134 26.495 1.00 97.69 333 ILE A N 1
ATOM 2511 C CA . ILE A 1 333 ? -7.418 7.255 26.492 1.00 97.69 333 ILE A CA 1
ATOM 2512 C C . ILE A 1 333 ? -6.084 7.960 26.163 1.00 97.69 333 ILE A C 1
ATOM 2514 O O . ILE A 1 333 ? -5.035 7.494 26.586 1.00 97.69 333 ILE A O 1
ATOM 2518 N N . GLY A 1 334 ? -6.070 9.086 25.446 1.00 93.31 334 GLY A N 1
ATOM 2519 C CA . GLY A 1 334 ? -4.862 9.689 24.829 1.00 93.31 334 GLY A CA 1
ATOM 2520 C C . GLY A 1 334 ? -4.657 9.308 23.346 1.00 93.31 334 GLY A C 1
ATOM 2521 O O . GLY A 1 334 ? -5.389 8.471 22.832 1.00 93.31 334 GLY A O 1
ATOM 2522 N N . ASN A 1 335 ? -3.767 9.982 22.611 1.00 93.19 335 ASN A N 1
ATOM 2523 C CA . ASN A 1 335 ? -3.559 9.797 21.153 1.00 93.19 335 ASN A CA 1
ATOM 2524 C C . ASN A 1 335 ? -2.086 9.525 20.772 1.00 93.19 335 ASN A C 1
ATOM 2526 O O . ASN A 1 335 ? -1.669 9.739 19.630 1.00 93.19 335 ASN A O 1
ATOM 2530 N N . SER A 1 336 ? -1.274 9.122 21.748 1.00 94.88 336 SER A N 1
ATOM 2531 C CA . SER A 1 336 ? 0.145 8.809 21.581 1.00 94.88 336 SER A CA 1
ATOM 2532 C C . SER A 1 336 ? 0.629 7.919 22.723 1.00 94.88 336 SER A C 1
ATOM 2534 O O . SER A 1 336 ? -0.058 7.762 23.735 1.00 94.88 336 SER A O 1
ATOM 2536 N N . THR A 1 337 ? 1.843 7.393 22.582 1.00 95.69 337 THR A N 1
ATOM 2537 C CA . THR A 1 337 ? 2.536 6.572 23.588 1.00 95.69 337 THR A CA 1
ATOM 2538 C C . THR A 1 337 ? 2.917 7.329 24.862 1.00 95.69 337 THR A C 1
ATOM 2540 O O . THR A 1 337 ? 3.360 6.710 25.821 1.00 95.69 337 THR A O 1
ATOM 2543 N N . ASN A 1 338 ? 2.725 8.652 24.914 1.00 95.00 338 ASN A N 1
ATOM 2544 C CA . ASN A 1 338 ? 2.878 9.422 26.152 1.00 95.00 338 ASN A CA 1
ATOM 2545 C C . ASN A 1 338 ? 1.709 9.198 27.124 1.00 95.00 338 ASN A C 1
ATOM 2547 O O . ASN A 1 338 ? 1.782 9.595 28.285 1.00 95.00 338 ASN A O 1
ATOM 2551 N N . SER A 1 339 ? 0.618 8.584 26.660 1.00 96.69 339 SER A N 1
ATOM 2552 C CA . SER A 1 339 ? -0.492 8.193 27.516 1.00 96.69 339 SER A CA 1
ATOM 2553 C C . SER A 1 339 ? -0.321 6.770 28.041 1.00 96.69 339 SER A C 1
ATOM 2555 O O . SER A 1 339 ? -0.106 5.842 27.267 1.00 96.69 339 SER A O 1
ATOM 2557 N N . ALA A 1 340 ? -0.577 6.569 29.337 1.00 97.56 340 ALA A N 1
ATOM 2558 C CA . ALA A 1 340 ? -0.638 5.243 29.961 1.00 97.56 340 ALA A CA 1
ATOM 2559 C C . ALA A 1 340 ? -1.706 4.309 29.345 1.00 97.56 340 ALA A C 1
ATOM 2561 O O . ALA A 1 340 ? -1.710 3.104 29.599 1.00 97.56 340 ALA A O 1
ATOM 2562 N N . GLY A 1 341 ? -2.629 4.866 28.557 1.00 97.81 341 GLY A N 1
ATOM 2563 C CA . GLY A 1 341 ? -3.668 4.128 27.852 1.00 97.81 341 GLY A CA 1
ATOM 2564 C C . GLY A 1 341 ? -3.249 3.483 26.533 1.00 97.81 341 GLY A C 1
ATOM 2565 O O . GLY A 1 341 ? -4.013 2.680 25.993 1.00 97.81 341 GLY A O 1
ATOM 2566 N N . VAL A 1 342 ? -2.062 3.815 26.020 1.00 98.44 342 VAL A N 1
ATOM 2567 C CA . VAL A 1 342 ? -1.564 3.404 24.702 1.00 98.44 342 VAL A CA 1
ATOM 2568 C C . VAL A 1 342 ? -0.250 2.649 24.876 1.00 98.44 342 VAL A C 1
ATOM 2570 O O . VAL A 1 342 ? 0.724 3.206 25.371 1.00 98.44 342 VAL A O 1
ATOM 2573 N N . ALA A 1 343 ? -0.208 1.387 24.449 1.00 98.25 343 ALA A N 1
ATOM 2574 C CA . ALA A 1 343 ? 0.998 0.563 24.534 1.00 98.25 343 ALA A CA 1
ATOM 2575 C C . ALA A 1 343 ? 2.002 0.879 23.419 1.00 98.25 343 ALA A C 1
ATOM 2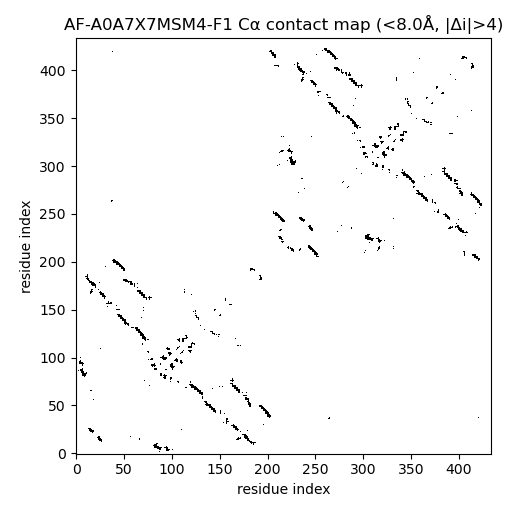577 O O . ALA A 1 343 ? 3.209 0.872 23.646 1.00 98.25 343 ALA A O 1
ATOM 2578 N N . ALA A 1 344 ? 1.510 1.135 22.205 1.00 98.25 344 ALA A N 1
ATOM 2579 C CA . ALA A 1 344 ? 2.346 1.415 21.045 1.00 98.25 344 ALA A CA 1
ATOM 2580 C C . ALA A 1 344 ? 1.579 2.211 19.984 1.00 98.25 344 ALA A C 1
ATOM 2582 O O . ALA A 1 344 ? 0.370 2.049 19.826 1.00 98.25 344 ALA A O 1
ATOM 2583 N N . GLN A 1 345 ? 2.297 3.019 19.206 1.00 98.06 345 GLN A N 1
ATOM 2584 C CA . GLN A 1 345 ? 1.817 3.497 17.913 1.00 98.06 345 GLN A CA 1
ATOM 2585 C C . GLN A 1 345 ? 2.274 2.512 16.841 1.00 98.06 345 GLN A C 1
ATOM 2587 O O . GLN A 1 345 ? 3.468 2.253 16.710 1.00 98.06 345 GLN A O 1
ATOM 2592 N N . LEU A 1 346 ? 1.326 1.934 16.106 1.00 97.19 346 LEU A N 1
ATOM 2593 C CA . LEU A 1 346 ? 1.618 0.886 15.133 1.00 97.19 346 LEU A CA 1
ATOM 2594 C C . LEU A 1 346 ? 1.946 1.469 13.762 1.00 97.19 346 LEU A C 1
ATOM 2596 O O . LEU A 1 346 ? 2.915 1.038 13.145 1.00 97.19 346 LEU A O 1
ATOM 2600 N N . VAL A 1 347 ? 1.120 2.411 13.295 1.00 95.25 347 VAL A N 1
ATOM 2601 C CA . VAL A 1 347 ? 1.153 2.973 11.935 1.00 95.25 347 VAL A CA 1
ATOM 2602 C C . VAL A 1 347 ? 0.553 4.381 11.948 1.00 95.25 347 VAL A C 1
ATOM 2604 O O . VAL A 1 347 ? -0.361 4.652 12.730 1.00 95.25 347 VAL A O 1
ATOM 2607 N N . THR A 1 348 ? 1.012 5.248 11.046 1.00 94.62 348 THR A N 1
ATOM 2608 C CA . THR A 1 348 ? 0.351 6.516 10.709 1.00 94.62 348 THR A CA 1
ATOM 2609 C C . THR A 1 348 ? -0.055 6.499 9.238 1.00 94.62 348 THR A C 1
ATOM 2611 O O . THR A 1 348 ? 0.747 6.118 8.390 1.00 94.62 348 THR A O 1
ATOM 2614 N N . ALA A 1 349 ? -1.282 6.916 8.938 1.00 93.38 349 ALA A N 1
ATOM 2615 C CA . ALA A 1 349 ? -1.769 7.141 7.584 1.00 93.38 349 ALA A CA 1
ATOM 2616 C C . ALA A 1 349 ? -2.021 8.638 7.376 1.00 93.38 349 ALA A C 1
ATOM 2618 O O . ALA A 1 349 ? -2.794 9.243 8.122 1.00 93.38 349 ALA A O 1
ATOM 2619 N N . ALA A 1 350 ? -1.389 9.216 6.355 1.00 93.06 350 ALA A N 1
ATOM 2620 C CA . ALA A 1 350 ? -1.656 10.585 5.933 1.00 93.06 350 ALA A CA 1
ATOM 2621 C C . ALA A 1 350 ? -2.929 10.622 5.079 1.00 93.06 350 ALA A C 1
ATOM 2623 O O . ALA A 1 350 ? -3.075 9.867 4.116 1.00 93.06 350 ALA A O 1
ATOM 2624 N N . VAL A 1 351 ? -3.851 11.515 5.422 1.00 94.25 351 VAL A N 1
ATOM 2625 C CA . VAL A 1 351 ? -5.109 11.729 4.706 1.00 94.25 351 VAL A CA 1
ATOM 2626 C C . VAL A 1 351 ? -5.072 13.099 4.053 1.00 94.25 351 VAL A C 1
ATOM 2628 O O . VAL A 1 351 ? -4.838 14.102 4.721 1.00 94.25 351 VAL A O 1
ATOM 2631 N N . ASN A 1 352 ? -5.358 13.157 2.753 1.00 94.31 352 ASN A N 1
ATOM 2632 C CA . ASN A 1 352 ? -5.559 14.414 2.039 1.00 94.31 352 ASN A CA 1
ATOM 2633 C C . ASN A 1 352 ? -7.049 14.776 2.050 1.00 94.31 352 ASN A C 1
ATOM 2635 O O . ASN A 1 352 ? -7.875 14.104 1.430 1.00 94.31 352 ASN A O 1
ATOM 2639 N N . ALA A 1 353 ? -7.389 15.855 2.751 1.00 93.50 353 ALA A N 1
ATOM 2640 C CA . ALA A 1 353 ? -8.764 16.314 2.901 1.00 93.50 353 ALA A CA 1
ATOM 2641 C C . ALA A 1 353 ? -9.387 16.747 1.561 1.00 93.50 353 ALA A C 1
ATOM 2643 O O . ALA A 1 353 ? -10.599 16.655 1.403 1.00 93.50 353 ALA A O 1
ATOM 2644 N N . ASN A 1 354 ? -8.584 17.179 0.582 1.00 93.88 354 ASN A N 1
ATOM 2645 C CA . ASN A 1 354 ? -9.090 17.588 -0.733 1.00 93.88 354 ASN A CA 1
ATOM 2646 C C . ASN A 1 354 ? -9.524 16.409 -1.613 1.00 93.88 354 ASN A C 1
ATOM 2648 O O . ASN A 1 354 ? -10.264 16.621 -2.570 1.00 93.88 354 ASN A O 1
ATOM 2652 N N . THR A 1 355 ? -9.029 15.198 -1.345 1.00 94.50 355 THR A N 1
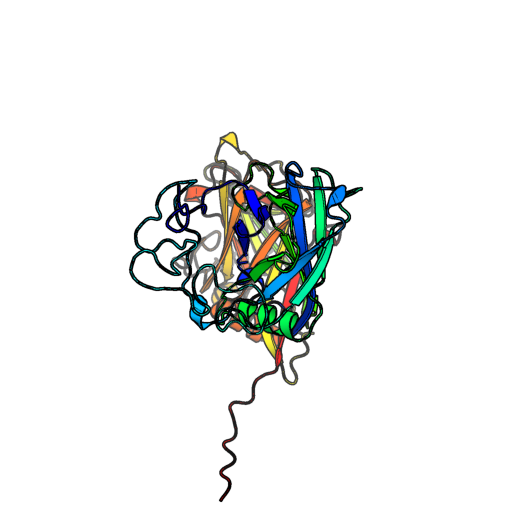ATOM 2653 C CA . THR A 1 355 ? -9.226 14.043 -2.235 1.00 94.50 355 THR A CA 1
ATOM 2654 C C . THR A 1 355 ? -9.930 12.862 -1.577 1.00 94.50 355 THR A C 1
ATOM 2656 O O . THR A 1 355 ? -10.378 11.966 -2.291 1.00 94.50 355 THR A O 1
ATOM 2659 N N . ILE A 1 356 ? -10.040 12.831 -0.244 1.00 94.69 356 ILE A N 1
ATOM 2660 C CA . ILE A 1 356 ? -10.750 11.766 0.469 1.00 94.69 356 ILE A CA 1
ATOM 2661 C C . ILE A 1 356 ? -12.256 11.830 0.176 1.00 94.69 356 ILE A C 1
ATOM 2663 O O . ILE A 1 356 ? -12.912 12.844 0.414 1.00 94.69 356 ILE A O 1
ATOM 2667 N N . ASN A 1 357 ? -12.814 10.722 -0.322 1.00 95.69 357 ASN A N 1
ATOM 2668 C CA . ASN A 1 357 ? -14.203 10.641 -0.761 1.00 95.69 357 ASN A CA 1
ATOM 2669 C C . ASN A 1 357 ? -14.934 9.451 -0.116 1.00 95.69 357 ASN A C 1
ATOM 2671 O O . ASN A 1 357 ? -14.299 8.516 0.367 1.00 95.69 357 ASN A O 1
ATOM 2675 N N . THR A 1 358 ? -16.273 9.430 -0.146 1.00 96.00 358 THR A N 1
ATOM 2676 C CA . THR A 1 358 ? -17.020 8.219 0.232 1.00 96.00 358 THR A CA 1
ATOM 2677 C C . THR A 1 358 ? -16.591 7.058 -0.671 1.00 96.00 358 THR A C 1
ATOM 2679 O O . THR A 1 358 ? -16.527 7.212 -1.888 1.00 96.00 358 THR A O 1
ATOM 2682 N N . GLY A 1 359 ? -16.300 5.904 -0.073 1.00 93.75 359 GLY A N 1
ATOM 2683 C CA . GLY A 1 359 ? -15.761 4.728 -0.758 1.00 93.75 359 GLY A CA 1
ATOM 2684 C C . GLY A 1 359 ? -14.232 4.687 -0.843 1.00 93.75 359 GLY A C 1
ATOM 2685 O O . GLY A 1 359 ? -13.688 3.666 -1.252 1.00 93.75 359 GLY A O 1
ATOM 2686 N N . THR A 1 360 ? -13.514 5.744 -0.442 1.00 96.31 360 THR A N 1
ATOM 2687 C CA . THR A 1 360 ? -12.048 5.691 -0.363 1.00 96.31 360 THR A CA 1
ATOM 2688 C C . THR A 1 360 ? -11.603 4.788 0.788 1.00 96.31 360 THR A C 1
ATOM 2690 O O . THR A 1 360 ? -12.073 4.932 1.919 1.00 96.31 360 THR A O 1
ATOM 2693 N N . ASN A 1 361 ? -10.659 3.892 0.504 1.00 96.38 361 ASN A N 1
ATOM 2694 C CA . ASN A 1 361 ? -10.031 3.036 1.504 1.00 96.38 361 ASN A CA 1
ATOM 2695 C C . ASN A 1 361 ? -8.860 3.759 2.178 1.00 96.38 361 ASN A C 1
ATOM 2697 O O . ASN A 1 361 ? -7.958 4.260 1.507 1.00 96.38 361 ASN A O 1
ATOM 2701 N N . ILE A 1 362 ? -8.851 3.751 3.507 1.00 96.12 362 ILE A N 1
ATOM 2702 C CA . ILE A 1 362 ? -7.716 4.114 4.351 1.00 96.12 362 ILE A CA 1
ATOM 2703 C C . ILE A 1 362 ? -7.083 2.813 4.842 1.00 96.12 362 ILE A C 1
ATOM 2705 O O . ILE A 1 362 ? -7.747 1.984 5.468 1.00 96.12 362 ILE A O 1
ATOM 2709 N N . VAL A 1 363 ? -5.802 2.626 4.536 1.00 94.75 363 VAL A N 1
ATOM 2710 C CA . VAL A 1 363 ? -5.100 1.354 4.723 1.00 94.75 363 VAL A CA 1
ATOM 2711 C C . VAL A 1 363 ? -3.940 1.539 5.698 1.00 94.75 363 VAL A C 1
ATOM 2713 O O . VAL A 1 363 ? -3.080 2.391 5.490 1.00 94.75 363 VAL A O 1
ATOM 2716 N N . PHE A 1 364 ? -3.905 0.727 6.755 1.00 95.88 364 PHE A N 1
ATOM 2717 C CA . PHE A 1 364 ? -2.822 0.696 7.737 1.00 95.88 364 PHE A CA 1
ATOM 2718 C C . PHE A 1 364 ? -2.065 -0.625 7.630 1.00 95.88 364 PHE A C 1
ATOM 2720 O O . PHE A 1 364 ? -2.643 -1.688 7.860 1.00 95.88 364 PHE A O 1
ATOM 2727 N N . HIS A 1 365 ? -0.770 -0.555 7.332 1.00 92.00 365 HIS A N 1
ATOM 2728 C CA . HIS A 1 365 ? 0.106 -1.724 7.232 1.00 92.00 365 HIS A CA 1
ATOM 2729 C C . HIS A 1 365 ? 0.815 -1.994 8.561 1.00 92.00 365 HIS A C 1
ATOM 2731 O O . HIS A 1 365 ? 1.724 -1.269 8.957 1.00 92.00 365 HIS A O 1
ATOM 2737 N N . ILE A 1 366 ? 0.380 -3.034 9.266 1.00 95.06 366 ILE A N 1
ATOM 2738 C CA . ILE A 1 366 ? 0.893 -3.431 10.575 1.00 95.06 366 ILE A CA 1
ATOM 2739 C C . ILE A 1 366 ? 2.055 -4.405 10.376 1.00 95.06 366 ILE A C 1
ATOM 2741 O O . ILE A 1 366 ? 1.862 -5.609 10.208 1.00 95.06 366 ILE A O 1
ATOM 2745 N N . GLU A 1 367 ? 3.266 -3.862 10.431 1.00 91.56 367 GLU A N 1
ATOM 2746 C CA . GLU A 1 367 ? 4.531 -4.609 10.333 1.00 91.56 367 GLU A CA 1
ATOM 2747 C C . GLU A 1 367 ? 5.417 -4.397 11.580 1.00 91.56 367 GLU A C 1
ATOM 2749 O O . GLU A 1 367 ? 6.473 -5.010 11.728 1.00 91.56 367 GLU A O 1
ATOM 2754 N N . SER A 1 368 ? 4.996 -3.525 12.506 1.00 90.38 368 SER A N 1
ATOM 2755 C CA . SER A 1 368 ? 5.781 -3.188 13.695 1.00 90.38 368 SER A CA 1
ATOM 2756 C C . SER A 1 368 ? 5.845 -4.357 14.691 1.00 90.38 368 SER A C 1
ATOM 2758 O O . SER A 1 368 ? 4.832 -5.033 14.900 1.00 90.38 368 SER A O 1
ATOM 2760 N N . PRO A 1 369 ? 6.980 -4.569 15.393 1.00 93.12 369 PRO A N 1
ATOM 2761 C CA . PRO A 1 369 ? 7.125 -5.681 16.337 1.00 93.12 369 PRO A CA 1
ATOM 2762 C C . PRO A 1 369 ? 6.019 -5.745 17.398 1.00 93.12 369 PRO A C 1
ATOM 2764 O O . PRO A 1 369 ? 5.529 -6.825 17.719 1.00 93.12 369 PRO A O 1
ATOM 2767 N N . ALA A 1 370 ? 5.581 -4.589 17.907 1.00 96.25 370 ALA A N 1
ATOM 2768 C CA . ALA A 1 370 ? 4.489 -4.505 18.875 1.00 96.25 370 ALA A CA 1
ATOM 2769 C C . ALA A 1 370 ? 3.143 -4.958 18.282 1.00 96.25 370 ALA A C 1
ATOM 2771 O O . ALA A 1 370 ? 2.398 -5.684 18.939 1.00 96.25 370 ALA A O 1
ATOM 2772 N N . GLY A 1 371 ? 2.849 -4.570 17.036 1.00 97.06 371 GLY A N 1
ATOM 2773 C CA . GLY A 1 371 ? 1.634 -4.976 16.333 1.00 97.06 371 GLY A CA 1
ATOM 2774 C C . GLY A 1 371 ? 1.617 -6.474 16.043 1.00 97.06 371 GLY A C 1
ATOM 2775 O O . GLY A 1 371 ? 0.647 -7.149 16.379 1.00 97.06 371 GLY A O 1
ATOM 2776 N N . LEU A 1 372 ? 2.715 -7.018 15.508 1.00 95.25 372 LEU A N 1
ATOM 2777 C CA . LEU A 1 372 ? 2.838 -8.456 15.238 1.00 95.25 372 LEU A CA 1
ATOM 2778 C C . LEU A 1 372 ? 2.712 -9.285 16.522 1.00 95.25 372 LEU A C 1
ATOM 2780 O O . LEU A 1 372 ? 1.979 -10.273 16.552 1.00 95.25 372 LEU A O 1
ATOM 2784 N N . ALA A 1 373 ? 3.356 -8.850 17.611 1.00 96.00 373 ALA A N 1
ATOM 2785 C CA . ALA A 1 373 ? 3.255 -9.512 18.909 1.00 96.00 373 ALA A CA 1
ATOM 2786 C C . ALA A 1 373 ? 1.827 -9.483 19.482 1.00 96.00 373 ALA A C 1
ATOM 2788 O O . ALA A 1 373 ? 1.391 -10.462 20.093 1.00 96.00 373 ALA A O 1
ATOM 2789 N N . ALA A 1 374 ? 1.087 -8.386 19.289 1.00 97.94 374 ALA A N 1
ATOM 2790 C CA . ALA A 1 374 ? -0.312 -8.291 19.697 1.00 97.94 374 ALA A CA 1
ATOM 2791 C C . ALA A 1 374 ? -1.202 -9.250 18.897 1.00 97.94 374 ALA A C 1
ATOM 2793 O O . ALA A 1 374 ? -1.908 -10.057 19.494 1.00 97.94 374 ALA A O 1
ATOM 2794 N N . LEU A 1 375 ? -1.095 -9.243 17.566 1.00 97.25 375 LEU A N 1
ATOM 2795 C CA . LEU A 1 375 ? -1.855 -10.137 16.685 1.00 97.25 375 LEU A CA 1
ATOM 2796 C C . LEU A 1 375 ? -1.580 -11.617 16.992 1.00 97.25 375 LEU A C 1
ATOM 2798 O O . LEU A 1 375 ? -2.508 -12.420 17.097 1.00 97.25 375 LEU A O 1
ATOM 2802 N N . GLU A 1 376 ? -0.314 -11.975 17.222 1.00 94.94 376 GLU A N 1
ATOM 2803 C CA . GLU A 1 376 ? 0.078 -13.315 17.667 1.00 94.94 376 GLU A CA 1
ATOM 2804 C C . GLU A 1 376 ? -0.576 -13.709 18.991 1.00 94.94 376 GLU A C 1
ATOM 2806 O O . GLU A 1 376 ? -1.063 -14.839 19.137 1.00 94.94 376 GLU A O 1
ATOM 2811 N N . ARG A 1 377 ? -0.596 -12.787 19.961 1.00 95.25 377 ARG A N 1
ATOM 2812 C CA . ARG A 1 377 ? -1.225 -13.004 21.265 1.00 95.25 377 ARG A CA 1
ATOM 2813 C C . ARG A 1 377 ? -2.734 -13.179 21.129 1.00 95.25 377 ARG A C 1
ATOM 2815 O O . ARG A 1 377 ? -3.263 -14.128 21.703 1.00 95.25 377 ARG A O 1
ATOM 2822 N N . TRP A 1 378 ? -3.412 -12.330 20.360 1.00 96.38 378 TRP A N 1
ATOM 2823 C CA . TRP A 1 378 ? -4.862 -12.408 20.147 1.00 96.38 378 TRP A CA 1
ATOM 2824 C C . TRP A 1 378 ? -5.251 -13.729 19.498 1.00 96.38 378 TRP A C 1
ATOM 2826 O O . TRP A 1 378 ? -6.125 -14.431 19.995 1.00 96.38 378 TRP A O 1
ATOM 2836 N N . ALA A 1 379 ? -4.518 -14.145 18.465 1.00 93.38 379 ALA A N 1
ATOM 2837 C CA . ALA A 1 379 ? -4.763 -15.422 17.815 1.00 93.38 379 ALA A CA 1
ATOM 2838 C C . ALA A 1 379 ? -4.529 -16.623 18.758 1.00 93.38 379 ALA A C 1
ATOM 2840 O O . ALA A 1 379 ? -5.068 -17.701 18.525 1.00 93.38 379 ALA A O 1
ATOM 2841 N N . ARG A 1 380 ? -3.716 -16.494 19.828 1.00 91.56 380 ARG A N 1
ATOM 2842 C CA . ARG A 1 380 ? -3.501 -17.542 20.866 1.00 91.56 380 ARG A CA 1
ATOM 2843 C C . ARG A 1 380 ? -4.593 -17.571 21.937 1.00 91.56 380 ARG A C 1
ATOM 2845 O O . ARG A 1 380 ? -4.452 -18.331 22.889 1.00 91.56 380 ARG A O 1
ATOM 2852 N N . GLY A 1 381 ? -5.632 -16.746 21.816 1.00 90.62 381 GLY A N 1
ATOM 2853 C CA . GLY A 1 381 ? -6.624 -16.564 22.876 1.00 90.62 381 GLY A CA 1
ATOM 2854 C C . GLY A 1 381 ? -6.071 -15.804 24.085 1.00 90.62 381 GLY A C 1
ATOM 2855 O O . GLY A 1 381 ? -6.622 -15.896 25.178 1.00 90.62 381 GLY A O 1
ATOM 2856 N N . GLY A 1 382 ? -4.957 -15.082 23.917 1.00 94.06 382 GLY A N 1
ATOM 2857 C CA . GLY A 1 382 ? -4.443 -14.176 24.937 1.00 94.06 382 GLY A CA 1
ATOM 2858 C C . GLY A 1 382 ? -5.268 -12.890 25.032 1.00 94.06 382 GLY A C 1
ATOM 2859 O O . GLY A 1 382 ? -6.248 -12.696 24.316 1.00 94.06 382 GLY A O 1
ATOM 2860 N N . VAL A 1 383 ? -4.840 -11.977 25.909 1.00 95.75 383 VAL A N 1
ATOM 2861 C CA . VAL A 1 383 ? -5.512 -10.682 26.111 1.00 95.75 383 VAL A CA 1
ATOM 2862 C C . VAL A 1 383 ? -5.610 -9.907 24.795 1.00 95.75 383 VAL A C 1
ATOM 2864 O O . VAL A 1 383 ? -4.579 -9.667 24.160 1.00 95.75 383 VAL A O 1
ATOM 2867 N N . ASN A 1 384 ? -6.836 -9.502 24.442 1.00 97.38 384 ASN A N 1
ATOM 2868 C CA . ASN A 1 384 ? -7.156 -8.644 23.303 1.00 97.38 384 ASN A CA 1
ATOM 2869 C C . ASN A 1 384 ? -7.544 -7.235 23.770 1.00 97.38 384 ASN A C 1
ATOM 2871 O O . ASN A 1 384 ? -8.702 -6.928 24.065 1.00 97.38 384 ASN A O 1
ATOM 2875 N N . GLU A 1 385 ? -6.547 -6.363 23.863 1.00 97.38 385 GLU A N 1
ATOM 2876 C CA . GLU A 1 385 ? -6.737 -4.957 24.219 1.00 97.38 385 GLU A CA 1
ATOM 2877 C C . GLU A 1 385 ? -7.549 -4.169 23.185 1.00 97.38 385 GLU A C 1
ATOM 2879 O O . GLU A 1 385 ? -8.215 -3.206 23.555 1.00 97.38 385 GLU A O 1
ATOM 2884 N N . GLY A 1 386 ? -7.552 -4.600 21.923 1.00 98.00 386 GLY A N 1
ATOM 2885 C CA . GLY A 1 386 ? -8.079 -3.839 20.800 1.00 98.00 386 GLY A CA 1
ATOM 2886 C C . GLY A 1 386 ? -7.143 -2.736 20.292 1.00 98.00 386 GLY A C 1
ATOM 2887 O O . GLY A 1 386 ? -6.044 -2.488 20.798 1.00 98.00 386 GLY A O 1
ATOM 2888 N N . LEU A 1 387 ? -7.612 -2.074 19.243 1.00 98.62 387 LEU A N 1
ATOM 2889 C CA . LEU A 1 387 ? -6.955 -0.977 18.547 1.00 98.62 387 LEU A CA 1
ATOM 2890 C C . LEU A 1 387 ? -7.697 0.328 18.828 1.00 98.62 387 LEU A C 1
ATOM 2892 O O . LEU A 1 387 ? -8.916 0.333 18.981 1.00 98.62 387 LEU A O 1
ATOM 2896 N N . LEU A 1 388 ? -6.957 1.433 18.841 1.00 98.62 388 LEU A N 1
ATOM 2897 C CA . LEU A 1 388 ? -7.477 2.793 18.923 1.00 98.62 388 LEU A CA 1
ATOM 2898 C C . LEU A 1 388 ? -7.067 3.570 17.670 1.00 98.62 388 LEU A C 1
ATOM 2900 O O . LEU A 1 388 ? -5.895 3.607 17.301 1.00 98.62 388 LEU A O 1
ATOM 2904 N N . LEU A 1 389 ? -8.032 4.236 17.051 1.00 98.38 389 LEU A N 1
ATOM 2905 C CA . LEU A 1 389 ? -7.825 5.190 15.971 1.00 98.38 389 LEU A CA 1
ATOM 2906 C C . LEU A 1 389 ? -8.063 6.605 16.495 1.00 98.38 389 LEU A C 1
ATOM 2908 O O . LEU A 1 389 ? -9.127 6.919 17.039 1.00 98.38 389 LEU A O 1
ATOM 2912 N N . ALA A 1 390 ? -7.063 7.460 16.312 1.00 96.56 390 ALA A N 1
ATOM 2913 C CA . ALA A 1 390 ? -7.101 8.874 16.663 1.00 96.56 390 ALA A CA 1
ATOM 2914 C C . ALA A 1 390 ? -6.261 9.669 15.660 1.00 96.56 390 ALA A C 1
ATOM 2916 O O . ALA A 1 390 ? -5.333 9.122 15.069 1.00 96.56 390 ALA A O 1
ATOM 2917 N N . THR A 1 391 ? -6.546 10.954 15.467 1.00 93.88 391 THR A N 1
ATOM 2918 C CA . THR A 1 391 ? -5.657 11.810 14.675 1.00 93.88 391 THR A CA 1
ATOM 2919 C C . THR A 1 391 ? -4.493 12.334 15.502 1.00 93.88 391 THR A C 1
ATOM 2921 O O . THR A 1 391 ? -4.515 12.340 16.742 1.00 93.88 391 THR A O 1
ATOM 2924 N N . ASP A 1 392 ? -3.480 12.837 14.803 1.00 86.62 392 ASP A N 1
ATOM 2925 C CA . ASP A 1 392 ? -2.669 13.893 15.384 1.00 86.62 392 ASP A CA 1
ATOM 2926 C C . ASP A 1 392 ? -3.529 15.157 15.537 1.00 86.62 392 ASP A C 1
ATOM 2928 O O . ASP A 1 392 ? -3.864 15.863 14.584 1.00 86.62 392 ASP A O 1
ATOM 2932 N N . GLU A 1 393 ? -3.950 15.407 16.773 1.00 85.06 393 GLU A N 1
ATOM 2933 C CA . GLU A 1 393 ? -4.867 16.494 17.110 1.00 85.06 393 GLU A CA 1
ATOM 2934 C C . GLU A 1 393 ? -4.269 17.866 16.770 1.00 85.06 393 GLU A C 1
ATOM 2936 O O . GLU A 1 393 ? -5.022 18.781 16.449 1.00 85.06 393 GLU A O 1
ATOM 2941 N N . ALA A 1 394 ? -2.936 17.997 16.757 1.00 80.00 394 ALA A N 1
ATOM 2942 C CA . ALA A 1 394 ? -2.255 19.244 16.421 1.00 80.00 394 ALA A CA 1
ATOM 2943 C C . ALA A 1 394 ? -2.313 19.584 14.921 1.00 80.00 394 ALA A C 1
ATOM 2945 O O . ALA A 1 394 ? -2.332 20.761 14.569 1.00 80.00 394 ALA A O 1
ATOM 2946 N N . SER A 1 395 ? -2.358 18.580 14.038 1.00 70.75 395 SER A N 1
ATOM 2947 C CA . SER A 1 395 ? -2.333 18.782 12.580 1.00 70.75 395 SER A CA 1
ATOM 2948 C C . SER A 1 395 ? -3.711 18.704 11.921 1.00 70.75 395 SER A C 1
ATOM 2950 O O . SER A 1 395 ? -3.870 19.090 10.769 1.00 70.75 395 SER A O 1
ATOM 2952 N N . SER A 1 396 ? -4.728 18.224 12.640 1.00 71.75 396 SER A N 1
ATOM 2953 C CA . SER A 1 396 ? -5.989 17.813 12.011 1.00 71.75 396 SER A CA 1
ATOM 2954 C C . SER A 1 396 ? -6.932 18.919 11.539 1.00 71.75 396 SER A C 1
ATOM 2956 O O . SER A 1 396 ? -7.827 18.626 10.749 1.00 71.75 396 SER A O 1
ATOM 2958 N N . GLY A 1 397 ? -6.754 20.174 11.967 1.00 78.25 397 GLY A N 1
ATOM 2959 C CA . GLY A 1 397 ? -7.456 21.315 11.367 1.00 78.25 397 GLY A CA 1
ATOM 2960 C C . GLY A 1 397 ? -8.979 21.146 11.280 1.00 78.25 397 GLY A C 1
ATOM 2961 O O . GLY A 1 397 ? -9.560 21.390 10.236 1.00 78.25 397 GLY A O 1
ATOM 2962 N N . GLN A 1 398 ? -9.638 20.637 12.327 1.00 89.81 398 GLN A N 1
ATOM 2963 C CA . GLN A 1 398 ? -11.080 20.328 12.309 1.00 89.81 398 GLN A CA 1
ATOM 2964 C C . GLN A 1 398 ? -11.526 19.381 11.169 1.00 89.81 398 GLN A C 1
ATOM 2966 O O . GLN A 1 398 ? -12.609 19.529 10.599 1.00 89.81 398 GLN A O 1
ATOM 2971 N N . ASN A 1 399 ? -10.691 18.407 10.819 1.00 93.50 399 ASN A N 1
ATOM 2972 C CA . ASN A 1 399 ? -11.080 17.304 9.954 1.00 93.50 399 ASN A CA 1
ATOM 2973 C C . ASN A 1 399 ? -11.330 16.045 10.782 1.00 93.50 399 ASN A C 1
ATOM 2975 O O . ASN A 1 399 ? -10.533 15.688 11.656 1.00 93.50 399 ASN A O 1
ATOM 2979 N N . ALA A 1 400 ? -12.403 15.330 10.449 1.00 94.69 400 ALA A N 1
ATOM 2980 C CA . ALA A 1 400 ? -12.616 13.974 10.924 1.00 94.69 400 ALA A CA 1
ATOM 2981 C C . ALA A 1 400 ? -13.088 13.043 9.806 1.00 94.69 400 ALA A C 1
ATOM 2983 O O . ALA A 1 400 ? -13.955 13.393 9.001 1.00 94.69 400 ALA A O 1
ATOM 2984 N N . LEU A 1 401 ? -12.544 11.829 9.805 1.00 96.00 401 LEU A N 1
ATOM 2985 C CA . LEU A 1 401 ? -13.071 10.718 9.027 1.00 96.00 401 LEU A CA 1
ATOM 2986 C C . LEU A 1 401 ? -14.361 10.207 9.668 1.00 96.00 401 LEU A C 1
ATOM 2988 O O . LEU A 1 401 ? -14.477 10.168 10.896 1.00 96.00 401 LEU A O 1
ATOM 2992 N N . LEU A 1 402 ? -15.289 9.764 8.824 1.00 96.56 402 LEU A N 1
ATOM 2993 C CA . LEU A 1 402 ? -16.425 8.939 9.219 1.00 96.56 402 LEU A CA 1
ATOM 2994 C C . LEU A 1 402 ? -16.328 7.658 8.401 1.00 96.56 402 LEU A C 1
ATOM 2996 O O . LEU A 1 402 ? -16.716 7.647 7.233 1.00 96.56 402 LEU A O 1
ATOM 3000 N N . VAL A 1 403 ? -15.764 6.609 8.989 1.00 97.12 403 VAL A N 1
ATOM 3001 C CA . VAL A 1 403 ? -15.569 5.303 8.337 1.00 97.12 403 VAL A CA 1
ATOM 3002 C C . VAL A 1 403 ? -16.729 4.365 8.661 1.00 97.12 403 VAL A C 1
ATOM 3004 O O . VAL A 1 403 ? -17.495 4.659 9.569 1.00 97.12 403 VAL A O 1
ATOM 3007 N N . GLY A 1 404 ? -16.918 3.267 7.934 1.00 96.19 404 GLY A N 1
ATOM 3008 C CA . GLY A 1 404 ? -17.987 2.312 8.262 1.00 96.19 404 GLY A CA 1
ATOM 3009 C C . GLY A 1 404 ? -17.749 1.568 9.585 1.00 96.19 404 GLY A C 1
ATOM 3010 O O . GLY A 1 404 ? -16.601 1.304 9.943 1.00 96.19 404 GLY A O 1
ATOM 3011 N N . SER A 1 405 ? -18.830 1.230 10.299 1.00 95.00 405 SER A N 1
ATOM 3012 C CA . SER A 1 405 ? -18.807 0.295 11.441 1.00 95.00 405 SER A CA 1
ATOM 3013 C C . SER A 1 405 ? -18.974 -1.161 10.991 1.00 95.00 405 SER A C 1
ATOM 3015 O O . SER A 1 405 ? -19.264 -1.447 9.823 1.00 95.00 405 SER A O 1
ATOM 3017 N N . ARG A 1 406 ? -18.819 -2.113 11.911 1.00 93.12 406 ARG A N 1
ATOM 3018 C CA . ARG A 1 406 ? -19.061 -3.546 11.704 1.00 93.12 406 ARG A CA 1
ATOM 3019 C C . ARG A 1 406 ? -20.520 -3.833 11.326 1.00 93.12 406 ARG A C 1
ATOM 3021 O O . ARG A 1 406 ? -20.776 -4.786 10.592 1.00 93.12 406 ARG A O 1
ATOM 3028 N N . GLU A 1 407 ? -21.471 -3.002 11.759 1.00 91.69 407 GLU A N 1
ATOM 3029 C CA . GLU A 1 407 ? -22.898 -3.090 11.415 1.00 91.69 407 GLU A CA 1
ATOM 3030 C C . GLU A 1 407 ? -23.219 -2.497 10.043 1.00 91.69 407 GLU A C 1
ATOM 3032 O O . GLU A 1 407 ? -24.372 -2.563 9.607 1.00 91.69 407 GLU A O 1
ATOM 3037 N N . HIS A 1 408 ? -22.245 -1.918 9.332 1.00 93.12 408 HIS A N 1
ATOM 3038 C CA . HIS A 1 408 ? -22.522 -1.286 8.048 1.00 93.12 408 HIS A CA 1
ATOM 3039 C C . HIS A 1 408 ? -23.197 -2.264 7.079 1.00 93.12 408 HIS A C 1
ATOM 3041 O O . HIS A 1 408 ? -22.762 -3.407 6.896 1.00 93.12 408 HIS A O 1
ATOM 3047 N N . ALA A 1 409 ? -24.296 -1.817 6.462 1.00 92.12 409 ALA A N 1
ATOM 3048 C CA . ALA A 1 409 ? -25.124 -2.653 5.594 1.00 92.12 409 ALA A CA 1
ATOM 3049 C C . ALA A 1 409 ? -24.324 -3.171 4.388 1.00 92.12 409 ALA A C 1
ATOM 3051 O O . ALA A 1 409 ? -24.388 -4.349 4.044 1.00 92.12 409 ALA A O 1
ATOM 3052 N N . THR A 1 410 ? -23.499 -2.305 3.796 1.00 93.06 410 THR A N 1
ATOM 3053 C CA . THR A 1 410 ? -22.530 -2.679 2.760 1.00 93.06 410 THR A CA 1
ATOM 3054 C C . THR A 1 410 ? -21.307 -3.346 3.386 1.00 93.06 410 THR A C 1
ATOM 3056 O O . THR A 1 410 ? -20.537 -2.680 4.074 1.00 93.06 410 THR A O 1
ATOM 3059 N N . ALA A 1 411 ? -21.085 -4.633 3.101 1.00 92.38 411 ALA A N 1
ATOM 3060 C CA . ALA A 1 411 ? -19.972 -5.405 3.665 1.00 92.38 411 ALA A CA 1
ATOM 3061 C C . ALA A 1 411 ? -18.587 -4.786 3.388 1.00 92.38 411 ALA A C 1
ATOM 3063 O O . ALA A 1 411 ? -17.740 -4.780 4.273 1.00 92.38 411 ALA A O 1
ATOM 3064 N N . ALA A 1 412 ? -18.382 -4.194 2.206 1.00 92.38 412 ALA A N 1
ATOM 3065 C CA . ALA A 1 412 ? -17.125 -3.538 1.823 1.00 92.38 412 ALA A CA 1
ATOM 3066 C C . ALA A 1 412 ? -16.774 -2.288 2.659 1.00 92.38 412 ALA A C 1
ATOM 3068 O O . ALA A 1 412 ? -15.670 -1.764 2.547 1.00 92.38 412 ALA A O 1
ATOM 3069 N N . TYR A 1 413 ? -17.711 -1.787 3.470 1.00 95.31 413 TYR A N 1
ATOM 3070 C CA . TYR A 1 413 ? -17.485 -0.637 4.347 1.00 95.31 413 TYR A CA 1
ATOM 3071 C C . TYR A 1 413 ? -17.118 -1.052 5.773 1.00 95.31 413 TYR A C 1
ATOM 3073 O O . TYR A 1 413 ? -16.711 -0.204 6.562 1.00 95.31 413 TYR A O 1
ATOM 3081 N N . ARG A 1 414 ? -17.255 -2.339 6.111 1.00 95.94 414 ARG A N 1
ATOM 3082 C CA . ARG A 1 414 ? -16.941 -2.841 7.447 1.00 95.94 414 ARG A CA 1
ATOM 3083 C C . ARG A 1 414 ? -15.424 -2.864 7.654 1.00 95.94 414 ARG A C 1
ATOM 3085 O O . ARG A 1 414 ? -14.709 -3.308 6.747 1.00 95.94 414 ARG A O 1
ATOM 3092 N N . PRO A 1 415 ? -14.919 -2.460 8.835 1.00 97.94 415 PRO A N 1
ATOM 3093 C CA . PRO A 1 415 ? -13.501 -2.563 9.151 1.00 97.94 415 PRO A CA 1
ATOM 3094 C C . PRO A 1 415 ? -13.016 -3.998 8.958 1.00 97.94 415 PRO A C 1
ATOM 3096 O O . PRO A 1 415 ? -13.589 -4.936 9.520 1.00 97.94 415 PRO A O 1
ATOM 3099 N N . THR A 1 416 ? -11.974 -4.165 8.147 1.00 97.75 416 THR A N 1
ATOM 3100 C CA . THR A 1 416 ? -11.432 -5.483 7.804 1.00 97.75 416 THR A CA 1
ATOM 3101 C C . THR A 1 416 ? -9.951 -5.535 8.138 1.00 97.75 416 THR A C 1
ATOM 3103 O O . THR A 1 416 ? -9.178 -4.702 7.668 1.00 97.75 416 THR A O 1
ATOM 3106 N N . LEU A 1 417 ? -9.554 -6.527 8.929 1.00 98.12 417 LEU A N 1
ATOM 3107 C CA . LEU A 1 417 ? -8.166 -6.854 9.214 1.00 98.12 417 LEU A CA 1
ATOM 3108 C C . LEU A 1 417 ? -7.776 -8.092 8.410 1.00 98.12 417 LEU A C 1
ATOM 3110 O O . LEU A 1 417 ? -8.305 -9.178 8.626 1.00 98.12 417 LEU A O 1
ATOM 3114 N N . ARG A 1 418 ? -6.841 -7.932 7.482 1.00 94.56 418 ARG A N 1
ATOM 3115 C CA . ARG A 1 418 ? -6.242 -9.023 6.711 1.00 94.56 418 ARG A CA 1
ATOM 3116 C C . ARG A 1 418 ? -4.938 -9.415 7.375 1.00 94.56 418 ARG A C 1
ATOM 3118 O O . ARG A 1 418 ? -4.060 -8.571 7.507 1.00 94.56 418 ARG A O 1
ATOM 3125 N N . VAL A 1 419 ? -4.823 -10.655 7.832 1.00 92.56 419 VAL A N 1
ATOM 3126 C CA . VAL A 1 419 ? -3.624 -11.171 8.501 1.00 92.56 419 VAL A CA 1
ATOM 3127 C C . VAL A 1 419 ? -2.956 -12.171 7.578 1.00 92.56 419 VAL A C 1
ATOM 3129 O O . VAL A 1 419 ? -3.600 -13.121 7.134 1.00 92.56 419 VAL A O 1
ATOM 3132 N N . VAL A 1 420 ? -1.667 -11.969 7.320 1.00 88.06 420 VAL A N 1
ATOM 3133 C CA . VAL A 1 420 ? -0.863 -12.883 6.513 1.00 88.06 420 VAL A CA 1
ATOM 3134 C C . VAL A 1 420 ? 0.092 -13.657 7.387 1.00 88.06 420 VAL A C 1
ATOM 3136 O O . VAL A 1 420 ? 0.717 -13.124 8.309 1.00 88.06 420 VAL A O 1
ATOM 3139 N N . LEU A 1 421 ? 0.191 -14.941 7.075 1.00 85.50 421 LEU A N 1
ATOM 3140 C CA . LEU A 1 421 ? 1.026 -15.883 7.782 1.00 85.50 421 LEU A CA 1
ATOM 3141 C C . LEU A 1 421 ? 2.276 -16.240 6.979 1.00 85.50 421 LEU A C 1
ATOM 3143 O O . LEU A 1 421 ? 2.301 -16.203 5.750 1.00 85.50 421 LEU A O 1
ATOM 3147 N N . GLU A 1 422 ? 3.321 -16.640 7.690 1.00 79.50 422 GLU A N 1
ATOM 3148 C CA . GLU A 1 422 ? 4.501 -17.278 7.115 1.00 79.50 422 GLU A CA 1
ATOM 3149 C C . GLU A 1 422 ? 4.866 -18.550 7.881 1.00 79.50 422 GLU A C 1
ATOM 3151 O O . GLU A 1 422 ? 4.530 -18.673 9.065 1.00 79.50 422 GLU A O 1
ATOM 3156 N N . PRO A 1 423 ? 5.567 -19.510 7.253 1.00 75.06 423 PRO A N 1
ATOM 3157 C CA . PRO A 1 423 ? 6.108 -20.657 7.964 1.00 75.06 423 PRO A CA 1
ATOM 3158 C C . PRO A 1 423 ? 7.002 -20.214 9.124 1.00 75.06 423 PRO A C 1
ATOM 3160 O O . PRO A 1 423 ? 7.865 -19.352 8.968 1.00 75.06 423 PRO A O 1
ATOM 3163 N N . LYS A 1 424 ? 6.859 -20.859 10.284 1.00 69.56 424 LYS A N 1
ATOM 3164 C CA . LYS A 1 424 ? 7.867 -20.757 11.342 1.00 69.56 424 LYS A CA 1
ATOM 3165 C C . LYS A 1 424 ? 9.132 -21.406 10.802 1.00 69.56 424 LYS A C 1
ATOM 3167 O O . LYS A 1 424 ? 9.154 -22.623 10.637 1.00 69.56 424 LYS A O 1
ATOM 3172 N N . ILE A 1 425 ? 10.170 -20.624 10.523 1.00 56.03 425 ILE A N 1
ATOM 3173 C CA . ILE A 1 425 ? 11.492 -21.191 10.260 1.00 56.03 425 ILE A CA 1
ATOM 3174 C C . ILE A 1 425 ? 11.908 -21.884 11.563 1.00 56.03 425 ILE A C 1
ATOM 3176 O O . ILE A 1 425 ? 12.035 -21.199 12.584 1.00 56.03 425 ILE A O 1
ATOM 3180 N N . PRO A 1 426 ? 12.084 -23.218 11.593 1.00 44.94 426 PRO A N 1
ATOM 3181 C CA . PRO A 1 426 ? 12.652 -23.862 12.762 1.00 44.94 426 PRO A CA 1
ATOM 3182 C C . PRO A 1 426 ? 14.046 -23.266 12.926 1.00 44.94 426 PRO A C 1
ATOM 3184 O O . PRO A 1 426 ? 14.874 -23.396 12.022 1.00 44.94 426 PRO A O 1
ATOM 3187 N N . GLN A 1 427 ? 14.308 -22.574 14.037 1.00 37.16 427 GLN A N 1
ATOM 3188 C CA . GLN A 1 427 ? 15.686 -22.265 14.399 1.00 37.16 427 GLN A CA 1
ATOM 3189 C C . GLN A 1 427 ? 16.446 -23.588 14.363 1.00 37.16 427 GLN A C 1
ATOM 3191 O O . GLN A 1 427 ? 16.055 -24.545 15.034 1.00 37.16 427 GLN A O 1
ATOM 3196 N N . GLY A 1 428 ? 17.433 -23.658 13.470 1.00 35.25 428 GLY A N 1
ATOM 3197 C CA . GLY A 1 428 ? 18.053 -24.902 13.056 1.00 35.25 428 GLY A CA 1
ATOM 3198 C C . GLY A 1 428 ? 18.455 -25.750 14.253 1.00 35.25 428 GLY A C 1
ATOM 3199 O O . GLY A 1 428 ? 19.298 -25.361 15.059 1.00 35.25 428 GLY A O 1
ATOM 3200 N N . THR A 1 429 ? 17.884 -26.948 14.335 1.00 27.77 429 THR A N 1
ATOM 3201 C CA . THR A 1 429 ? 18.588 -28.058 14.958 1.00 27.77 429 THR A CA 1
ATOM 3202 C C . THR A 1 429 ? 19.872 -28.234 14.156 1.00 27.77 429 THR A C 1
ATOM 3204 O O . THR A 1 429 ? 19.846 -28.686 13.014 1.00 27.77 429 THR A O 1
ATOM 3207 N N . LEU A 1 430 ? 20.991 -27.799 14.732 1.00 30.11 430 LEU A N 1
ATOM 3208 C CA . LEU A 1 430 ? 22.332 -28.156 14.290 1.00 30.11 430 LEU A CA 1
ATOM 3209 C C . LEU A 1 430 ? 22.417 -29.688 14.304 1.00 30.11 430 LEU A C 1
ATOM 3211 O O . LEU A 1 430 ? 22.665 -30.295 15.344 1.00 30.11 430 LEU A O 1
ATOM 3215 N N . ILE A 1 431 ? 22.181 -30.323 13.156 1.00 30.70 431 ILE A N 1
ATOM 3216 C CA . ILE A 1 431 ? 22.591 -31.706 12.945 1.00 30.70 431 ILE A CA 1
ATOM 3217 C C . ILE A 1 431 ? 24.111 -31.645 12.828 1.00 30.70 431 ILE A C 1
ATOM 3219 O O . ILE A 1 431 ? 24.658 -31.301 11.782 1.00 30.70 431 ILE A O 1
ATOM 3223 N N . ARG A 1 432 ? 24.802 -31.912 13.939 1.00 30.61 432 ARG A N 1
ATOM 3224 C CA . ARG A 1 432 ? 26.216 -32.275 13.891 1.00 30.61 432 ARG A CA 1
ATOM 3225 C C . ARG A 1 432 ? 26.294 -33.615 13.169 1.00 30.61 432 ARG A C 1
ATOM 3227 O O . ARG A 1 432 ? 25.884 -34.632 13.721 1.00 30.61 432 ARG A O 1
ATOM 3234 N N . VAL A 1 433 ? 26.774 -33.595 11.934 1.00 30.03 433 VAL A N 1
ATOM 3235 C CA . VAL A 1 433 ? 27.297 -34.802 11.296 1.00 30.03 433 VAL A CA 1
ATOM 3236 C C . VAL A 1 433 ? 28.666 -35.055 11.930 1.00 30.03 433 VAL A C 1
ATOM 3238 O O . VAL A 1 433 ? 29.455 -34.116 12.060 1.00 30.03 433 VAL A O 1
ATOM 3241 N N . LEU A 1 434 ? 28.862 -36.279 12.428 1.00 35.44 434 LEU A N 1
ATOM 3242 C CA . LEU A 1 434 ? 30.135 -36.783 12.953 1.00 35.44 434 LEU A CA 1
ATOM 3243 C C . LEU A 1 434 ? 31.216 -36.806 11.874 1.00 35.44 434 LEU A C 1
ATOM 3245 O O . LEU A 1 434 ? 30.863 -37.125 10.715 1.00 35.44 434 LEU A O 1
#

Solvent-accessible surface area (backbone atoms only — not comparable to full-atom values): 22116 Å² total; per-residue (Å²): 134,85,65,45,58,28,6,53,43,61,35,47,51,38,42,33,16,18,80,30,71,88,42,74,32,64,31,78,49,76,80,88,36,66,90,49,43,83,70,51,74,43,81,71,40,34,38,41,38,38,22,30,64,40,53,89,44,54,33,62,94,66,47,62,51,39,38,37,36,27,37,36,21,71,88,45,34,84,50,38,68,31,90,28,60,86,31,72,42,50,85,54,14,19,33,40,50,17,34,23,31,99,79,35,65,30,42,42,38,68,56,31,51,84,51,64,86,25,72,20,26,54,46,80,44,35,73,46,75,45,54,49,87,73,69,48,67,69,42,71,49,70,42,62,31,66,42,71,68,39,46,52,49,54,50,36,28,20,68,69,45,86,64,40,32,34,35,38,30,35,64,72,89,51,91,43,43,38,27,42,26,24,33,18,86,70,27,88,55,71,93,36,26,65,44,79,48,74,44,64,45,60,62,63,48,79,34,58,43,71,40,44,30,34,28,37,57,44,80,95,37,21,57,22,9,31,30,45,41,87,60,44,56,31,35,32,18,18,80,39,94,83,28,39,24,28,27,40,39,31,68,73,39,70,85,63,86,45,98,61,35,41,68,65,34,33,36,42,38,37,16,30,60,45,58,91,43,52,35,39,94,53,31,54,45,33,42,39,34,41,29,35,35,13,72,86,46,34,75,48,41,36,44,82,31,48,85,30,72,39,51,83,49,16,23,28,18,48,15,30,19,28,99,77,36,66,30,45,43,39,65,64,25,58,74,48,63,90,19,75,20,27,65,37,73,48,38,77,39,81,43,46,42,80,73,66,44,64,73,38,73,48,68,42,67,34,68,35,70,70,45,40,54,46,55,49,34,30,37,69,73,44,84,59,37,35,37,36,35,27,29,45,76,90,52,23,35,38,25,21,52,25,21,26,24,64,76,24,87,56,68,86,27,24,33,32,41,37,41,30,52,37,73,58,76,72,78,74,80,79,78,78,78,131

Sequence (434 aa):
MYYSAYNWGQHNLLWTGLNGVNWPYRSLLRFDLSSLRARYTALESATLTLAVRDVSKISVARGNFDLKLFLVDDANAAWTEGTKNAAVAGAGDSCWEFLSFDTVGWAGGKGIGANSTSTGVSNLLASVTVDVATVTNGHKIVFTLDSPEALAALEAWARGRTNAGLLLVSDEASSGQNALSFASAEHATADDRPALAVTYSADETAFVASEDNFMFSLGSYTNRNWGKWATPQLGIGLNSTTDKYRTLLRFDLSSLDRARKQVKWATLTLTQAANTKIKPANGTAFDVRLLLLSGTNAGWIEGTKSDATAGVGESCWAFQKYNTIAWAGGAGIGNSTNSAGVAAQLVTAAVNANTINTGTNIVFHIESPAGLAALERWARGGVNEGLLLATDEASSGQNALLVGSREHATAAYRPTLRVVLEPKIPQGTLIRVL

Secondary structure (DSSP, 8-state):
---TTEE-TT-SEEEEEESSTT-EE-EEE----GGGTTS-SEEEEEEEEEEEEEEEE--GGG--EEEEEEEEPGGGTT----S-SSEEPPTT---SSEEETTTEEPTTSTTS-SSTTSTTEEEEEEEEEE-TTT--TT-EEEEE--SHHHHHHHHHHHTT-----EEEEE-TTSSS-EEEEEE-TT-S-GGGS-EEEEEEE--EEEEE-SEEEEEE-SGGGTTEE-TT-SS-EEEEEESSSS-EEEEEEE---TT---TTEEEEEEEEEEEEEE-TT--GGG-SEEEEEEEEEPGGGTT----S-SSEEPPTT---SSEEETTTEEPTTSTT--SSTTSTTEEEEEEEEEEETTT--TTPEEEEEE-SHHHHHHHHHHHTT-----EEEEE-TTT-TT-EEEEEPTT-SSGGGS-EEEEEEEE--PPP------

pLDDT: mean 90.66, std 11.24, range [27.77, 98.69]

Radius of gyration: 27.71 Å; Cα contacts (8 Å, |Δi|>4): 1168; chains: 1; bounding box: 63×62×83 Å

Foldseek 3Di:
DDCQQPAALLPQKAKAFAQALPRGGKGFDFDQLLVCALVFPAWQWKKKKWFFADFPQFDVVLWKWKKWKFAFDLQLLQADSFDDRSGRTDAQHDGQQASGPPPHGAQQGGNQDDDCVGRGTHDTQFMDIDGSVPDDGGDMDMTIRRDPVSRVLSVCSNNVHRTSGMMIYIPSVGHTGGMTMTGDPNHPDNVRYIDMDIDHHFQKDKWFFPFKWKAKDDPVFQQPACRPAPAQWAKAAFQDLPMGMKMWTFTQLQPPDPPFKAFQWKKKKWFFADLPQQDVVLAQKWKKWKFQWDLVLLQEGNADDHSDGGDAQHDYQQASGRPPHGAQQGGNQDDAPVTRGTPHTFFMFMDGSVPRDGGDMTMGIGRDPVSRVQSRQSNVVHRTSTIMMYIPSVRRRRGMTIFGDSPDPDNSRTIMMMTTIDGDPPPDPPPPDD